Protein AF-A0A7Z0VQ39-F1 (afdb_monomer_lite)

pLDDT: mean 72.7, std 24.72, range [26.48, 98.31]

Sequence (579 aa):
MTHSPDSSPSQRPDRQRAEADLSADEIPTEVVGAWLEEEDREAGASLIFVPAHDEADSDDEPELDNSEKETERLDLDGTDESAPEVHDEEPHTTRTAVRRRTIRIALPDGWARSGLAGIEAALIGWAFMMVVTLVGYWFVSQNPWLASTSWDDARAVGGDLWAATLGAPITVGQSDILAIPTLLGALLIIILRVLLLPGRDFPAAAQWMAVPTFAVTALITAGASSAHINVWRALPGALVIPLLAATWAVVAARHTWTWPTISSERRESLTWLWSGLRLGRVAVALTVLFSLIMSAVSILVSLQRISGIHELLFASTKDTVIINIVQALFAPSIMACALAWIAGPGFYVGADALHSAANAPVAPIPAIPILAAVPQTAPGHWVAWALVGVGILLGAWAAWRHRMTHLWKQAAAIGVATVITALVIAAWLASSRMSLGSTRLSVVGPRVWWSVLFVVLEVCMVALAVSLAAHPTTIAWVRRAAAALTAWTKARIAAWKENRAQSSTRETPLPAPDLNEAGEETPEEEETALEEEATEELPAPPRAPDARMEALKASAAPTEPIAVSDNTDNSDEDLKDHS

Foldseek 3Di:
DDDDDDDDDDDDDDDDDDDDDDDDDDDDPPPPPPDPPPPPPVPDDDDDDDDDDDDDDDDDDDDDDDDDDDDDDDDDDDDDDDDDDDDDPDPPVPPPPPPPPPPPDDQFPLLVLLLVLLLVLLCVLLVVLLCLQLVVCVVCVVPPVCVVPDSLNSQQSSLQLLLLCLQWFFADDNDTWRDHLVLSLVVSLVSSLVSCVVVLLTDLSSNCSSQVSNLVNNLVSSVVGHDRTDSVSSNNSSRPSSVSSSVVSVVVSVVVDPDVPQDPVNVVVCPLLVLLVVLLVVLLVLLLVVLLVQLVVLCVVQVVQLVVLCVVVVHDPVSVVSLVVSVVSLSLLSSLQSLLQLLFQGWAPWPVQGQHLQDADPDDQPSRSSSSSGDNDNPDNCSLVVLLVLQLVSLVCCLVPPQDPDPVSSLSSLVSSLVSNLVVSLVSQVSSWIAGDDHGRGTGGHPRVSSSVSSSVRRRVSSSVNNSCSHVVNVVVVVVVVVVVVVVVVVVVVVVVVVVVVVVVPPDDDPDDDDDDDDDDDDDDDDDDDDDDDDDDDDDDDDDDDDDPVVPVPDDDDDDDDDDDDDDDDDDDDDDDDD

Secondary structure (DSSP, 8-state):
--------PPPPPP---------S-------TTSSSSSTTSSSS-------------------------------------------------------------PPPTTHHHHHHHHHHHHHHHHHHHHHHHHHHHHHHTTSGGGTT--HHHHHHHHHHHHHHHTTPPEEETTEEEB---HHHHHHHHHHHHHHTGGGTTS-HHHHTTHHHHHHHHHHHHHHTT-SSB-GGGGHHHHHHHHHHHHHHHHHHHTTS---TT--HHHHHHTHHHHHHHHHHHHHHHHHHHHHHHHHHHHHHTTHHHHHHHHHHTT--HHHHHHHHHHHHTTHHHHHHHHHHHHTSS-EEEETTEEEBTTB---PPPPS-GGGGGS--S---GGGGHHHHHHHHHHHHHHHHH---SSHHHHHHHHHHHHHHHHHHHHHHHHHT-BB-SSSTTS-BEE-HHHHHHHHIIIIIIHHHHHHHHTSHHHHHHHHHHHHHHHHHHHHHHHHHHHHHHHHHHH-PPPPPPP-----------------------PPPPPP---S-SGGGTS-S-----------------------

Radius of gyration: 46.14 Å; chains: 1; bounding box: 133×148×138 Å

Structure (mmCIF, N/CA/C/O backbone):
data_AF-A0A7Z0VQ39-F1
#
_entry.id   AF-A0A7Z0VQ39-F1
#
loop_
_atom_site.group_PDB
_atom_site.id
_atom_site.type_symbol
_atom_site.label_atom_id
_atom_site.label_alt_id
_atom_site.label_comp_id
_atom_site.label_asym_id
_atom_site.label_entity_id
_atom_site.label_seq_id
_atom_site.pdbx_PDB_ins_code
_atom_site.Cartn_x
_atom_site.Cartn_y
_atom_site.Cartn_z
_atom_site.occupancy
_atom_site.B_iso_or_equiv
_atom_site.auth_seq_id
_atom_site.auth_comp_id
_atom_site.auth_asym_id
_atom_site.auth_atom_id
_atom_site.pdbx_PDB_model_num
ATOM 1 N N . MET A 1 1 ? -37.703 -43.380 -42.387 1.00 33.47 1 MET A N 1
ATOM 2 C CA . MET A 1 1 ? -37.946 -43.314 -43.843 1.00 33.47 1 MET A CA 1
ATOM 3 C C . MET A 1 1 ? -37.651 -41.874 -44.255 1.00 33.47 1 MET A C 1
ATOM 5 O O . MET A 1 1 ? -38.295 -41.000 -43.699 1.00 33.47 1 MET A O 1
ATOM 9 N N . THR A 1 2 ? -36.488 -41.552 -4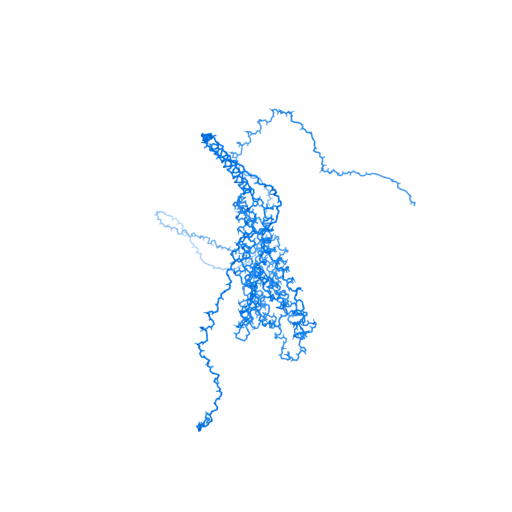4.839 1.00 36.38 2 THR A N 1
ATOM 10 C CA . THR A 1 2 ? -36.037 -41.798 -46.240 1.00 36.38 2 THR A CA 1
ATOM 11 C C . THR A 1 2 ? -36.797 -40.917 -47.248 1.00 36.38 2 THR A C 1
ATOM 13 O O . THR A 1 2 ? -38.018 -40.983 -47.247 1.00 36.38 2 THR A O 1
ATOM 16 N N . HIS A 1 3 ? -36.168 -40.123 -48.130 1.00 33.75 3 HIS A N 1
ATOM 17 C CA . HIS A 1 3 ? -34.747 -40.074 -48.542 1.00 33.75 3 HIS A CA 1
ATOM 18 C C . HIS A 1 3 ? -34.326 -38.664 -49.055 1.00 33.75 3 HIS A C 1
ATOM 20 O O . HIS A 1 3 ? -35.166 -37.941 -49.581 1.00 33.75 3 HIS A O 1
ATOM 26 N N . SER A 1 4 ? -33.031 -38.324 -48.954 1.00 41.00 4 SER A N 1
ATOM 27 C CA . SER A 1 4 ? -32.321 -37.231 -49.691 1.00 41.00 4 SER A CA 1
ATOM 28 C C . SER A 1 4 ? -31.367 -37.869 -50.749 1.00 41.00 4 SER A C 1
ATOM 30 O O . SER A 1 4 ? -31.454 -39.101 -50.853 1.00 41.00 4 SER A O 1
ATOM 32 N N . PRO A 1 5 ? -30.455 -37.201 -51.518 1.00 55.41 5 PRO A N 1
ATOM 33 C CA . PRO A 1 5 ? -29.841 -35.846 -51.467 1.00 55.41 5 PRO A CA 1
ATOM 34 C C . PRO A 1 5 ? -30.224 -34.993 -52.717 1.00 55.41 5 PRO A C 1
ATOM 36 O O . PRO A 1 5 ? -31.302 -35.245 -53.245 1.00 55.41 5 PRO A O 1
ATOM 39 N N . ASP A 1 6 ? -29.536 -33.969 -53.261 1.00 35.50 6 ASP A N 1
ATOM 40 C CA . ASP A 1 6 ? -28.259 -33.213 -53.052 1.00 35.50 6 ASP A CA 1
ATOM 41 C C . ASP A 1 6 ? -28.446 -31.804 -53.729 1.00 35.50 6 ASP A C 1
ATOM 43 O O . ASP A 1 6 ? -29.593 -31.480 -54.034 1.00 35.50 6 ASP A O 1
ATOM 47 N N . SER A 1 7 ? -27.535 -30.871 -54.078 1.00 33.69 7 SER A N 1
ATOM 48 C CA . SER A 1 7 ? -26.080 -30.546 -53.958 1.00 33.69 7 SER A CA 1
ATOM 49 C C . SER A 1 7 ? -25.897 -29.097 -54.498 1.00 33.69 7 SER A C 1
ATOM 51 O O . SER A 1 7 ? -26.735 -28.678 -55.294 1.00 33.69 7 SER A O 1
ATOM 53 N N . SER A 1 8 ? -24.843 -28.288 -54.294 1.00 32.53 8 SER A N 1
ATO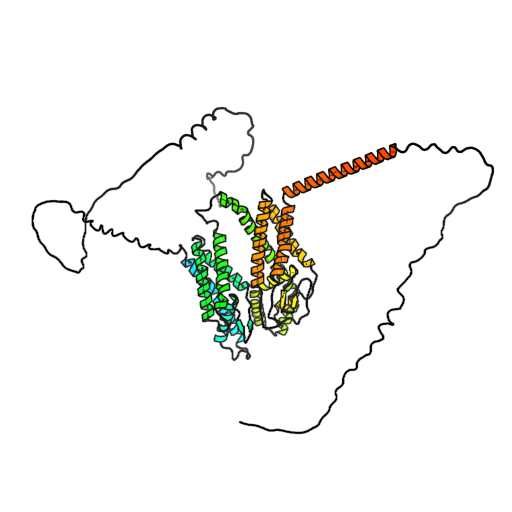M 54 C CA . SER A 1 8 ? -23.808 -28.126 -53.247 1.00 32.53 8 SER A CA 1
ATOM 55 C C . SER A 1 8 ? -23.108 -26.744 -53.449 1.00 32.53 8 SER A C 1
ATOM 57 O O . SER A 1 8 ? -23.183 -26.203 -54.553 1.00 32.53 8 SER A O 1
ATOM 59 N N . PRO A 1 9 ? -22.465 -26.122 -52.432 1.00 40.38 9 PRO A N 1
ATOM 60 C CA . PRO A 1 9 ? -22.106 -24.687 -52.446 1.00 40.38 9 PRO A CA 1
ATOM 61 C C . PRO A 1 9 ? -20.658 -24.346 -52.873 1.00 40.38 9 PRO A C 1
ATOM 63 O O . PRO A 1 9 ? -19.743 -25.152 -52.726 1.00 40.38 9 PRO A O 1
ATOM 66 N N . SER A 1 10 ? -20.428 -23.097 -53.310 1.00 31.42 10 SER A N 1
ATOM 67 C CA . SER A 1 10 ? -19.102 -22.533 -53.643 1.00 31.42 10 SER A CA 1
ATOM 68 C C . SER A 1 10 ? -18.432 -21.782 -52.474 1.00 31.42 10 SER A C 1
ATOM 70 O O . SER A 1 10 ? -19.104 -21.142 -51.667 1.00 31.42 10 SER A O 1
ATOM 72 N N . GLN A 1 11 ? -17.097 -21.838 -52.395 1.00 33.41 11 GLN A N 1
ATOM 73 C CA . GLN A 1 11 ? -16.306 -21.526 -51.190 1.00 33.41 11 GLN A CA 1
ATOM 74 C C . GLN A 1 11 ? -15.645 -20.129 -51.165 1.00 33.41 11 GLN A C 1
ATOM 76 O O . GLN A 1 11 ? -15.488 -19.469 -52.189 1.00 33.41 11 GLN A O 1
ATOM 81 N N . ARG A 1 12 ? -15.179 -19.719 -49.972 1.00 31.22 12 ARG A N 1
ATOM 82 C CA . ARG A 1 12 ? -14.133 -18.691 -49.785 1.00 31.22 12 ARG A CA 1
ATOM 83 C C . ARG A 1 12 ? -12.736 -19.320 -49.955 1.00 31.22 12 ARG A C 1
ATOM 85 O O . ARG A 1 12 ? -12.581 -20.475 -49.564 1.00 31.22 12 ARG A O 1
ATOM 92 N N . PRO A 1 13 ? -11.714 -18.577 -50.418 1.00 38.88 13 PRO A N 1
ATOM 93 C CA . PRO A 1 13 ? -10.321 -19.019 -50.364 1.00 38.88 13 PRO A CA 1
ATOM 94 C C . PRO A 1 13 ? -9.617 -18.569 -49.069 1.00 38.88 13 PRO A C 1
ATOM 96 O O . PRO A 1 13 ? -9.577 -17.377 -48.760 1.00 38.88 13 PRO A O 1
ATOM 99 N N . ASP A 1 14 ? -9.001 -19.509 -48.350 1.00 32.31 14 ASP A N 1
ATOM 100 C CA . ASP A 1 14 ? -8.042 -19.216 -47.275 1.00 32.31 14 ASP A CA 1
ATOM 101 C C . ASP A 1 14 ? -6.625 -18.988 -47.835 1.00 32.31 14 ASP A C 1
ATOM 103 O O . ASP A 1 14 ? -6.241 -19.552 -48.860 1.00 32.31 14 ASP A O 1
ATOM 107 N N . ARG A 1 15 ? -5.811 -18.174 -47.146 1.00 31.58 15 ARG A N 1
ATOM 108 C CA . ARG A 1 15 ? -4.403 -17.906 -47.499 1.00 31.58 15 ARG A CA 1
ATOM 109 C C . ARG A 1 15 ? -3.442 -18.498 -46.464 1.00 31.58 15 ARG A C 1
ATOM 111 O O . ARG A 1 15 ? -3.149 -17.842 -45.467 1.00 31.58 15 ARG A O 1
ATOM 118 N N . GLN A 1 16 ? -2.875 -19.676 -46.738 1.00 31.02 16 GLN A N 1
ATOM 119 C CA . GLN A 1 16 ? -1.572 -20.094 -46.192 1.00 31.02 16 GLN A CA 1
ATOM 120 C C . GLN A 1 16 ? -0.970 -21.289 -46.957 1.00 31.02 16 GLN A C 1
ATOM 122 O O . GLN A 1 16 ? -1.709 -22.139 -47.443 1.00 31.02 16 GLN A O 1
ATOM 127 N N . ARG A 1 17 ? 0.374 -21.364 -46.959 1.00 28.66 17 ARG A N 1
ATOM 128 C CA . ARG A 1 17 ? 1.272 -22.354 -47.609 1.00 28.66 17 ARG A CA 1
ATOM 129 C C . ARG A 1 17 ? 1.513 -22.208 -49.120 1.00 28.66 17 ARG A C 1
ATOM 131 O O . ARG A 1 17 ? 0.772 -22.753 -49.927 1.00 28.66 17 ARG A O 1
ATOM 138 N N . ALA A 1 18 ? 2.659 -21.608 -49.449 1.00 29.92 18 ALA A N 1
ATOM 139 C CA . ALA A 1 18 ? 3.549 -22.031 -50.536 1.00 29.92 18 ALA A CA 1
ATOM 140 C C . ALA A 1 18 ? 4.938 -21.388 -50.323 1.00 29.92 18 ALA A C 1
ATOM 142 O O . ALA A 1 18 ? 5.181 -20.275 -50.776 1.00 29.92 18 ALA A O 1
ATOM 143 N N . GLU A 1 19 ? 5.828 -22.068 -49.594 1.00 35.84 19 GLU A N 1
ATOM 144 C CA . GLU A 1 19 ? 7.273 -21.790 -49.603 1.00 35.84 19 GLU A CA 1
ATOM 145 C C . GLU A 1 19 ? 7.961 -22.975 -50.290 1.00 35.84 19 GLU A C 1
ATOM 147 O O . GLU A 1 19 ? 7.971 -24.069 -49.727 1.00 35.84 19 GLU A O 1
ATOM 152 N N . ALA A 1 20 ? 8.489 -22.768 -51.498 1.00 31.44 20 ALA A N 1
ATOM 153 C CA . ALA A 1 20 ? 9.490 -23.608 -52.160 1.00 31.44 20 ALA A CA 1
ATOM 154 C C . ALA A 1 20 ? 9.990 -22.904 -53.437 1.00 31.44 20 ALA A C 1
ATOM 156 O O . ALA A 1 20 ? 9.238 -22.158 -54.057 1.00 31.44 20 ALA A O 1
ATOM 157 N N . ASP A 1 21 ? 11.242 -23.181 -53.799 1.00 33.66 21 ASP A N 1
ATOM 158 C CA . ASP A 1 21 ? 11.849 -23.069 -55.131 1.00 33.66 21 ASP A CA 1
ATOM 159 C C . ASP A 1 21 ? 11.570 -21.811 -55.980 1.00 33.66 21 ASP A C 1
ATOM 161 O O . ASP A 1 21 ? 10.666 -21.770 -56.811 1.00 33.66 21 ASP A O 1
ATOM 165 N N . LEU A 1 22 ? 12.495 -20.849 -55.899 1.00 34.03 22 LEU A N 1
ATOM 166 C CA . LEU A 1 22 ? 12.942 -20.080 -57.066 1.00 34.03 22 LEU A CA 1
ATOM 167 C C . LEU A 1 22 ? 14.459 -19.857 -56.966 1.00 34.03 22 LEU A C 1
ATOM 169 O O . LEU A 1 22 ? 14.967 -19.396 -55.943 1.00 34.03 22 LEU A O 1
ATOM 173 N N . SER A 1 23 ? 15.187 -20.256 -58.008 1.00 29.88 23 SER A N 1
ATOM 174 C CA . SER A 1 23 ? 16.652 -20.243 -58.068 1.00 29.88 23 SER A CA 1
ATOM 175 C C . SER A 1 23 ? 17.214 -18.878 -58.463 1.00 29.88 23 SER A C 1
ATOM 177 O O . SER A 1 23 ? 16.608 -18.149 -59.244 1.00 29.88 23 SER A O 1
ATOM 179 N N . ALA A 1 24 ? 18.413 -18.559 -57.977 1.00 38.56 24 ALA A N 1
ATOM 180 C CA . ALA A 1 24 ? 19.145 -17.370 -58.398 1.00 38.56 24 ALA A CA 1
ATOM 181 C C . ALA A 1 24 ? 19.891 -17.622 -59.720 1.00 38.56 24 ALA A C 1
ATOM 183 O O . ALA A 1 24 ? 20.995 -18.151 -59.688 1.00 38.56 24 ALA A O 1
ATOM 184 N N . ASP A 1 25 ? 19.277 -17.245 -60.846 1.00 37.56 25 ASP A N 1
ATOM 185 C CA . ASP A 1 25 ? 19.961 -16.808 -62.077 1.00 37.56 25 ASP A CA 1
ATOM 186 C C . ASP A 1 25 ? 18.935 -16.247 -63.084 1.00 37.56 25 ASP A C 1
ATOM 188 O O . ASP A 1 25 ? 18.316 -17.004 -63.822 1.00 37.56 25 ASP A O 1
ATOM 192 N N . GLU A 1 26 ? 18.728 -14.923 -63.068 1.00 35.94 26 GLU A N 1
ATOM 193 C CA . GLU A 1 26 ? 18.411 -14.052 -64.223 1.00 35.94 26 GLU A CA 1
ATOM 194 C C . GLU A 1 26 ? 18.174 -12.609 -63.725 1.00 35.94 26 GLU A C 1
ATOM 196 O O . GLU A 1 26 ? 17.364 -12.372 -62.829 1.00 35.94 26 GLU A O 1
ATOM 201 N N . ILE A 1 27 ? 18.882 -11.624 -64.297 1.00 37.97 27 ILE A N 1
ATOM 202 C CA . ILE A 1 27 ? 18.697 -10.189 -64.001 1.00 37.97 27 ILE A CA 1
ATOM 203 C C . ILE A 1 27 ? 18.494 -9.431 -65.324 1.00 37.97 27 ILE A C 1
ATOM 205 O O . ILE A 1 27 ? 19.478 -9.104 -65.991 1.00 37.97 27 ILE A O 1
ATOM 209 N N . PRO A 1 28 ? 17.245 -9.120 -65.716 1.00 35.97 28 PRO A N 1
ATOM 210 C CA . PRO A 1 28 ? 16.962 -8.259 -66.864 1.00 35.97 28 PRO A CA 1
ATOM 211 C C . PRO A 1 28 ? 17.279 -6.789 -66.544 1.00 35.97 28 PRO A C 1
ATOM 213 O O . PRO A 1 28 ? 16.704 -6.193 -65.632 1.00 35.97 28 PRO A O 1
ATOM 216 N N . THR A 1 29 ? 18.195 -6.177 -67.293 1.00 44.97 29 THR A N 1
ATOM 217 C CA . THR A 1 29 ? 18.740 -4.836 -67.006 1.00 44.97 29 THR A CA 1
ATOM 218 C C . THR A 1 29 ? 17.909 -3.683 -67.596 1.00 44.97 29 THR A C 1
ATOM 220 O O . THR A 1 29 ? 18.463 -2.816 -68.266 1.00 44.97 29 THR A O 1
ATOM 223 N N . GLU A 1 30 ? 16.592 -3.646 -67.352 1.00 40.56 30 GLU A N 1
ATOM 224 C CA . GLU A 1 30 ? 15.667 -2.657 -67.960 1.00 40.56 30 GLU A CA 1
ATOM 225 C C . GLU A 1 30 ? 14.731 -1.913 -66.972 1.00 40.56 30 GLU A C 1
ATOM 227 O O . GLU A 1 30 ? 13.621 -1.532 -67.330 1.00 40.56 30 GLU A O 1
ATOM 232 N N . VAL A 1 31 ? 15.158 -1.637 -65.727 1.00 38.75 31 VAL A N 1
ATOM 233 C CA . VAL A 1 31 ? 14.397 -0.737 -64.809 1.00 38.75 31 VAL A CA 1
ATOM 234 C C . VAL A 1 31 ? 15.272 0.282 -64.050 1.00 38.75 31 VAL A C 1
ATOM 236 O O . VAL A 1 31 ? 14.878 0.821 -63.022 1.00 38.75 31 VAL A O 1
ATOM 239 N N . VAL A 1 32 ? 16.476 0.584 -64.549 1.00 37.19 32 VAL A N 1
ATOM 240 C CA . VAL A 1 32 ? 17.420 1.524 -63.892 1.00 37.19 32 VAL A CA 1
ATOM 241 C C . VAL A 1 32 ? 17.213 2.989 -64.338 1.00 37.19 32 VAL A C 1
ATOM 243 O O . VAL A 1 32 ? 17.819 3.900 -63.787 1.00 37.19 32 VAL A O 1
ATOM 246 N N . GLY A 1 33 ? 16.317 3.245 -65.300 1.00 39.31 33 GLY A N 1
ATOM 247 C CA . GLY A 1 33 ? 16.050 4.588 -65.839 1.00 39.31 33 GLY A CA 1
ATOM 248 C C . GLY A 1 33 ? 14.987 5.423 -65.109 1.00 39.31 33 GLY A C 1
ATOM 249 O O . GLY A 1 33 ? 14.783 6.566 -65.488 1.00 39.31 33 GLY A O 1
ATOM 250 N N . ALA A 1 34 ? 14.297 4.881 -64.098 1.00 35.81 34 ALA A N 1
ATOM 251 C CA . ALA A 1 34 ? 13.056 5.460 -63.554 1.00 35.81 34 ALA A CA 1
ATOM 252 C C . ALA A 1 34 ? 13.140 5.904 -62.075 1.00 35.81 34 ALA A C 1
ATOM 254 O O . ALA A 1 34 ? 12.139 5.882 -61.369 1.00 35.81 34 ALA A O 1
ATOM 255 N N . TRP A 1 35 ? 14.336 6.254 -61.587 1.00 34.09 35 TRP A N 1
ATOM 256 C CA . TRP A 1 35 ? 14.577 6.635 -60.179 1.00 34.09 35 TRP A CA 1
ATOM 257 C C . TRP A 1 35 ? 15.435 7.906 -60.007 1.00 34.09 35 TRP A C 1
ATOM 259 O O . TRP A 1 35 ? 15.971 8.141 -58.929 1.00 34.09 35 TRP A O 1
ATOM 269 N N . LEU A 1 36 ? 15.575 8.726 -61.058 1.00 36.22 36 LEU A N 1
ATOM 270 C CA . LEU A 1 36 ? 16.344 9.986 -61.035 1.00 36.22 36 LEU A CA 1
ATOM 271 C C . LEU A 1 36 ? 15.633 11.187 -61.705 1.00 36.22 36 LEU A C 1
ATOM 273 O O . LEU A 1 36 ? 16.258 12.223 -61.895 1.00 36.22 36 LEU A O 1
ATOM 277 N N . GLU A 1 37 ? 14.337 11.081 -62.028 1.00 36.62 37 GLU A N 1
ATOM 278 C CA . GLU A 1 37 ? 13.514 12.216 -62.512 1.00 36.62 37 GLU A CA 1
ATOM 279 C C . GLU A 1 37 ? 12.336 12.574 -61.576 1.00 36.62 37 GLU A C 1
ATOM 281 O O . GLU A 1 37 ? 11.645 13.566 -61.803 1.00 36.62 37 GLU A O 1
ATOM 286 N N . GLU A 1 38 ? 12.124 11.815 -60.494 1.00 35.94 38 GLU A N 1
ATOM 287 C CA . GLU A 1 38 ? 11.056 12.073 -59.510 1.00 35.94 38 GLU A CA 1
ATOM 288 C C . GLU A 1 38 ? 11.481 13.095 -58.428 1.00 35.94 38 GLU A C 1
ATOM 290 O O . GLU A 1 38 ? 10.647 13.798 -57.865 1.00 35.94 38 GLU A O 1
ATOM 295 N N . GLU A 1 39 ? 12.786 13.204 -58.138 1.00 35.00 39 GLU A N 1
ATOM 296 C CA . GLU A 1 39 ? 13.312 13.941 -56.971 1.00 35.00 39 GLU A CA 1
ATOM 297 C C . GLU A 1 39 ? 13.467 15.463 -57.204 1.00 35.00 39 GLU A C 1
ATOM 299 O O . GLU A 1 39 ? 13.526 16.230 -56.246 1.00 35.00 39 GLU A O 1
ATOM 304 N N . ASP A 1 40 ? 13.446 15.923 -58.462 1.00 33.25 40 ASP A N 1
ATOM 305 C CA . ASP A 1 40 ? 13.633 17.339 -58.845 1.00 33.25 40 ASP A CA 1
ATOM 306 C C . ASP A 1 40 ? 12.310 18.084 -59.155 1.00 33.25 40 ASP A C 1
ATOM 308 O O . ASP A 1 40 ? 12.320 19.253 -59.550 1.00 33.25 40 ASP A O 1
ATOM 312 N N . ARG A 1 41 ? 11.139 17.435 -58.998 1.00 31.92 41 ARG A N 1
ATOM 313 C CA . ARG A 1 41 ? 9.843 17.997 -59.444 1.00 31.92 41 ARG A CA 1
ATOM 314 C C . ARG A 1 41 ? 9.000 18.682 -58.360 1.00 31.92 41 ARG A C 1
ATOM 316 O O . ARG A 1 41 ? 8.186 19.538 -58.699 1.00 31.92 41 ARG A O 1
ATOM 323 N N . GLU A 1 42 ? 9.194 18.380 -57.074 1.00 35.59 42 GLU A N 1
ATOM 324 C CA . GLU A 1 42 ? 8.451 19.055 -55.987 1.00 35.59 42 GLU A CA 1
ATOM 325 C C . GLU A 1 42 ? 9.073 20.401 -55.554 1.00 35.59 42 GLU A C 1
ATOM 327 O O . GLU A 1 42 ? 8.438 21.195 -54.859 1.00 35.59 42 GLU A O 1
ATOM 332 N N . ALA A 1 43 ? 10.284 20.724 -56.020 1.00 33.03 43 ALA A N 1
ATOM 333 C CA . ALA A 1 43 ? 11.005 21.955 -55.684 1.00 33.03 43 ALA A CA 1
ATOM 334 C C . ALA A 1 43 ? 10.581 23.197 -56.512 1.00 33.03 43 ALA A C 1
ATOM 336 O O . ALA A 1 43 ? 11.391 24.100 -56.730 1.00 33.03 43 ALA A O 1
ATOM 337 N N . GLY A 1 44 ? 9.327 23.282 -56.984 1.00 27.94 44 GLY A N 1
ATOM 338 C CA . GLY A 1 44 ? 8.922 24.330 -57.933 1.00 27.94 44 GLY A CA 1
ATOM 339 C C . GLY A 1 44 ? 7.422 24.619 -58.073 1.00 27.94 44 GLY A C 1
ATOM 340 O O . GLY A 1 44 ? 6.780 24.111 -58.980 1.00 27.94 44 GLY A O 1
ATOM 341 N N . ALA A 1 45 ? 6.928 25.556 -57.254 1.00 29.69 45 ALA A N 1
ATOM 342 C CA . ALA A 1 45 ? 5.765 26.433 -57.481 1.00 29.69 45 ALA A CA 1
ATOM 343 C C . ALA A 1 45 ? 4.380 25.842 -57.859 1.00 29.69 45 ALA A C 1
ATOM 345 O O . ALA A 1 45 ? 4.147 25.344 -58.955 1.00 29.69 45 ALA A O 1
ATOM 346 N N . SER A 1 46 ? 3.368 26.174 -57.049 1.00 26.48 46 SER A N 1
ATOM 347 C CA . SER A 1 46 ? 2.096 26.713 -57.570 1.00 26.48 46 SER A CA 1
ATOM 348 C C . SER A 1 46 ? 1.339 27.512 -56.500 1.00 26.48 46 SER A C 1
ATOM 350 O O . SER A 1 46 ? 1.549 27.347 -55.299 1.00 26.48 46 SER A O 1
ATOM 352 N N . LEU A 1 47 ? 0.499 28.444 -56.954 1.00 26.80 47 LEU A N 1
ATOM 353 C CA . LEU A 1 47 ? -0.274 29.391 -56.149 1.00 26.80 47 LEU A CA 1
ATOM 354 C C . LEU A 1 47 ? -1.757 29.315 -56.558 1.00 26.80 47 LEU A C 1
ATOM 356 O O . LEU A 1 47 ? -2.048 29.176 -57.739 1.00 26.80 47 LEU A O 1
ATOM 360 N N . ILE A 1 48 ? -2.649 29.577 -55.593 1.00 28.66 48 ILE A N 1
ATOM 361 C CA . ILE A 1 48 ? -3.941 30.280 -55.781 1.00 28.66 48 ILE A CA 1
ATOM 362 C C . ILE A 1 48 ? -5.119 29.514 -56.473 1.00 28.66 48 ILE A C 1
ATOM 364 O O . ILE A 1 48 ? -5.228 29.459 -57.691 1.00 28.66 48 ILE A O 1
ATOM 368 N N . PHE A 1 49 ? -6.104 29.138 -55.625 1.00 26.98 49 PHE A N 1
ATOM 369 C CA . PHE A 1 49 ? -7.582 29.335 -55.754 1.00 26.98 49 PHE A CA 1
ATOM 370 C C . PHE A 1 49 ? -8.581 28.250 -56.265 1.00 26.98 49 PHE A C 1
ATOM 372 O O . PHE A 1 49 ? -8.290 27.494 -57.181 1.00 26.98 49 PHE A O 1
ATOM 379 N N . VAL A 1 50 ? -9.811 28.331 -55.689 1.00 28.11 50 VAL A N 1
ATOM 380 C CA . VAL A 1 50 ? -11.154 27.746 -56.041 1.00 28.11 50 VAL A CA 1
ATOM 381 C C . VAL A 1 50 ? -11.306 26.212 -56.203 1.00 28.11 50 VAL A C 1
ATOM 383 O O . VAL A 1 50 ? -10.290 25.522 -56.233 1.00 28.11 50 VAL A O 1
ATOM 386 N N . PRO A 1 51 ? -12.541 25.629 -56.299 1.00 54.00 51 PRO A N 1
ATOM 387 C CA . PRO A 1 51 ? -13.932 26.172 -56.235 1.00 54.00 51 PRO A CA 1
ATOM 388 C C . PRO A 1 51 ? -14.761 25.630 -55.020 1.00 54.00 51 PRO A C 1
ATOM 390 O O . PRO A 1 51 ? -14.171 25.021 -54.135 1.00 54.00 51 PRO A O 1
ATOM 393 N N . ALA A 1 52 ? -16.084 25.833 -54.832 1.00 27.59 52 ALA A N 1
ATOM 394 C CA . ALA A 1 52 ? -17.196 26.194 -55.741 1.00 27.59 52 ALA A CA 1
ATOM 395 C C . ALA A 1 52 ? -18.316 27.069 -55.097 1.00 27.59 52 ALA A C 1
ATOM 397 O O . ALA A 1 52 ? -18.234 27.424 -53.924 1.00 27.59 52 ALA A O 1
ATOM 398 N N . HIS A 1 53 ? -19.335 27.413 -55.902 1.00 31.42 53 HIS A N 1
ATOM 399 C CA . HIS A 1 53 ? -20.468 28.328 -55.639 1.00 31.42 53 HIS A CA 1
ATOM 400 C C . HIS A 1 53 ? -21.704 27.678 -54.981 1.00 31.42 53 HIS A C 1
ATOM 402 O O . HIS A 1 53 ? -21.878 26.466 -55.084 1.00 31.42 53 HIS A O 1
ATOM 408 N N . ASP A 1 54 ? -22.614 28.516 -54.455 1.00 27.08 54 ASP A N 1
ATOM 409 C CA . ASP A 1 54 ? -23.969 28.632 -55.040 1.00 27.08 54 ASP A CA 1
ATOM 410 C C . ASP A 1 54 ? -24.570 30.054 -54.859 1.00 27.08 54 ASP A C 1
ATOM 412 O O . ASP A 1 54 ? -24.052 30.856 -54.079 1.00 27.08 54 ASP A O 1
ATOM 416 N N . GLU A 1 55 ? -25.613 30.366 -55.633 1.00 31.81 55 GLU A N 1
ATOM 417 C CA . GLU A 1 55 ? -26.408 31.622 -55.703 1.00 31.81 55 GLU A CA 1
ATOM 418 C C . GLU A 1 55 ? -27.782 31.440 -54.983 1.00 31.81 55 GLU A C 1
ATOM 420 O O . GLU A 1 55 ? -28.133 30.304 -54.673 1.00 31.81 55 GLU A O 1
ATOM 425 N N . ALA A 1 56 ? -28.657 32.416 -54.662 1.00 29.20 56 ALA A N 1
ATOM 426 C CA . ALA A 1 56 ? -28.682 33.896 -54.639 1.00 29.20 56 ALA A CA 1
ATOM 427 C C . ALA A 1 56 ? -29.909 34.371 -53.775 1.00 29.20 56 ALA A C 1
ATOM 429 O O . ALA A 1 56 ? -30.376 33.615 -52.924 1.00 29.20 56 ALA A O 1
ATOM 430 N N . ASP A 1 57 ? -30.442 35.576 -54.046 1.00 27.27 57 ASP A N 1
ATOM 431 C CA . ASP A 1 57 ? -31.726 36.176 -53.602 1.00 27.27 57 ASP A CA 1
ATOM 432 C C . ASP A 1 57 ? -31.886 36.701 -52.153 1.00 27.27 57 ASP A C 1
ATOM 434 O O . ASP A 1 57 ? -30.966 36.664 -51.333 1.00 27.27 57 ASP A O 1
ATOM 438 N N . SER A 1 58 ? -33.017 37.388 -51.930 1.00 29.78 58 SER A N 1
ATOM 439 C CA . SER A 1 58 ? -33.121 38.644 -51.169 1.00 29.78 58 SER A CA 1
ATOM 440 C C . SER A 1 58 ? -34.356 38.758 -50.248 1.00 29.78 58 SER A C 1
ATOM 442 O O . SER A 1 58 ? -35.174 37.846 -50.160 1.00 29.78 58 SER A O 1
ATOM 444 N N . ASP A 1 59 ? -34.473 39.941 -49.625 1.00 29.30 59 ASP A N 1
ATOM 445 C CA . ASP A 1 59 ? -35.687 40.572 -49.071 1.00 29.30 59 ASP A CA 1
ATOM 446 C C . ASP A 1 59 ? -36.169 40.206 -47.643 1.00 29.30 59 ASP A C 1
ATOM 448 O O . ASP A 1 59 ? -35.685 39.284 -46.990 1.00 29.30 59 ASP A O 1
ATOM 452 N N . ASP A 1 60 ? -37.095 41.051 -47.167 1.00 29.08 60 ASP A N 1
ATOM 453 C CA . ASP A 1 60 ? -37.899 41.022 -45.931 1.00 29.08 60 ASP A CA 1
ATOM 454 C C . ASP A 1 60 ? -37.214 41.213 -44.547 1.00 29.08 60 ASP A C 1
ATOM 456 O O . ASP A 1 60 ? -37.095 40.315 -43.711 1.00 29.08 60 ASP A O 1
ATOM 460 N N . GLU A 1 61 ? -36.927 42.490 -44.249 1.00 36.03 61 GLU A N 1
ATOM 461 C CA . GLU A 1 61 ? -37.361 43.168 -42.997 1.00 36.03 61 GLU A CA 1
ATOM 462 C C . GLU A 1 61 ? -38.863 42.864 -42.707 1.00 36.03 61 GLU A C 1
ATOM 464 O O . GLU A 1 61 ? -39.611 42.686 -43.673 1.00 36.03 61 GLU A O 1
ATOM 469 N N . PRO A 1 62 ? -39.370 42.855 -41.443 1.00 43.66 62 PRO A N 1
ATOM 470 C CA . PRO A 1 62 ? -39.270 44.057 -40.607 1.00 43.66 62 PRO A CA 1
ATOM 471 C C . PRO A 1 62 ? -39.232 43.908 -39.067 1.00 43.66 62 PRO A C 1
ATOM 473 O O . PRO A 1 62 ? -39.545 42.870 -38.489 1.00 43.66 62 PRO A O 1
ATOM 476 N N . GLU A 1 63 ? -38.940 45.049 -38.431 1.00 30.41 63 GLU A N 1
ATOM 477 C CA . GLU A 1 63 ? -39.522 45.568 -37.175 1.00 30.41 63 GLU A CA 1
ATOM 478 C C . GLU A 1 63 ? -39.573 44.678 -35.911 1.00 30.41 63 GLU A C 1
ATOM 480 O O . GLU A 1 63 ? -40.349 43.731 -35.787 1.00 30.41 63 GLU A O 1
ATOM 485 N N . LEU A 1 64 ? -38.971 45.199 -34.833 1.00 31.39 64 LEU A N 1
ATOM 486 C CA . LEU A 1 64 ? -39.776 45.499 -33.642 1.00 31.39 64 LEU A CA 1
ATOM 487 C C . LEU A 1 64 ? -39.233 46.729 -32.895 1.00 31.39 64 LEU A C 1
ATOM 489 O O . LEU A 1 64 ? -38.062 46.787 -32.527 1.00 31.39 64 LEU A O 1
ATOM 493 N N . ASP A 1 65 ? -40.112 47.710 -32.698 1.00 27.81 65 ASP A N 1
ATOM 494 C CA . ASP A 1 65 ? -39.845 49.004 -32.060 1.00 27.81 65 ASP A CA 1
ATOM 495 C C . ASP A 1 65 ? -39.570 48.896 -30.544 1.00 27.81 65 ASP A C 1
ATOM 497 O O . ASP A 1 65 ? -40.048 47.969 -29.885 1.00 27.81 65 ASP A O 1
ATOM 501 N N . ASN A 1 66 ? -38.822 49.884 -30.032 1.00 30.55 66 ASN A N 1
ATOM 502 C CA . ASN A 1 66 ? -38.857 50.555 -28.717 1.00 30.55 66 ASN A CA 1
ATOM 503 C C . ASN A 1 66 ? -37.425 50.936 -28.274 1.00 30.55 66 ASN A C 1
ATOM 505 O O . ASN A 1 66 ? -36.511 50.118 -28.345 1.00 30.55 66 ASN A O 1
ATOM 509 N N . SER A 1 67 ? -37.145 52.102 -27.684 1.00 30.09 67 SER A N 1
ATOM 510 C CA . SER A 1 67 ? -37.880 53.376 -27.544 1.00 30.09 67 SER A CA 1
ATOM 511 C C . SER A 1 67 ? -36.982 54.336 -26.744 1.00 30.09 67 SER A C 1
ATOM 513 O O . SER A 1 67 ? -36.232 53.844 -25.903 1.00 30.09 67 SER A O 1
ATOM 515 N N . GLU A 1 68 ? -37.166 55.661 -26.866 1.00 34.81 68 GLU A N 1
ATOM 516 C CA . GLU A 1 68 ? -36.538 56.698 -26.004 1.00 34.81 68 GLU A CA 1
ATOM 517 C C . GLU A 1 68 ? -35.000 56.854 -26.161 1.00 34.81 68 GLU A C 1
ATOM 519 O O . GLU A 1 68 ? -34.284 55.881 -26.360 1.00 34.81 68 GLU A O 1
ATOM 524 N N . LYS A 1 69 ? -34.350 58.026 -26.068 1.00 34.56 69 LYS A N 1
ATOM 525 C CA . LYS A 1 69 ? -34.681 59.470 -25.911 1.00 34.56 69 LYS A CA 1
ATOM 526 C C . LYS A 1 69 ? -33.388 60.246 -26.298 1.00 34.56 69 LYS A C 1
ATOM 528 O O . LYS A 1 69 ? -32.316 59.652 -26.231 1.00 34.56 69 LYS A O 1
ATOM 533 N N . GLU A 1 70 ? -33.305 61.545 -26.604 1.00 35.97 70 GLU A N 1
ATOM 534 C CA . GLU A 1 70 ? -34.228 62.626 -27.015 1.00 35.97 70 GLU A CA 1
ATOM 535 C C . GLU A 1 70 ? -33.385 63.932 -27.055 1.00 35.97 70 GLU A C 1
ATOM 537 O O . GLU A 1 70 ? -32.738 64.231 -26.054 1.00 35.97 70 GLU A O 1
ATOM 542 N N . THR A 1 71 ? -33.426 64.734 -28.139 1.00 32.94 71 THR A N 1
ATOM 543 C CA . THR A 1 71 ? -32.812 66.102 -28.283 1.00 32.94 71 THR A CA 1
ATOM 544 C C . THR A 1 71 ? -31.272 66.217 -28.118 1.00 32.94 71 THR A C 1
ATOM 546 O O . THR A 1 71 ? -30.633 65.273 -27.673 1.00 32.94 71 THR A O 1
ATOM 549 N N . GLU A 1 72 ? -30.534 67.279 -28.498 1.00 35.44 72 GLU A N 1
ATOM 550 C CA . GLU A 1 72 ? -30.713 68.612 -29.154 1.00 35.44 72 GLU A CA 1
ATOM 551 C C . GLU A 1 72 ? -29.341 68.946 -29.849 1.00 35.44 72 GLU A C 1
ATOM 553 O O . GLU A 1 72 ? -28.349 68.327 -29.465 1.00 35.44 72 GLU A O 1
ATOM 558 N N . ARG A 1 73 ? -29.080 69.840 -30.830 1.00 30.77 73 ARG A N 1
ATOM 559 C CA . ARG A 1 73 ? -29.747 70.953 -31.569 1.00 30.77 73 ARG A CA 1
ATOM 560 C C . ARG A 1 73 ? -29.546 70.783 -33.107 1.00 30.77 73 ARG A C 1
ATOM 562 O O . ARG A 1 73 ? -28.790 69.895 -33.481 1.00 30.77 73 ARG A O 1
ATOM 569 N N . LEU A 1 74 ? -30.227 71.440 -34.066 1.00 34.62 74 LEU A N 1
ATOM 570 C CA . LEU A 1 74 ? -30.715 72.830 -34.307 1.00 34.62 74 LEU A CA 1
ATOM 571 C C . LEU A 1 74 ? -29.707 73.776 -35.035 1.00 34.62 74 LEU A C 1
ATOM 573 O O . LEU A 1 74 ? -29.052 74.596 -34.401 1.00 34.62 74 LEU A O 1
ATOM 577 N N . ASP A 1 75 ? -29.684 73.627 -36.371 1.00 30.77 75 ASP A N 1
ATOM 578 C CA . ASP A 1 75 ? -29.726 74.638 -37.462 1.00 30.77 75 ASP A CA 1
ATOM 579 C C . ASP A 1 75 ? -28.609 75.676 -37.776 1.00 30.77 75 ASP A C 1
ATOM 581 O O . ASP A 1 75 ? -27.794 76.062 -36.944 1.00 30.77 75 ASP A O 1
ATOM 585 N N . LEU A 1 76 ? -28.730 76.188 -39.023 1.00 33.47 76 LEU A N 1
ATOM 586 C CA . LEU A 1 76 ? -28.053 77.299 -39.737 1.00 33.47 76 LEU A CA 1
ATOM 587 C C . LEU A 1 76 ? -26.691 76.946 -40.388 1.00 33.47 76 LEU A C 1
ATOM 589 O O . LEU A 1 76 ? -25.810 76.432 -39.713 1.00 33.47 76 LEU A O 1
ATOM 593 N N . ASP A 1 77 ? -26.468 77.031 -41.714 1.00 31.30 77 ASP A N 1
ATOM 594 C CA . ASP A 1 77 ? -26.764 78.036 -42.781 1.00 31.30 77 ASP A CA 1
ATOM 595 C C . ASP A 1 77 ? -25.612 79.055 -42.985 1.00 31.30 77 ASP A C 1
ATOM 597 O O . ASP A 1 77 ? -24.921 79.397 -42.030 1.00 31.30 77 ASP A O 1
ATOM 601 N N . GLY A 1 78 ? -25.398 79.537 -44.222 1.00 31.30 78 GLY A N 1
ATOM 602 C CA . GLY A 1 78 ? -24.462 80.640 -44.526 1.00 31.30 78 GLY A CA 1
ATOM 603 C C . GLY A 1 78 ? -23.192 80.312 -45.338 1.00 31.30 78 GLY A C 1
ATOM 604 O O . GLY A 1 78 ? -22.103 80.169 -44.800 1.00 31.30 78 GLY A O 1
ATOM 605 N N . THR A 1 79 ? -23.358 80.278 -46.659 1.00 35.91 79 THR A N 1
ATOM 606 C CA . THR A 1 79 ? -22.443 80.716 -47.746 1.00 35.91 79 THR A CA 1
ATOM 607 C C . THR A 1 79 ? -21.056 81.363 -47.459 1.00 35.91 79 THR A C 1
ATOM 609 O O . THR A 1 79 ? -20.985 82.419 -46.835 1.00 35.91 79 THR A O 1
ATOM 612 N N . ASP A 1 80 ? -20.051 80.864 -48.202 1.00 35.62 80 ASP A N 1
ATOM 613 C CA . ASP A 1 80 ? -18.982 81.582 -48.957 1.00 35.62 80 ASP A CA 1
ATOM 614 C C . ASP A 1 80 ? -17.712 82.220 -48.322 1.00 35.62 80 ASP A C 1
ATOM 616 O O . ASP A 1 80 ? -17.613 82.518 -47.137 1.00 35.62 80 ASP A O 1
ATOM 620 N N . GLU A 1 81 ? -16.754 82.464 -49.237 1.00 34.41 81 GLU A N 1
ATOM 621 C CA . GLU A 1 81 ? -15.462 83.184 -49.144 1.00 34.41 81 GLU A CA 1
ATOM 622 C C . GLU A 1 81 ? -14.263 82.539 -48.401 1.00 34.41 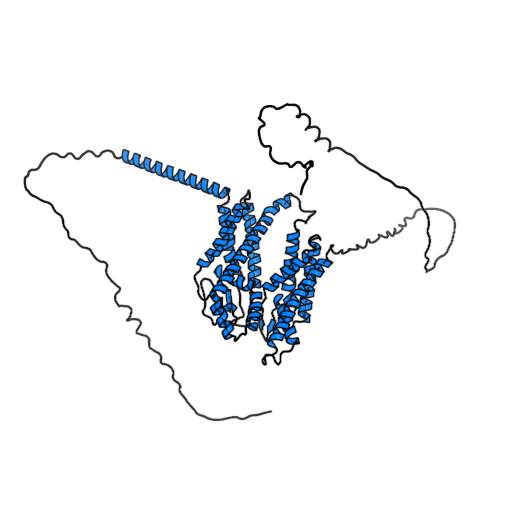81 GLU A C 1
ATOM 624 O O . GLU A 1 81 ? -14.336 81.435 -47.864 1.00 34.41 81 GLU A O 1
ATOM 629 N N . SER A 1 82 ? -13.065 83.130 -48.580 1.00 35.78 82 SER A N 1
ATOM 630 C CA . SER A 1 82 ? -11.851 82.334 -48.858 1.00 35.78 82 SER A CA 1
ATOM 631 C C . SER A 1 82 ? -10.530 82.747 -48.177 1.00 35.78 82 SER A C 1
ATOM 633 O O . SER A 1 82 ? -10.167 83.921 -48.192 1.00 35.78 82 SER A O 1
ATOM 635 N N . ALA A 1 83 ? -9.733 81.716 -47.837 1.00 33.41 83 ALA A N 1
ATOM 636 C CA . ALA A 1 83 ? -8.279 81.700 -47.565 1.00 33.41 83 ALA A CA 1
ATOM 637 C C . ALA A 1 83 ? -7.764 82.336 -46.241 1.00 33.41 83 ALA A C 1
ATOM 639 O O . ALA A 1 83 ? -8.416 83.226 -45.703 1.00 33.41 83 ALA A O 1
ATOM 640 N N . PRO A 1 84 ? -6.547 81.982 -45.751 1.00 41.62 84 PRO A N 1
ATOM 641 C CA . PRO A 1 84 ? -5.723 80.787 -46.010 1.00 41.62 84 PRO A CA 1
ATOM 642 C C . PRO A 1 84 ? -5.320 79.985 -44.739 1.00 41.62 84 PRO A C 1
ATOM 644 O O . PRO A 1 84 ? -5.280 80.513 -43.635 1.00 41.62 84 PRO A O 1
ATOM 647 N N . GLU A 1 85 ? -4.953 78.717 -44.956 1.00 43.47 85 GLU A N 1
ATOM 648 C CA . GLU A 1 85 ? -4.058 77.844 -44.159 1.00 43.47 85 GLU A CA 1
ATOM 649 C C . GLU A 1 85 ? -3.758 78.203 -42.678 1.00 43.47 85 GLU A C 1
ATOM 651 O O . GLU A 1 85 ? -2.858 78.985 -42.368 1.00 43.47 85 GLU A O 1
ATOM 656 N N . VAL A 1 86 ? -4.419 77.488 -41.757 1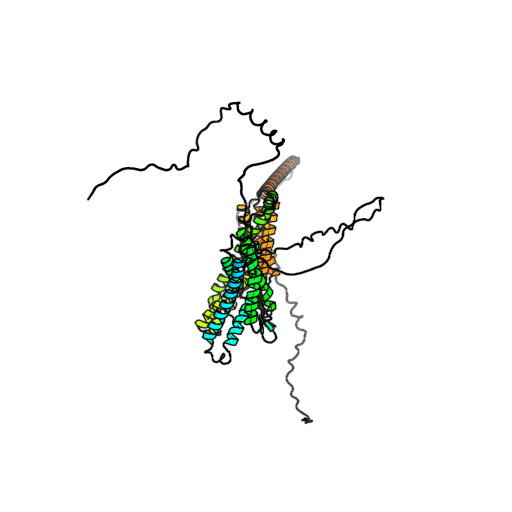.00 37.44 86 VAL A N 1
ATOM 657 C CA . VAL A 1 86 ? -3.977 77.282 -40.365 1.00 37.44 86 VAL A CA 1
ATOM 658 C C . VAL A 1 86 ? -3.956 75.775 -40.091 1.00 37.44 86 VAL A C 1
ATOM 660 O O . VAL A 1 86 ? -4.913 75.072 -40.412 1.00 37.44 86 VAL A O 1
ATOM 663 N N . HIS A 1 87 ? -2.868 75.267 -39.506 1.00 46.66 87 HIS A N 1
ATOM 664 C CA . HIS A 1 87 ? -2.790 73.885 -39.024 1.00 46.66 87 HIS A CA 1
ATOM 665 C C . HIS A 1 87 ? -3.463 73.758 -37.650 1.00 46.66 87 HIS A C 1
ATOM 667 O O . HIS A 1 87 ? -2.791 73.812 -36.621 1.00 46.66 87 HIS A O 1
ATOM 673 N N . ASP A 1 88 ? -4.775 73.540 -37.645 1.00 42.94 88 ASP A N 1
ATOM 674 C CA . ASP A 1 88 ? -5.452 72.926 -36.504 1.00 42.94 88 ASP A CA 1
ATOM 675 C C . ASP A 1 88 ? -5.418 71.399 -36.678 1.00 42.94 88 ASP A C 1
ATOM 677 O O . ASP A 1 88 ? -6.003 70.846 -37.612 1.00 42.94 88 ASP A O 1
ATOM 681 N N . GLU A 1 89 ? -4.701 70.700 -35.793 1.00 48.50 89 GLU A N 1
ATOM 682 C CA . GLU A 1 89 ? -4.759 69.238 -35.724 1.00 48.50 89 GLU A CA 1
ATOM 683 C C . GLU A 1 89 ? -6.151 68.819 -35.231 1.00 48.50 89 GLU A C 1
ATOM 685 O O . GLU A 1 89 ? -6.453 68.934 -34.040 1.00 48.50 89 GLU A O 1
ATOM 690 N N . GLU A 1 90 ? -6.998 68.287 -36.120 1.00 53.38 90 GLU A N 1
ATOM 691 C CA . GLU A 1 90 ? -8.188 67.562 -35.676 1.00 53.38 90 GLU A CA 1
ATOM 692 C C . GLU A 1 90 ? -7.758 66.461 -34.692 1.00 53.38 90 GLU A C 1
ATOM 694 O O . GLU A 1 90 ? -6.959 65.591 -35.062 1.00 53.38 90 GLU A O 1
ATOM 699 N N . PRO A 1 91 ? -8.299 66.415 -33.460 1.00 49.78 91 PRO A N 1
ATOM 700 C CA . PRO A 1 91 ? -8.010 65.332 -32.539 1.00 49.78 91 PRO A CA 1
ATOM 701 C C . PRO A 1 91 ? -8.713 64.066 -33.037 1.00 49.78 91 PRO A C 1
ATOM 703 O O . PRO A 1 91 ? -9.827 63.748 -32.607 1.00 49.78 91 PRO A O 1
ATOM 706 N N . HIS A 1 92 ? -8.049 63.341 -33.947 1.00 49.50 92 HIS A N 1
ATOM 707 C CA . HIS A 1 92 ? -8.449 62.047 -34.496 1.00 49.50 92 HIS A CA 1
ATOM 708 C C . HIS A 1 92 ? -8.682 61.055 -33.352 1.00 49.50 92 HIS A C 1
ATOM 710 O O . HIS A 1 92 ? -7.795 60.295 -32.944 1.00 49.50 92 HIS A O 1
ATOM 716 N N . THR A 1 93 ? -9.902 61.087 -32.813 1.00 54.31 93 THR A N 1
ATOM 717 C CA . THR A 1 93 ? -10.309 60.391 -31.593 1.00 54.31 93 THR A CA 1
ATOM 718 C C . THR A 1 93 ? -10.497 58.926 -31.932 1.00 54.31 93 THR A C 1
ATOM 720 O O . THR A 1 93 ? -11.602 58.409 -32.104 1.00 54.31 93 THR A O 1
ATOM 723 N N . THR A 1 94 ? -9.354 58.264 -32.076 1.00 54.50 94 THR A N 1
ATOM 724 C CA . THR A 1 94 ? -9.221 56.877 -32.477 1.00 54.50 94 THR A CA 1
ATOM 725 C C . THR A 1 94 ? -9.782 56.032 -31.345 1.00 54.50 94 THR A C 1
ATOM 727 O O . THR A 1 94 ? -9.068 55.652 -30.414 1.00 54.50 94 THR A O 1
ATOM 730 N N . ARG A 1 95 ? -11.092 55.759 -31.416 1.00 57.03 95 ARG A N 1
ATOM 731 C CA . ARG A 1 95 ? -11.813 54.816 -30.557 1.00 57.03 95 ARG A CA 1
ATOM 732 C C . ARG A 1 95 ? -11.286 53.411 -30.830 1.00 57.03 95 ARG A C 1
ATOM 734 O O . ARG A 1 95 ? -11.934 52.588 -31.469 1.00 57.03 95 ARG A O 1
ATOM 741 N N . THR A 1 96 ? -10.082 53.152 -30.331 1.00 58.66 96 THR A N 1
ATOM 742 C CA . THR A 1 96 ? -9.489 51.827 -30.239 1.00 58.66 96 THR A CA 1
ATOM 743 C C . THR A 1 96 ? -10.471 50.958 -29.470 1.00 58.66 96 THR A C 1
ATOM 745 O O . THR A 1 96 ? -10.644 51.098 -28.261 1.00 58.66 96 THR A O 1
ATOM 748 N N . ALA A 1 97 ? -11.179 50.092 -30.194 1.00 61.53 97 ALA A N 1
ATOM 749 C CA . ALA A 1 97 ? -12.127 49.172 -29.599 1.00 61.53 97 ALA A CA 1
ATOM 750 C C . ALA A 1 97 ? -11.347 48.249 -28.658 1.00 61.53 97 ALA A C 1
ATOM 752 O O . ALA A 1 97 ? -10.677 47.316 -29.106 1.00 61.53 97 ALA A O 1
ATOM 753 N N . VAL A 1 98 ? -11.384 48.550 -27.354 1.00 61.31 98 VAL A N 1
ATOM 754 C CA . VAL A 1 98 ? -10.643 47.815 -26.327 1.00 61.31 98 VAL A CA 1
ATOM 755 C C . VAL A 1 98 ? -11.172 46.390 -26.320 1.00 61.31 98 VAL A C 1
ATOM 757 O O . VAL A 1 98 ? -12.206 46.093 -25.720 1.00 61.31 98 VAL A O 1
ATOM 760 N N . ARG A 1 99 ? -10.467 45.509 -27.038 1.00 60.47 99 ARG A N 1
ATOM 761 C CA . ARG A 1 99 ? -10.845 44.116 -27.276 1.00 60.47 99 ARG A CA 1
ATOM 762 C C . ARG A 1 99 ? -10.765 43.352 -25.960 1.00 60.47 99 ARG A C 1
ATOM 764 O O . ARG A 1 99 ? -9.767 42.687 -25.681 1.00 60.47 99 ARG A O 1
ATOM 771 N N . ARG A 1 100 ? -11.815 43.475 -25.136 1.00 66.12 100 ARG A N 1
ATOM 772 C CA . ARG A 1 100 ? -11.960 42.781 -23.852 1.00 66.12 100 ARG A CA 1
ATOM 773 C C . ARG A 1 100 ? -11.632 41.313 -24.080 1.00 66.12 100 ARG A C 1
ATOM 775 O O . ARG A 1 100 ? -12.304 40.622 -24.843 1.00 66.12 100 ARG A O 1
ATOM 782 N N . ARG A 1 101 ? -10.557 40.851 -23.440 1.00 66.00 101 ARG A N 1
ATOM 783 C CA . ARG A 1 101 ? -10.075 39.477 -23.561 1.00 66.00 101 ARG A CA 1
ATOM 784 C C . ARG A 1 101 ? -11.017 38.564 -22.783 1.00 66.00 101 ARG A C 1
ATOM 786 O O . ARG A 1 101 ? -10.741 38.214 -21.642 1.00 66.00 101 ARG A O 1
ATOM 793 N N . THR A 1 102 ? -12.140 38.204 -23.396 1.00 76.38 102 THR A N 1
ATOM 794 C CA . THR A 1 102 ? -13.129 37.283 -22.829 1.00 76.38 102 THR A CA 1
ATOM 795 C C . THR A 1 102 ? -12.520 35.886 -22.727 1.00 76.38 102 THR A C 1
ATOM 797 O O . THR A 1 102 ? -12.578 35.094 -23.668 1.00 76.38 102 THR A O 1
ATOM 800 N N . ILE A 1 103 ? -11.901 35.592 -21.583 1.00 72.56 103 ILE A N 1
ATOM 801 C CA . ILE A 1 103 ? -11.363 34.269 -21.258 1.00 72.56 103 ILE A CA 1
ATOM 802 C C . ILE A 1 103 ? -12.553 33.326 -21.045 1.00 72.56 103 ILE A C 1
ATOM 804 O O . ILE A 1 103 ? -13.116 33.251 -19.956 1.00 72.56 103 ILE A O 1
ATOM 808 N N . ARG A 1 104 ? -12.959 32.615 -22.102 1.00 76.38 104 ARG A N 1
ATOM 809 C CA . ARG A 1 104 ? -13.955 31.543 -22.002 1.00 76.38 104 ARG A CA 1
ATOM 810 C C . ARG A 1 104 ? -13.301 30.326 -21.346 1.00 76.38 104 ARG A C 1
ATOM 812 O O . ARG A 1 104 ? -12.559 29.596 -21.996 1.00 76.38 104 ARG A O 1
ATOM 819 N N . ILE A 1 105 ? -13.571 30.119 -20.059 1.00 75.25 105 ILE A N 1
ATOM 820 C CA . ILE A 1 105 ? -13.174 28.903 -19.340 1.00 75.25 105 ILE A CA 1
ATOM 821 C C . ILE A 1 105 ? -14.149 27.789 -19.736 1.00 75.25 105 ILE A C 1
ATOM 823 O O . ILE A 1 105 ? -15.234 27.673 -19.172 1.00 75.25 105 ILE A O 1
ATOM 827 N N . ALA A 1 106 ? -13.776 26.993 -20.738 1.00 80.56 106 ALA A N 1
ATOM 828 C CA . ALA A 1 106 ? -14.492 25.773 -21.094 1.00 80.56 106 ALA A CA 1
ATOM 829 C C . ALA A 1 106 ? -14.000 24.603 -20.226 1.00 80.56 106 ALA A C 1
ATOM 831 O O . ALA A 1 106 ? -12.794 24.396 -20.076 1.00 80.56 106 ALA A O 1
ATOM 832 N N . LEU A 1 107 ? -14.932 23.834 -19.661 1.00 85.00 107 LEU A N 1
ATOM 833 C CA . LEU A 1 107 ? -14.625 22.581 -18.969 1.00 85.00 107 LEU A CA 1
ATOM 834 C C . LEU A 1 107 ? -14.434 21.451 -20.003 1.00 85.00 107 LEU A C 1
ATOM 836 O O . LEU A 1 107 ? -15.166 21.435 -20.990 1.00 85.00 107 LEU A O 1
ATOM 840 N N . PRO A 1 108 ? -13.492 20.505 -19.808 1.00 85.81 108 PRO A N 1
ATOM 841 C CA . PRO A 1 108 ? -13.266 19.414 -20.760 1.00 85.81 108 PRO A CA 1
ATOM 842 C C . PRO A 1 108 ? -14.476 18.483 -20.894 1.00 85.81 108 PRO A C 1
ATOM 844 O O . PRO A 1 108 ? -15.131 18.177 -19.897 1.00 85.81 108 PRO A O 1
ATOM 847 N N . ASP A 1 109 ? -14.724 17.950 -22.089 1.00 87.00 109 ASP A N 1
ATOM 848 C CA . ASP A 1 109 ? -15.809 16.987 -22.307 1.00 87.00 109 ASP A CA 1
ATOM 849 C C . ASP A 1 109 ? -15.709 15.787 -21.355 1.00 87.00 109 ASP A C 1
ATOM 851 O O . ASP A 1 109 ? -14.631 15.249 -21.102 1.00 87.00 109 ASP A O 1
ATOM 855 N N . GLY A 1 110 ? -16.847 15.391 -20.782 1.00 88.88 110 GLY A N 1
ATOM 856 C CA . GLY A 1 110 ? -16.920 14.323 -19.782 1.00 88.88 110 GLY A CA 1
ATOM 857 C C . GLY A 1 110 ? -16.588 14.727 -18.339 1.00 88.88 110 GLY A C 1
ATOM 858 O O . GLY A 1 110 ? -16.751 13.886 -17.452 1.00 88.88 110 GLY A O 1
ATOM 859 N N . TRP A 1 111 ? -16.197 15.985 -18.061 1.00 92.38 111 TRP A N 1
ATOM 860 C CA . TRP A 1 111 ? -15.863 16.465 -16.703 1.00 92.38 111 TRP A CA 1
ATOM 861 C C . TRP A 1 111 ? -16.935 16.143 -15.651 1.00 92.38 111 TRP A C 1
ATOM 863 O O . TRP A 1 111 ? -16.613 15.833 -14.505 1.00 92.38 111 TRP A O 1
ATOM 873 N N . ALA A 1 112 ? -18.213 16.193 -16.038 1.00 93.75 112 ALA A N 1
ATOM 874 C CA . ALA A 1 112 ? -19.329 15.936 -15.139 1.00 93.75 112 ALA A CA 1
ATOM 875 C C . ALA A 1 112 ? -19.406 14.456 -14.723 1.00 93.75 112 ALA A C 1
ATOM 877 O O . ALA A 1 112 ? -19.742 14.166 -13.577 1.00 93.75 112 ALA A O 1
ATOM 878 N N . ARG A 1 113 ? -19.041 13.505 -15.603 1.00 94.31 113 ARG A N 1
ATOM 879 C CA . ARG A 1 113 ? -19.076 12.069 -15.269 1.00 94.31 113 ARG A CA 1
ATOM 880 C C . ARG A 1 113 ? -17.935 11.674 -14.336 1.00 94.31 113 ARG A C 1
ATOM 882 O O . ARG A 1 113 ? -18.166 10.877 -13.429 1.00 94.31 113 ARG A O 1
ATOM 889 N N . SER A 1 114 ? -16.734 12.213 -14.538 1.00 94.06 114 SER A N 1
ATOM 890 C CA . SER A 1 114 ? -15.594 12.001 -13.635 1.00 94.06 114 SER A CA 1
ATOM 891 C C . SER A 1 114 ? -15.763 12.751 -12.312 1.00 94.06 114 SER A C 1
ATOM 893 O O . SER A 1 114 ? -15.464 12.195 -11.259 1.00 94.06 114 SER A O 1
ATOM 895 N N . GLY A 1 115 ? -16.323 13.964 -12.345 1.00 95.69 115 GLY A N 1
ATOM 896 C CA . GLY A 1 115 ? -16.758 14.687 -11.151 1.00 95.69 115 GLY A CA 1
ATOM 897 C C . GLY A 1 115 ? -17.744 13.859 -10.324 1.00 95.69 115 GLY A C 1
ATOM 898 O O . GLY A 1 115 ? -17.488 13.604 -9.147 1.00 95.69 115 GLY A O 1
ATOM 899 N N . LEU A 1 116 ? -18.807 13.348 -10.958 1.00 96.50 116 LEU A N 1
ATOM 900 C CA . LEU A 1 116 ? -19.778 12.446 -10.333 1.00 96.50 116 LEU A CA 1
ATOM 901 C C . LEU A 1 116 ? -19.121 11.168 -9.787 1.00 96.50 116 LEU A C 1
ATOM 903 O O . LEU A 1 116 ? -19.431 10.783 -8.668 1.00 96.50 116 LEU A O 1
ATOM 907 N N . ALA A 1 117 ? -18.169 10.561 -10.505 1.00 97.19 117 ALA A N 1
ATOM 908 C CA . ALA A 1 117 ? -17.435 9.382 -10.027 1.00 97.19 117 ALA A CA 1
ATOM 909 C C . ALA A 1 117 ? -16.701 9.637 -8.698 1.00 97.19 117 ALA A C 1
ATOM 911 O O . ALA A 1 117 ? -16.689 8.767 -7.827 1.00 97.19 117 ALA A O 1
ATOM 912 N N . GLY A 1 118 ? -16.128 10.834 -8.517 1.00 97.31 118 GLY A N 1
ATOM 913 C CA . GLY A 1 118 ? -15.524 11.245 -7.246 1.00 97.31 118 GLY A CA 1
ATOM 914 C C . GLY A 1 118 ? -16.541 11.348 -6.103 1.00 97.31 118 GLY A C 1
ATOM 915 O O . GLY A 1 118 ? -16.278 10.852 -5.008 1.00 97.31 118 GLY A O 1
ATOM 916 N N . ILE A 1 119 ? -17.724 11.917 -6.369 1.00 98.19 119 ILE A N 1
ATOM 917 C CA . ILE A 1 119 ? -18.828 12.020 -5.396 1.00 98.19 119 ILE A CA 1
ATOM 918 C C . ILE A 1 119 ? -19.345 10.621 -5.028 1.00 98.19 119 ILE A C 1
ATOM 920 O O . ILE A 1 119 ? -19.408 10.276 -3.850 1.00 98.19 119 ILE A O 1
ATOM 924 N N . GLU A 1 120 ? -19.660 9.798 -6.033 1.00 98.12 120 GLU A N 1
ATOM 925 C CA . GLU A 1 120 ? -20.117 8.410 -5.888 1.00 98.12 120 GLU A CA 1
ATOM 926 C C . GLU A 1 120 ? -19.147 7.598 -5.009 1.00 98.12 120 GLU A C 1
ATOM 928 O O . GLU A 1 120 ? -19.569 6.986 -4.029 1.00 98.12 120 GLU A O 1
ATOM 933 N N . ALA A 1 121 ? -17.841 7.632 -5.297 1.00 97.88 121 ALA A N 1
ATOM 934 C CA . ALA A 1 121 ? -16.843 6.875 -4.539 1.00 97.88 121 ALA A CA 1
ATOM 935 C C . ALA A 1 121 ? -16.678 7.358 -3.084 1.00 97.88 121 ALA A C 1
ATOM 937 O O . ALA A 1 121 ? -16.505 6.530 -2.186 1.00 97.88 121 ALA A O 1
ATOM 938 N N . ALA A 1 122 ? -16.755 8.670 -2.830 1.00 97.88 122 ALA A N 1
ATOM 939 C CA . ALA A 1 122 ? -16.700 9.221 -1.474 1.00 97.88 122 ALA A CA 1
ATOM 940 C C . ALA A 1 122 ? -17.947 8.845 -0.652 1.00 97.88 122 ALA A C 1
ATOM 942 O O . ALA A 1 122 ? -17.825 8.448 0.508 1.00 97.88 122 ALA A O 1
ATOM 943 N N . LEU A 1 123 ? -19.138 8.901 -1.262 1.00 97.94 123 LEU A N 1
ATOM 944 C CA . LEU A 1 123 ? -20.390 8.485 -0.622 1.00 97.94 123 LEU A CA 1
ATOM 945 C C . LEU A 1 123 ? -20.419 6.978 -0.335 1.00 97.94 123 LEU A C 1
ATOM 947 O O . LEU A 1 123 ? -20.843 6.592 0.750 1.00 97.94 123 LEU A O 1
ATOM 951 N N . ILE A 1 124 ? -19.929 6.133 -1.250 1.00 97.69 124 ILE A N 1
ATOM 952 C CA . ILE A 1 124 ? -19.819 4.678 -1.036 1.00 97.69 124 ILE A CA 1
ATOM 953 C C . ILE A 1 124 ? -18.905 4.365 0.158 1.00 97.69 124 ILE A C 1
ATOM 955 O O . ILE A 1 124 ? -19.264 3.549 1.005 1.00 97.69 124 ILE A O 1
ATOM 959 N N . GLY A 1 125 ? -17.745 5.026 0.256 1.00 96.19 125 GLY A N 1
ATOM 960 C CA . GLY A 1 125 ? -16.805 4.829 1.364 1.00 96.19 125 GLY A CA 1
ATOM 961 C C . GLY A 1 125 ? -17.373 5.231 2.725 1.00 96.19 125 GLY A C 1
ATOM 962 O O . GLY A 1 125 ? -17.301 4.460 3.684 1.00 96.19 125 GLY A O 1
ATOM 963 N N . TRP A 1 126 ? -17.993 6.409 2.789 1.00 97.06 126 TRP A N 1
ATOM 964 C CA . TRP A 1 126 ? -18.664 6.905 3.988 1.00 97.06 126 TRP A CA 1
ATOM 965 C C . TRP A 1 126 ? -19.851 6.019 4.398 1.00 97.06 126 TRP A C 1
ATOM 967 O O . TRP A 1 126 ? -19.947 5.605 5.554 1.00 97.06 126 TRP A O 1
ATOM 977 N N . ALA A 1 127 ? -20.721 5.658 3.449 1.00 96.38 127 ALA A N 1
ATOM 978 C CA . ALA A 1 127 ? -21.882 4.810 3.709 1.00 96.38 127 ALA A CA 1
ATOM 979 C C . ALA A 1 127 ? -21.474 3.406 4.184 1.00 96.38 127 ALA A C 1
ATOM 981 O O . ALA A 1 127 ? -22.124 2.852 5.066 1.00 96.38 127 ALA A O 1
ATOM 982 N N . PHE A 1 128 ? -20.375 2.848 3.664 1.00 94.25 128 PHE A N 1
ATOM 983 C CA . PHE A 1 128 ? -19.825 1.581 4.146 1.00 94.25 128 PHE A CA 1
ATOM 984 C C . PHE A 1 128 ? -19.399 1.661 5.622 1.00 94.25 128 PHE A C 1
ATOM 986 O O . PHE A 1 128 ? -19.773 0.789 6.405 1.00 94.25 128 PHE A O 1
ATOM 993 N N . MET A 1 129 ? -18.692 2.721 6.036 1.00 93.75 129 MET A N 1
ATOM 994 C CA . MET A 1 129 ? -18.307 2.914 7.445 1.00 93.75 129 MET A CA 1
ATOM 995 C C . MET A 1 129 ? -19.517 3.128 8.364 1.00 93.75 129 MET A C 1
ATOM 997 O O . MET A 1 129 ? -19.565 2.555 9.455 1.00 93.75 129 MET A O 1
ATOM 1001 N N . MET A 1 130 ? -20.527 3.872 7.902 1.00 94.31 130 MET A N 1
ATOM 1002 C CA . MET A 1 130 ? -21.795 4.036 8.620 1.00 94.31 130 MET A CA 1
ATOM 1003 C C . MET A 1 130 ? -22.527 2.706 8.798 1.00 94.31 130 MET A C 1
ATOM 1005 O O . MET A 1 130 ? -22.883 2.354 9.918 1.00 94.31 130 MET A O 1
ATOM 1009 N N . VAL A 1 131 ? -22.706 1.927 7.727 1.00 93.38 131 VAL A N 1
ATOM 1010 C CA . VAL A 1 131 ? -23.379 0.620 7.796 1.00 93.38 131 VAL A CA 1
ATOM 1011 C C . VAL A 1 131 ? -22.628 -0.337 8.721 1.00 93.38 131 VAL A C 1
ATOM 1013 O O . VAL A 1 131 ? -23.257 -0.938 9.585 1.00 93.38 131 VAL A O 1
ATOM 1016 N N . VAL A 1 132 ? -21.298 -0.445 8.608 1.00 89.56 132 VAL A N 1
ATOM 1017 C CA . VAL A 1 132 ? -20.489 -1.308 9.490 1.00 89.56 132 VAL A CA 1
ATOM 1018 C C . VAL A 1 132 ? -20.662 -0.920 10.962 1.00 89.56 132 VAL A C 1
ATOM 1020 O O . VAL A 1 132 ? -20.892 -1.794 11.797 1.00 89.56 132 VAL A O 1
ATOM 1023 N N . THR A 1 133 ? -20.609 0.374 11.285 1.00 91.38 133 THR A N 1
ATOM 1024 C CA . THR A 1 133 ? -20.666 0.839 12.680 1.00 91.38 133 THR A CA 1
ATOM 1025 C C . THR A 1 133 ? -22.075 0.734 13.266 1.00 91.38 133 THR A C 1
ATOM 1027 O O . THR A 1 133 ? -22.238 0.240 14.379 1.00 91.38 133 THR A O 1
ATOM 1030 N N . LEU A 1 134 ? -23.110 1.116 12.512 1.00 92.19 134 LEU A N 1
ATOM 1031 C CA . LEU A 1 134 ? -24.503 1.072 12.973 1.00 92.19 134 LEU A CA 1
ATOM 1032 C C . LEU A 1 134 ? -25.040 -0.368 13.071 1.00 92.19 134 LEU A C 1
ATOM 1034 O O . LEU A 1 134 ? -25.802 -0.671 13.989 1.00 92.19 134 LEU A O 1
ATOM 1038 N N . VAL A 1 135 ? -24.611 -1.279 12.187 1.00 90.19 135 VAL A N 1
ATOM 1039 C CA . VAL A 1 135 ? -24.912 -2.720 12.304 1.00 90.19 135 VAL A CA 1
ATOM 1040 C C . VAL A 1 135 ? -24.135 -3.349 13.465 1.00 90.19 135 VAL A C 1
ATOM 1042 O O . VAL A 1 135 ? -24.702 -4.149 14.208 1.00 90.19 135 VAL A O 1
ATOM 1045 N N . GLY A 1 136 ? -22.873 -2.959 13.678 1.00 86.94 136 GLY A N 1
ATOM 1046 C CA . GLY A 1 136 ? -22.104 -3.353 14.862 1.00 86.94 136 GLY A CA 1
ATOM 1047 C C . GLY A 1 136 ? -22.795 -2.929 16.161 1.00 86.94 136 GLY A C 1
ATOM 1048 O O . GLY A 1 136 ? -23.026 -3.762 17.036 1.00 86.94 136 GLY A O 1
ATOM 1049 N N . TYR A 1 137 ? -23.222 -1.666 16.248 1.00 88.50 137 TYR A N 1
ATOM 1050 C CA . TYR A 1 137 ? -24.001 -1.157 17.376 1.00 88.50 137 TYR A CA 1
ATOM 1051 C C . TYR A 1 137 ? -25.327 -1.908 17.552 1.00 88.50 137 TYR A C 1
ATOM 1053 O O . TYR A 1 137 ? -25.638 -2.286 18.674 1.00 88.50 137 TYR A O 1
ATOM 1061 N N . TRP A 1 138 ? -26.077 -2.215 16.483 1.00 89.12 138 TRP A N 1
ATOM 1062 C CA . TRP A 1 138 ? -27.293 -3.043 16.586 1.00 89.12 138 TRP A CA 1
ATOM 1063 C C . TRP A 1 138 ? -26.995 -4.377 17.286 1.00 89.12 138 TRP A C 1
ATOM 1065 O O . TRP A 1 138 ? -27.696 -4.745 18.227 1.00 89.12 138 TRP A O 1
ATOM 1075 N N . PHE A 1 139 ? -25.951 -5.099 16.869 1.00 84.38 139 PHE A N 1
ATOM 1076 C CA . PHE A 1 139 ? -25.635 -6.405 17.455 1.00 84.38 139 PHE A CA 1
ATOM 1077 C C . PHE A 1 139 ? -25.191 -6.349 18.923 1.00 84.38 139 PHE A C 1
ATOM 1079 O O . PHE A 1 139 ? -25.413 -7.328 19.636 1.00 84.38 139 PHE A O 1
ATOM 1086 N N . VAL A 1 140 ? -24.593 -5.241 19.378 1.00 83.00 140 VAL A N 1
ATOM 1087 C CA . VAL A 1 140 ? -24.020 -5.123 20.733 1.00 83.00 140 VAL A CA 1
ATOM 1088 C C . VAL A 1 140 ? -24.860 -4.233 21.667 1.00 83.00 140 VAL A C 1
ATOM 1090 O O . VAL A 1 140 ? -24.669 -4.290 22.874 1.00 83.00 140 VAL A O 1
ATOM 1093 N N . SER A 1 141 ? -25.852 -3.477 21.185 1.00 85.00 141 SER A N 1
ATOM 1094 C CA . SER A 1 141 ? -26.665 -2.550 22.005 1.00 85.00 141 SER A CA 1
ATOM 1095 C C . SER A 1 141 ? -27.520 -3.219 23.090 1.00 85.00 141 SER A C 1
ATOM 1097 O O . SER A 1 141 ? -27.960 -2.554 24.023 1.00 85.00 141 SER A O 1
ATOM 1099 N N . GLN A 1 142 ? -27.721 -4.540 23.023 1.00 82.81 142 GLN A N 1
ATOM 1100 C CA . GLN A 1 142 ? -28.334 -5.325 24.106 1.00 82.81 142 GLN A CA 1
ATOM 1101 C C . GLN A 1 142 ? -27.379 -5.593 25.287 1.00 82.81 142 GLN A C 1
ATOM 1103 O O . GLN A 1 142 ? -27.797 -6.141 26.305 1.00 82.81 142 GLN A O 1
ATOM 1108 N N . ASN A 1 143 ? -26.099 -5.234 25.164 1.00 82.06 143 ASN A N 1
ATOM 1109 C CA . ASN A 1 143 ? -25.103 -5.368 26.218 1.00 82.06 143 ASN A CA 1
ATOM 1110 C C . ASN A 1 143 ? -25.304 -4.269 27.286 1.00 82.06 143 ASN A C 1
ATOM 1112 O O . ASN A 1 143 ? -25.205 -3.089 26.943 1.00 82.06 143 ASN A O 1
ATOM 1116 N N . PRO A 1 144 ? -25.507 -4.606 28.578 1.00 83.31 144 PRO A N 1
ATOM 1117 C CA . PRO A 1 144 ? -25.674 -3.615 29.647 1.00 83.31 144 PRO A CA 1
ATOM 1118 C C . PRO A 1 144 ? -24.539 -2.585 29.749 1.00 83.31 144 PRO A C 1
ATOM 1120 O O . PRO A 1 144 ? -24.775 -1.457 30.171 1.00 83.31 144 PRO A O 1
ATOM 1123 N N . TRP A 1 145 ? -23.323 -2.938 29.318 1.00 78.62 145 TRP A N 1
ATOM 1124 C CA . TRP A 1 145 ? -22.172 -2.028 29.296 1.00 78.62 145 TRP A CA 1
ATOM 1125 C C . TRP A 1 145 ? -22.274 -0.906 28.243 1.00 78.62 145 TRP A C 1
ATOM 1127 O O . TRP A 1 145 ? -21.517 0.056 28.325 1.00 78.62 145 TRP A O 1
ATOM 1137 N N . LEU A 1 146 ? -23.209 -0.997 27.286 1.00 82.69 146 LEU A N 1
ATOM 1138 C CA . LEU A 1 146 ? -23.527 0.053 26.306 1.00 82.69 146 LEU A CA 1
ATOM 1139 C C . LEU A 1 146 ? -24.864 0.763 26.594 1.00 82.69 146 LEU A C 1
ATOM 1141 O O . LEU A 1 146 ? -25.348 1.512 25.750 1.00 82.69 146 LEU A O 1
ATOM 1145 N N . ALA A 1 147 ? -25.472 0.570 27.771 1.00 80.19 147 ALA A N 1
ATOM 1146 C CA . ALA A 1 147 ? -26.790 1.137 28.094 1.00 80.19 147 ALA A CA 1
ATOM 1147 C C . ALA A 1 147 ? -26.844 2.683 28.104 1.00 80.19 147 ALA A C 1
ATOM 1149 O O . ALA A 1 147 ? -27.931 3.256 28.053 1.00 80.19 147 ALA A O 1
ATOM 1150 N N . SER A 1 148 ? -25.692 3.358 28.167 1.00 85.19 148 SER A N 1
ATOM 1151 C CA . SER A 1 148 ? -25.553 4.816 28.029 1.00 85.19 148 SER A CA 1
ATOM 1152 C C . SER A 1 148 ? -25.168 5.278 26.617 1.00 85.19 148 SER A C 1
ATOM 1154 O O . SER A 1 148 ? -25.160 6.479 26.364 1.00 85.19 148 SER A O 1
ATOM 1156 N N . THR A 1 149 ? -24.835 4.363 25.701 1.00 89.44 149 THR A N 1
ATOM 1157 C CA . THR A 1 149 ? -24.406 4.676 24.332 1.00 89.44 149 THR A CA 1
ATOM 1158 C C . THR A 1 149 ? -25.615 4.838 23.417 1.00 89.44 149 THR A C 1
ATOM 1160 O O . THR A 1 149 ? -26.413 3.912 23.252 1.00 89.44 149 THR A O 1
ATOM 1163 N N . SER A 1 150 ? -25.739 6.000 22.783 1.00 90.56 150 SER A N 1
ATOM 1164 C CA . SER A 1 150 ? -26.827 6.322 21.861 1.00 90.56 150 SER A CA 1
ATOM 1165 C C . SER A 1 150 ? -26.536 5.894 20.416 1.00 90.56 150 SER A C 1
ATOM 1167 O O . SER A 1 150 ? -25.416 5.535 20.041 1.00 90.56 150 SER A O 1
ATOM 1169 N N . TRP A 1 151 ? -27.560 5.977 19.564 1.00 90.25 151 TRP A N 1
ATOM 1170 C CA . TRP A 1 151 ? -27.408 5.778 18.119 1.00 90.25 151 TRP A CA 1
ATOM 1171 C C . TRP A 1 151 ? -26.606 6.914 17.454 1.00 90.25 151 TRP A C 1
ATOM 1173 O O . TRP A 1 151 ? -25.931 6.682 16.452 1.00 90.25 151 TRP A O 1
ATOM 1183 N N . ASP A 1 152 ? -26.619 8.120 18.036 1.00 91.88 152 ASP A N 1
ATOM 1184 C CA . ASP A 1 152 ? -25.796 9.243 17.579 1.00 91.88 152 ASP A CA 1
ATOM 1185 C C . ASP A 1 152 ? -24.314 9.054 17.926 1.00 91.88 152 ASP A C 1
ATOM 1187 O O . ASP A 1 152 ? -23.464 9.393 17.105 1.00 91.88 152 ASP A O 1
ATOM 1191 N N . ASP A 1 153 ? -23.986 8.423 19.059 1.00 92.00 153 ASP A N 1
ATOM 1192 C CA . ASP A 1 153 ? -22.606 8.023 19.374 1.00 92.00 153 ASP A CA 1
ATOM 1193 C C . ASP A 1 153 ? -22.100 6.978 18.368 1.00 92.00 153 ASP A C 1
ATOM 1195 O O . ASP A 1 153 ? -20.988 7.079 17.849 1.00 92.00 153 ASP A O 1
ATOM 1199 N N . ALA A 1 154 ? -22.939 5.999 18.012 1.00 92.31 154 ALA A N 1
ATOM 1200 C CA . ALA A 1 154 ? -22.613 5.024 16.972 1.00 92.31 154 ALA A CA 1
ATOM 1201 C C . ALA A 1 154 ? -22.430 5.681 15.587 1.00 92.31 154 ALA A C 1
ATOM 1203 O O . ALA A 1 154 ? -21.539 5.290 14.826 1.00 92.31 154 ALA A O 1
ATOM 1204 N N . ARG A 1 155 ? -23.219 6.718 15.267 1.00 94.31 155 ARG A N 1
ATOM 1205 C CA . ARG A 1 155 ? -23.030 7.548 14.066 1.00 94.31 155 ARG A CA 1
ATOM 1206 C C . ARG A 1 155 ? -21.711 8.327 14.126 1.00 94.31 155 ARG A C 1
ATOM 1208 O O . ARG A 1 155 ? -20.989 8.347 13.131 1.00 94.31 155 ARG A O 1
ATOM 1215 N N . ALA A 1 156 ? -21.381 8.911 15.279 1.00 93.56 156 ALA A N 1
ATOM 1216 C CA . ALA A 1 156 ? -20.143 9.651 15.512 1.00 93.56 156 ALA A CA 1
ATOM 1217 C C . ALA A 1 156 ? -18.905 8.776 15.280 1.00 93.56 156 ALA A C 1
ATOM 1219 O O . ALA A 1 156 ? -18.044 9.133 14.476 1.00 93.56 156 ALA A O 1
ATOM 1220 N N . VAL A 1 157 ? -18.871 7.575 15.872 1.00 92.94 157 VAL A N 1
ATOM 1221 C CA . VAL A 1 157 ? -17.795 6.594 15.647 1.00 92.94 157 VAL A CA 1
ATOM 1222 C C . VAL A 1 157 ? -17.696 6.196 14.168 1.00 92.94 157 VAL A C 1
ATOM 1224 O O . VAL A 1 157 ? -16.590 6.093 13.637 1.00 92.94 157 VAL A O 1
ATOM 1227 N N . GLY A 1 158 ? -18.821 6.039 13.461 1.00 93.81 158 GLY A N 1
ATOM 1228 C CA . GLY A 1 158 ? -18.822 5.769 12.018 1.00 93.81 158 GLY A CA 1
ATOM 1229 C C . GLY A 1 158 ? -18.202 6.901 11.189 1.00 93.81 158 GLY A C 1
ATOM 1230 O O . GLY A 1 158 ? -17.490 6.644 10.214 1.00 93.81 158 GLY A O 1
ATOM 1231 N N . GLY A 1 159 ? -18.419 8.153 11.598 1.00 95.06 159 GLY A N 1
ATOM 1232 C CA . GLY A 1 159 ? -17.790 9.327 11.000 1.00 95.06 159 GLY A CA 1
ATOM 1233 C C . GLY A 1 159 ? -16.304 9.439 11.341 1.00 95.06 159 GLY A C 1
ATOM 1234 O O . GLY A 1 159 ? -15.490 9.747 10.468 1.00 95.06 159 GLY A O 1
ATOM 1235 N N . ASP A 1 160 ? -15.919 9.174 12.588 1.00 94.38 160 ASP A N 1
ATOM 1236 C CA . ASP A 1 160 ? -14.521 9.185 13.033 1.00 94.38 160 ASP A CA 1
ATOM 1237 C C . ASP A 1 160 ? -13.700 8.102 12.295 1.00 94.38 160 ASP A C 1
ATOM 1239 O O . ASP A 1 160 ? -12.599 8.376 11.814 1.00 94.38 160 ASP A O 1
ATOM 1243 N N . LEU A 1 161 ? -14.264 6.902 12.094 1.00 93.38 161 LEU A N 1
ATOM 1244 C CA . LEU A 1 161 ? -13.662 5.812 11.307 1.00 93.38 161 LEU A CA 1
ATOM 1245 C C . LEU A 1 161 ? -13.544 6.138 9.807 1.00 93.38 161 LEU A C 1
ATOM 1247 O O . LEU A 1 161 ? -12.532 5.814 9.172 1.00 93.38 161 LEU A O 1
ATOM 1251 N N . TRP A 1 162 ? -14.538 6.823 9.230 1.00 95.81 162 TRP A N 1
ATOM 1252 C CA . TRP A 1 162 ? -14.438 7.345 7.863 1.00 95.81 162 TRP A CA 1
ATOM 1253 C C . TRP A 1 162 ? -13.271 8.332 7.729 1.00 95.81 162 TRP A C 1
ATOM 1255 O O . TRP A 1 162 ? -12.458 8.208 6.815 1.00 95.81 162 TRP A O 1
ATOM 1265 N N . ALA A 1 163 ? -13.106 9.257 8.673 1.00 95.38 163 ALA A N 1
ATOM 1266 C CA . ALA A 1 163 ? -11.988 10.194 8.644 1.00 95.38 163 ALA A CA 1
ATOM 1267 C C . ALA A 1 163 ? -10.626 9.536 8.938 1.00 95.38 163 ALA A C 1
ATOM 1269 O O . ALA A 1 163 ? -9.626 9.914 8.323 1.00 95.38 163 ALA A O 1
ATOM 1270 N N . ALA A 1 164 ? -10.571 8.510 9.792 1.00 93.69 164 ALA A N 1
ATOM 1271 C CA . ALA A 1 164 ? -9.365 7.707 10.015 1.00 93.69 164 ALA A CA 1
ATOM 1272 C C . ALA A 1 164 ? -8.928 6.943 8.751 1.00 93.69 164 ALA A C 1
ATOM 1274 O O . ALA A 1 164 ? -7.734 6.828 8.471 1.00 93.69 164 ALA A O 1
ATOM 1275 N N . THR A 1 165 ? -9.883 6.520 7.915 1.00 94.62 165 THR A N 1
ATOM 1276 C CA . THR A 1 165 ? -9.619 5.981 6.564 1.00 94.62 165 THR A CA 1
ATOM 1277 C C . THR A 1 165 ? -8.941 7.011 5.651 1.00 94.62 165 THR A C 1
ATOM 1279 O O . THR A 1 165 ? -8.119 6.651 4.809 1.00 94.62 165 THR A O 1
ATOM 1282 N N . LEU A 1 166 ? -9.227 8.301 5.852 1.00 95.19 166 LEU A N 1
ATOM 1283 C CA . LEU A 1 166 ? -8.596 9.434 5.164 1.00 95.19 166 LEU A CA 1
ATOM 1284 C C . LEU A 1 166 ? -7.316 9.940 5.869 1.00 95.19 166 LEU A C 1
ATOM 1286 O O . LEU A 1 166 ? -6.726 10.933 5.440 1.00 95.19 166 LEU A O 1
ATOM 1290 N N . GLY A 1 167 ? -6.861 9.265 6.931 1.00 92.88 167 GLY A N 1
ATOM 1291 C CA . GLY A 1 167 ? -5.639 9.601 7.666 1.00 92.88 167 GLY A CA 1
ATOM 1292 C C . GLY A 1 167 ? -5.792 10.651 8.771 1.00 92.88 167 GLY A C 1
ATOM 1293 O O . GLY A 1 167 ? -4.776 11.092 9.309 1.00 92.88 167 GLY A O 1
ATOM 1294 N N . ALA A 1 168 ? -7.015 11.045 9.143 1.00 93.75 168 ALA A N 1
ATOM 1295 C CA . ALA A 1 168 ? -7.216 11.882 10.323 1.00 93.75 168 ALA A CA 1
ATOM 1296 C C . ALA A 1 168 ? -7.005 11.060 11.612 1.00 93.75 168 ALA A C 1
ATOM 1298 O O . ALA A 1 168 ? -7.605 9.994 11.751 1.00 93.75 168 ALA A O 1
ATOM 1299 N N . PRO A 1 169 ? -6.197 11.529 12.578 1.00 92.25 169 PRO A N 1
ATOM 1300 C CA . PRO A 1 169 ? -6.183 10.947 13.910 1.00 92.25 169 PRO A CA 1
ATOM 1301 C C . PRO A 1 169 ? -7.475 11.289 14.664 1.00 92.25 169 PRO A C 1
ATOM 1303 O O . PRO A 1 169 ? -8.007 12.396 14.537 1.00 92.25 169 PRO A O 1
ATOM 1306 N N . ILE A 1 170 ? -7.925 10.336 15.475 1.00 91.19 170 ILE A N 1
ATOM 1307 C CA . ILE A 1 170 ? -9.050 10.442 16.403 1.00 91.19 170 ILE A CA 1
ATOM 1308 C C . ILE A 1 170 ? -8.485 10.861 17.765 1.00 91.19 170 ILE A C 1
ATOM 1310 O O . ILE A 1 170 ? -7.633 10.171 18.327 1.00 91.19 170 ILE A O 1
ATOM 1314 N N . THR A 1 171 ? -8.935 11.991 18.299 1.00 88.88 171 THR A N 1
ATOM 1315 C CA . THR A 1 171 ? -8.493 12.521 19.591 1.00 88.88 171 THR A CA 1
ATOM 1316 C C . THR A 1 171 ? -9.332 11.912 20.714 1.00 88.88 171 THR A C 1
ATOM 1318 O O . THR A 1 171 ? -10.510 12.228 20.863 1.00 88.88 171 THR A O 1
ATOM 1321 N N . VAL A 1 172 ? -8.722 11.052 21.534 1.00 83.62 172 VAL A N 1
ATOM 1322 C CA . VAL A 1 172 ? -9.369 10.416 22.692 1.00 83.62 172 VAL A CA 1
ATOM 1323 C C . VAL A 1 172 ? -8.674 10.882 23.969 1.00 83.62 172 VAL A C 1
ATOM 1325 O O . VAL A 1 172 ? -7.489 10.614 24.188 1.00 83.62 172 VAL A O 1
ATOM 1328 N N . GLY A 1 173 ? -9.408 11.612 24.814 1.00 83.44 173 GLY A N 1
ATOM 1329 C CA . GLY A 1 173 ? -8.867 12.235 26.023 1.00 83.44 173 GLY A CA 1
ATOM 1330 C C . GLY A 1 173 ? -7.775 13.256 25.691 1.00 83.44 173 GLY A C 1
ATOM 1331 O O . GLY A 1 173 ? -8.053 14.296 25.103 1.00 83.44 173 GLY A O 1
ATOM 1332 N N . GLN A 1 174 ? -6.528 12.952 26.062 1.00 77.94 174 GLN A N 1
ATOM 1333 C CA . GLN A 1 174 ? -5.344 13.771 25.754 1.00 77.94 174 GLN A CA 1
ATOM 1334 C C . GLN A 1 174 ? -4.426 13.144 24.683 1.00 77.94 174 GLN A C 1
ATOM 1336 O O . GLN A 1 174 ? -3.287 13.579 24.519 1.00 77.94 174 GLN A O 1
ATOM 1341 N N . SER A 1 175 ? -4.878 12.109 23.964 1.00 82.25 175 SER A N 1
ATOM 1342 C CA . SER A 1 175 ? -4.055 11.372 22.993 1.00 82.25 175 SER A CA 1
ATOM 1343 C C . SER A 1 175 ? -4.691 11.270 21.606 1.00 82.25 175 SER A C 1
ATOM 1345 O O . SER A 1 175 ? -5.838 10.852 21.471 1.00 82.25 175 SER A O 1
ATOM 1347 N N . ASP A 1 176 ? -3.905 11.588 20.575 1.00 86.12 176 ASP A N 1
ATOM 1348 C CA . ASP A 1 176 ? -4.252 11.376 19.166 1.00 86.12 176 ASP A CA 1
ATOM 1349 C C . ASP A 1 176 ? -3.943 9.920 18.752 1.00 86.12 176 ASP A C 1
ATOM 1351 O O . ASP A 1 176 ? -2.784 9.491 18.724 1.00 86.12 176 ASP A O 1
ATOM 1355 N N . ILE A 1 177 ? -4.987 9.166 18.403 1.00 89.62 177 ILE A N 1
ATOM 1356 C CA . ILE A 1 177 ? -4.921 7.794 17.884 1.00 89.62 177 ILE A CA 1
ATOM 1357 C C . ILE A 1 177 ? -4.993 7.841 16.355 1.00 89.62 177 ILE A C 1
ATOM 1359 O O . ILE A 1 177 ? -5.936 8.380 15.784 1.00 89.62 177 ILE A O 1
ATOM 1363 N N . LEU A 1 178 ? -4.015 7.245 15.673 1.00 90.44 178 LEU A N 1
ATOM 1364 C CA . LEU A 1 178 ? -3.965 7.137 14.214 1.00 90.44 178 LEU A CA 1
ATOM 1365 C C . LEU A 1 178 ? -3.870 5.665 13.806 1.00 90.44 178 LEU A C 1
ATOM 1367 O O . LEU A 1 178 ? -2.816 5.045 13.945 1.00 90.44 178 LEU A O 1
ATOM 1371 N N . ALA A 1 179 ? -4.956 5.125 13.256 1.00 90.00 179 ALA A N 1
ATOM 1372 C CA . ALA A 1 179 ? -5.020 3.767 12.725 1.00 90.00 179 ALA A CA 1
ATOM 1373 C C . ALA A 1 179 ? -5.726 3.780 11.364 1.00 90.00 179 ALA A C 1
ATOM 1375 O O . ALA A 1 179 ? -6.949 3.844 11.296 1.00 90.00 179 ALA A O 1
ATOM 1376 N N . ILE A 1 180 ? -4.954 3.743 10.274 1.00 92.31 180 ILE A N 1
ATOM 1377 C CA . ILE A 1 180 ? -5.505 3.816 8.914 1.00 92.31 180 ILE A CA 1
ATOM 1378 C C . ILE A 1 180 ? -5.872 2.396 8.435 1.00 92.31 180 ILE A C 1
ATOM 1380 O O . ILE A 1 180 ? -4.961 1.576 8.275 1.00 92.31 180 ILE A O 1
ATOM 1384 N N . PRO A 1 181 ? -7.156 2.079 8.162 1.00 92.56 181 PRO A N 1
ATOM 1385 C CA . PRO A 1 181 ? -7.562 0.824 7.521 1.00 92.56 181 PRO A CA 1
ATOM 1386 C C . PRO A 1 181 ? -7.111 0.805 6.050 1.00 92.56 181 PRO A C 1
ATOM 1388 O O . PRO A 1 181 ? -7.852 1.143 5.124 1.00 92.56 181 PRO A O 1
ATOM 1391 N N . THR A 1 182 ? -5.850 0.431 5.827 1.00 93.00 182 THR A N 1
ATOM 1392 C CA . THR A 1 182 ? -5.166 0.523 4.525 1.00 93.00 182 THR A CA 1
ATOM 1393 C C . THR A 1 182 ? -5.845 -0.271 3.407 1.00 93.00 182 THR A C 1
ATOM 1395 O O . THR A 1 182 ? -5.761 0.142 2.247 1.00 93.00 182 THR A O 1
ATOM 1398 N N . LEU A 1 183 ? -6.569 -1.357 3.715 1.00 94.75 183 LEU A N 1
ATOM 1399 C CA . LEU A 1 183 ? -7.353 -2.084 2.710 1.00 94.75 183 LEU A CA 1
ATOM 1400 C C . LEU A 1 183 ? -8.522 -1.249 2.186 1.00 94.75 183 LEU A C 1
ATOM 1402 O O . LEU A 1 183 ? -8.810 -1.306 0.994 1.00 94.75 183 LEU A O 1
ATOM 1406 N N . LEU A 1 184 ? -9.175 -0.462 3.045 1.00 94.19 184 LEU A N 1
ATOM 1407 C CA . LEU A 1 184 ? -10.300 0.376 2.639 1.00 94.19 184 LEU A CA 1
ATOM 1408 C C . LEU A 1 184 ? -9.820 1.539 1.762 1.00 94.19 184 LEU A C 1
ATOM 1410 O O . LEU A 1 184 ? -10.413 1.795 0.720 1.00 94.19 184 LEU A O 1
ATOM 1414 N N . GLY A 1 185 ? -8.681 2.158 2.094 1.00 94.50 185 GLY A N 1
ATOM 1415 C CA . GLY A 1 185 ? -8.024 3.135 1.215 1.00 94.50 185 GLY A CA 1
ATOM 1416 C C . GLY A 1 185 ? -7.680 2.557 -0.167 1.00 94.50 185 GLY A C 1
ATOM 1417 O O . GLY A 1 185 ? -7.969 3.176 -1.192 1.00 94.50 185 GLY A O 1
ATOM 1418 N N . ALA A 1 186 ? -7.137 1.335 -0.218 1.00 94.88 186 ALA A N 1
ATOM 1419 C CA . ALA A 1 186 ? -6.869 0.632 -1.475 1.00 94.88 186 ALA A CA 1
ATOM 1420 C C . ALA A 1 186 ? -8.156 0.280 -2.249 1.00 94.88 186 ALA A C 1
ATOM 1422 O O . ALA A 1 186 ? -8.208 0.434 -3.471 1.00 94.88 186 ALA A O 1
ATOM 1423 N N . LEU A 1 187 ? -9.213 -0.139 -1.547 1.00 96.38 187 LEU A N 1
ATOM 1424 C CA . LEU A 1 187 ? -10.519 -0.434 -2.132 1.00 96.38 187 LEU A CA 1
ATOM 1425 C C . LEU A 1 187 ? -11.168 0.823 -2.728 1.00 96.38 187 LEU A C 1
ATOM 1427 O O . LEU A 1 187 ? -11.714 0.744 -3.823 1.00 96.38 187 LEU A O 1
ATOM 1431 N N . LEU A 1 188 ? -11.050 1.988 -2.085 1.00 97.00 188 LEU A N 1
ATOM 1432 C CA . LEU A 1 188 ? -11.552 3.264 -2.613 1.00 97.00 188 LEU A CA 1
ATOM 1433 C C . LEU A 1 188 ? -10.832 3.683 -3.902 1.00 97.00 188 LEU A C 1
ATOM 1435 O O . LEU A 1 188 ? -11.488 4.127 -4.845 1.00 97.00 188 LEU A O 1
ATOM 1439 N N . ILE A 1 189 ? -9.513 3.467 -3.993 1.00 97.00 189 ILE A N 1
ATOM 1440 C CA . ILE A 1 189 ? -8.750 3.670 -5.239 1.00 97.00 189 ILE A CA 1
ATOM 1441 C C . ILE A 1 189 ? -9.290 2.758 -6.355 1.00 97.00 189 ILE A C 1
ATOM 1443 O O . ILE A 1 189 ? -9.451 3.209 -7.490 1.00 97.00 189 ILE A O 1
ATOM 1447 N N . ILE A 1 190 ? -9.605 1.494 -6.045 1.00 97.25 190 ILE A N 1
ATOM 1448 C CA . ILE A 1 190 ? -10.159 0.527 -7.008 1.00 97.25 190 ILE A CA 1
ATOM 1449 C C . ILE A 1 190 ? -11.593 0.900 -7.417 1.00 97.25 190 ILE A C 1
ATOM 1451 O O . ILE A 1 190 ? -11.881 0.929 -8.612 1.00 97.25 190 ILE A O 1
ATOM 1455 N N . ILE A 1 191 ? -12.471 1.232 -6.465 1.00 97.75 191 ILE A N 1
ATOM 1456 C CA . ILE A 1 191 ? -13.857 1.661 -6.713 1.00 97.75 191 ILE A CA 1
ATOM 1457 C C . ILE A 1 191 ? -13.858 2.889 -7.620 1.00 97.75 191 ILE A C 1
ATOM 1459 O O . ILE A 1 191 ? -14.440 2.848 -8.702 1.00 97.75 191 ILE A O 1
ATOM 1463 N N . LEU A 1 192 ? -13.138 3.951 -7.250 1.00 97.56 192 LEU A N 1
ATOM 1464 C CA . LEU A 1 192 ? -13.065 5.158 -8.068 1.00 97.56 192 LEU A CA 1
ATOM 1465 C C . LEU A 1 192 ? -12.447 4.869 -9.446 1.00 97.56 192 LEU A C 1
ATOM 1467 O O . LEU A 1 192 ? -12.947 5.355 -10.460 1.00 97.56 192 LEU A O 1
ATOM 1471 N N . ARG A 1 193 ? -11.426 4.004 -9.535 1.00 95.94 193 ARG A N 1
ATOM 1472 C CA . ARG A 1 193 ? -10.872 3.575 -10.828 1.00 95.94 193 ARG A CA 1
ATOM 1473 C C . ARG A 1 193 ? -11.899 2.835 -11.694 1.00 95.94 193 ARG A C 1
ATOM 1475 O O . ARG A 1 193 ? -11.850 2.992 -12.915 1.00 95.94 193 ARG A O 1
ATOM 1482 N N . VAL A 1 194 ? -12.807 2.050 -11.114 1.00 96.50 194 VAL A N 1
ATOM 1483 C CA . VAL A 1 194 ? -13.906 1.382 -11.837 1.00 96.50 194 VAL A CA 1
ATOM 1484 C C . VAL A 1 194 ? -14.972 2.393 -12.269 1.00 96.50 194 VAL A C 1
ATOM 1486 O O . VAL A 1 194 ? -15.355 2.388 -13.435 1.00 96.50 194 VAL A O 1
ATOM 1489 N N . LEU A 1 195 ? -15.380 3.317 -11.397 1.00 96.19 195 LEU A N 1
ATOM 1490 C CA . LEU A 1 195 ? -16.347 4.379 -11.716 1.00 96.19 195 LEU A CA 1
ATOM 1491 C C . LEU A 1 195 ? -15.834 5.355 -12.796 1.00 96.19 195 LEU A C 1
ATOM 1493 O O . LEU A 1 195 ? -16.626 5.912 -13.553 1.00 96.19 195 LEU A O 1
ATOM 1497 N N . LEU A 1 196 ? -14.513 5.512 -12.928 1.00 94.38 196 LEU A N 1
ATOM 1498 C CA . LEU A 1 196 ? -13.864 6.263 -14.011 1.00 94.38 196 LEU A CA 1
ATOM 1499 C C . LEU A 1 196 ? -13.722 5.482 -15.333 1.00 94.38 196 LEU A C 1
ATOM 1501 O O . LEU A 1 196 ? -13.415 6.084 -16.364 1.00 94.38 196 LEU A O 1
ATOM 1505 N N . LEU A 1 197 ? -13.951 4.161 -15.346 1.00 92.06 197 LEU A N 1
ATOM 1506 C CA . LEU A 1 197 ? -13.789 3.318 -16.539 1.00 92.06 197 LEU A CA 1
ATOM 1507 C C . LEU A 1 197 ? -14.727 3.684 -17.712 1.00 92.06 197 LEU A C 1
ATOM 1509 O O . LEU A 1 197 ? -14.236 3.659 -18.841 1.00 92.06 197 LEU A O 1
ATOM 1513 N N . PRO A 1 198 ? -16.007 4.068 -17.511 1.00 88.56 198 PRO A N 1
ATOM 1514 C CA . PRO A 1 198 ? -16.866 4.553 -18.597 1.00 88.56 198 PRO A CA 1
ATOM 1515 C C . PRO A 1 198 ? -16.369 5.860 -19.227 1.00 88.56 198 PRO A C 1
ATOM 1517 O O . PRO A 1 198 ? -16.676 6.138 -20.378 1.00 88.56 198 PRO A O 1
ATOM 1520 N N . GLY A 1 199 ? -15.582 6.658 -18.496 1.00 82.69 199 GLY A N 1
ATOM 1521 C CA . GLY A 1 199 ? -15.026 7.920 -18.987 1.00 82.69 199 GLY A CA 1
ATOM 1522 C C . GLY A 1 199 ? -13.685 7.791 -19.716 1.00 82.69 199 GLY A C 1
ATOM 1523 O O . GLY A 1 199 ? -13.039 8.808 -19.965 1.00 82.69 199 GLY A O 1
ATOM 1524 N N . ARG A 1 200 ? -13.222 6.568 -20.011 1.00 83.19 200 ARG A N 1
ATOM 1525 C CA . ARG A 1 200 ? -11.889 6.284 -20.589 1.00 83.19 200 ARG A CA 1
ATOM 1526 C C . ARG A 1 200 ? -11.626 6.923 -21.958 1.00 83.19 200 ARG A C 1
ATOM 1528 O O . ARG A 1 200 ? -10.466 7.070 -22.330 1.00 83.19 200 ARG A O 1
ATOM 1535 N N . ASP A 1 201 ? -12.690 7.253 -22.685 1.00 83.50 201 ASP A N 1
ATOM 1536 C CA . ASP A 1 201 ? -12.638 7.798 -24.044 1.00 83.50 201 ASP A CA 1
ATOM 1537 C C . ASP A 1 201 ? -12.709 9.343 -24.057 1.00 83.50 201 ASP A C 1
ATOM 1539 O O . ASP A 1 201 ? -12.508 9.963 -25.098 1.00 83.50 201 ASP A O 1
ATOM 1543 N N . PHE A 1 202 ? -12.926 9.976 -22.895 1.00 85.00 202 PHE A N 1
ATOM 1544 C CA . PHE A 1 202 ? -12.826 11.429 -22.713 1.00 85.00 202 PHE A CA 1
ATOM 1545 C C . PHE A 1 202 ? -11.369 11.893 -22.510 1.00 85.00 202 PHE A C 1
ATOM 1547 O O . PHE A 1 202 ? -10.520 11.107 -22.074 1.00 85.00 202 PHE A O 1
ATOM 1554 N N . PRO A 1 203 ? -11.057 13.185 -22.746 1.00 85.56 203 PRO A N 1
ATOM 1555 C CA . PRO A 1 203 ? -9.724 13.735 -22.519 1.00 85.56 203 PRO A CA 1
ATOM 1556 C C . PRO A 1 203 ? -9.203 13.499 -21.095 1.00 85.56 203 PRO A C 1
ATOM 1558 O O . PRO A 1 203 ? -9.928 13.646 -20.111 1.00 85.56 203 PRO A O 1
ATOM 1561 N N . ALA A 1 204 ? -7.895 13.255 -20.962 1.00 85.12 204 ALA A N 1
ATOM 1562 C CA . ALA A 1 204 ? -7.236 13.075 -19.662 1.00 85.12 204 ALA A CA 1
ATOM 1563 C C . ALA A 1 204 ? -7.462 14.251 -18.685 1.00 85.12 204 ALA A C 1
ATOM 1565 O O . ALA A 1 204 ? -7.426 14.056 -17.474 1.00 85.12 204 ALA A O 1
ATOM 1566 N N . ALA A 1 205 ? -7.740 15.457 -19.196 1.00 86.81 205 ALA A N 1
ATOM 1567 C CA . ALA A 1 205 ? -8.115 16.623 -18.397 1.00 86.81 205 ALA A CA 1
ATOM 1568 C C . ALA A 1 205 ? -9.424 16.422 -17.604 1.00 86.81 205 ALA A C 1
ATOM 1570 O O . ALA A 1 205 ? -9.514 16.866 -16.462 1.00 86.81 205 ALA A O 1
ATOM 1571 N N . ALA A 1 206 ? -10.412 15.715 -18.164 1.00 90.19 206 ALA A N 1
ATOM 1572 C CA . ALA A 1 206 ? -11.676 15.427 -17.488 1.00 90.19 206 ALA A CA 1
ATOM 1573 C C . ALA A 1 206 ? -11.480 14.485 -16.292 1.00 90.19 206 ALA A C 1
ATOM 1575 O O . ALA A 1 206 ? -12.070 14.695 -15.234 1.00 90.19 206 ALA A O 1
ATOM 1576 N N . GLN A 1 207 ? -10.619 13.471 -16.428 1.00 90.81 207 GLN A N 1
ATOM 1577 C CA . GLN A 1 207 ? -10.364 12.449 -15.401 1.00 90.81 207 GLN A CA 1
ATOM 1578 C C . GLN A 1 207 ? -9.911 13.046 -14.054 1.00 90.81 207 GLN A C 1
ATOM 1580 O O . GLN A 1 207 ? -10.279 12.537 -12.997 1.00 90.81 207 GLN A O 1
ATOM 1585 N N . TRP A 1 208 ? -9.187 14.170 -14.074 1.00 93.50 208 TRP A N 1
ATOM 1586 C CA . TRP A 1 208 ? -8.738 14.866 -12.864 1.00 93.50 208 TRP A CA 1
ATOM 1587 C C . TRP A 1 208 ? -9.859 15.515 -12.047 1.00 93.50 208 TRP A C 1
ATOM 1589 O O . TRP A 1 208 ? -9.660 15.758 -10.859 1.00 93.50 208 TRP A O 1
ATOM 1599 N N . MET A 1 209 ? -11.042 15.754 -12.624 1.00 94.75 209 MET A N 1
ATOM 1600 C CA . MET A 1 209 ? -12.163 16.382 -11.905 1.00 94.75 209 MET A CA 1
ATOM 1601 C C . MET A 1 209 ? -12.740 15.500 -10.791 1.00 94.75 209 MET A C 1
ATOM 1603 O O . MET A 1 209 ? -13.391 16.022 -9.892 1.00 94.75 209 MET A O 1
ATOM 1607 N N . ALA A 1 210 ? -12.420 14.202 -10.779 1.00 96.25 210 ALA A N 1
ATOM 1608 C CA . ALA A 1 210 ? -12.691 13.320 -9.646 1.00 96.25 210 ALA A CA 1
ATOM 1609 C C . ALA A 1 210 ? -11.924 13.699 -8.365 1.00 96.25 210 ALA A C 1
ATOM 1611 O O . ALA A 1 210 ? -12.367 13.357 -7.274 1.00 96.25 210 ALA A O 1
ATOM 1612 N N . VAL A 1 211 ? -10.775 14.380 -8.476 1.00 97.44 211 VAL A N 1
ATOM 1613 C CA . VAL A 1 211 ? -9.935 14.756 -7.324 1.00 97.44 211 VAL A CA 1
ATOM 1614 C C . VAL A 1 211 ? -10.605 15.815 -6.441 1.00 97.44 211 VAL A C 1
ATOM 1616 O O . VAL A 1 211 ? -10.820 15.519 -5.265 1.00 97.44 211 VAL A O 1
ATOM 1619 N N . PRO A 1 212 ? -10.987 17.010 -6.942 1.00 97.06 212 PRO A N 1
ATOM 1620 C CA . PRO A 1 212 ? -11.660 18.003 -6.111 1.00 97.06 212 PRO A CA 1
ATOM 1621 C C . PRO A 1 212 ? -13.048 17.542 -5.654 1.00 97.06 212 PRO A C 1
ATOM 1623 O O . PRO A 1 212 ? -13.418 17.833 -4.520 1.00 97.06 212 PRO A O 1
ATOM 1626 N N . THR A 1 213 ? -13.812 16.806 -6.474 1.00 97.31 213 THR A N 1
ATOM 1627 C CA . THR A 1 213 ? -15.157 16.365 -6.068 1.00 97.31 213 THR A CA 1
ATOM 1628 C C . THR A 1 213 ? -15.113 15.293 -4.985 1.00 97.31 213 THR A C 1
ATOM 1630 O O . THR A 1 213 ? -15.804 15.447 -3.982 1.00 97.31 213 THR A O 1
ATOM 1633 N N . PHE A 1 214 ? -14.256 14.269 -5.111 1.00 98.31 214 PHE A N 1
ATOM 1634 C CA . PHE A 1 214 ? -14.044 13.296 -4.034 1.00 98.31 214 PHE A CA 1
ATOM 1635 C C . PHE A 1 214 ? -13.569 13.999 -2.760 1.00 98.31 214 PHE A C 1
ATOM 1637 O O . PHE A 1 214 ? -14.128 13.754 -1.696 1.00 98.31 214 PHE A O 1
ATOM 1644 N N . ALA A 1 215 ? -12.581 14.898 -2.858 1.00 97.88 215 ALA A N 1
ATOM 1645 C CA . ALA A 1 215 ? -12.022 15.574 -1.691 1.00 97.88 215 ALA A CA 1
ATOM 1646 C C . ALA A 1 215 ? -13.066 16.430 -0.953 1.00 97.88 215 ALA A C 1
ATOM 1648 O O . ALA A 1 215 ? -13.197 16.320 0.265 1.00 97.88 215 ALA A O 1
ATOM 1649 N N . VAL A 1 216 ? -13.849 17.236 -1.679 1.00 97.88 216 VAL A N 1
ATOM 1650 C CA . VAL A 1 216 ? -14.920 18.059 -1.095 1.00 97.88 216 VAL A CA 1
ATOM 1651 C C . VAL A 1 216 ? -16.016 17.182 -0.487 1.00 97.88 216 VAL A C 1
ATOM 1653 O O . VAL A 1 216 ? -16.387 17.402 0.663 1.00 97.88 216 VAL A O 1
ATOM 1656 N N . THR A 1 217 ? -16.498 16.153 -1.193 1.00 98.19 217 THR A N 1
ATOM 1657 C CA . THR A 1 217 ? -17.523 15.245 -0.651 1.00 98.19 217 THR A CA 1
ATOM 1658 C C . THR A 1 217 ? -17.021 14.494 0.583 1.00 98.19 217 THR A C 1
ATOM 1660 O O . THR A 1 217 ? -17.746 14.427 1.569 1.00 98.19 217 THR A O 1
ATOM 1663 N N . ALA A 1 218 ? -15.786 13.987 0.575 1.00 97.69 218 ALA A N 1
ATOM 1664 C CA . ALA A 1 218 ? -15.194 13.254 1.693 1.00 97.69 218 ALA A CA 1
ATOM 1665 C C . ALA A 1 218 ? -15.011 14.120 2.953 1.00 97.69 218 ALA A C 1
ATOM 1667 O O . ALA A 1 218 ? -15.252 13.644 4.063 1.00 97.69 218 ALA A O 1
ATOM 1668 N N . LEU A 1 219 ? -14.626 15.392 2.788 1.00 96.94 219 LEU A N 1
ATOM 1669 C CA . LEU A 1 219 ? -14.503 16.352 3.891 1.00 96.94 219 LEU A CA 1
ATOM 1670 C C . LEU A 1 219 ? -15.870 16.803 4.423 1.00 96.94 219 LEU A C 1
ATOM 1672 O O . LEU A 1 219 ? -16.021 16.945 5.634 1.00 96.94 219 LEU A O 1
ATOM 1676 N N . ILE A 1 220 ? -16.873 16.977 3.553 1.00 97.44 220 ILE A N 1
ATOM 1677 C CA . ILE A 1 220 ? -18.252 17.275 3.969 1.00 97.44 220 ILE A CA 1
ATOM 1678 C C . ILE A 1 220 ? -18.847 16.094 4.745 1.00 97.44 220 ILE A C 1
ATOM 1680 O O . ILE A 1 220 ? -19.410 16.304 5.816 1.00 97.44 220 ILE A O 1
ATOM 1684 N N . THR A 1 221 ? -18.707 14.854 4.261 1.00 96.88 221 THR A N 1
ATOM 1685 C CA . THR A 1 221 ? -19.259 13.685 4.966 1.00 96.88 221 THR A CA 1
ATOM 1686 C C . THR A 1 221 ? -18.549 13.417 6.290 1.00 96.88 221 THR A C 1
ATOM 1688 O O . THR A 1 221 ? -19.223 13.102 7.269 1.00 96.88 221 THR A O 1
ATOM 1691 N N . ALA A 1 222 ? -17.228 13.619 6.371 1.00 95.31 222 ALA A N 1
ATOM 1692 C CA . ALA A 1 222 ? -16.503 13.617 7.642 1.00 95.31 222 ALA A CA 1
ATOM 1693 C C . ALA A 1 222 ? -17.028 14.721 8.581 1.00 95.31 222 ALA A C 1
ATOM 1695 O O . ALA A 1 222 ? -17.572 14.419 9.637 1.00 95.31 222 ALA A O 1
ATOM 1696 N N . GLY A 1 223 ? -16.985 15.994 8.176 1.00 93.81 223 GLY A N 1
ATOM 1697 C CA . GLY A 1 223 ? -17.426 17.112 9.021 1.00 93.81 223 GLY A CA 1
ATOM 1698 C C . GLY A 1 223 ? -18.899 17.073 9.449 1.00 93.81 223 GLY A C 1
ATOM 1699 O O . GLY A 1 223 ? -19.238 17.616 10.494 1.00 93.81 223 GLY A O 1
ATOM 1700 N N . ALA A 1 224 ? -19.772 16.408 8.687 1.00 94.50 224 ALA A N 1
ATOM 1701 C CA . ALA A 1 224 ? -21.183 16.223 9.031 1.00 94.50 224 ALA A CA 1
ATOM 1702 C C . ALA A 1 224 ? -21.464 14.992 9.922 1.00 94.50 224 ALA A C 1
ATOM 1704 O O . ALA A 1 224 ? -22.617 14.773 10.317 1.00 94.50 224 ALA A O 1
ATOM 1705 N N . SER A 1 225 ? -20.468 14.143 10.210 1.00 93.50 225 SER A N 1
ATOM 1706 C CA . SER A 1 225 ? -20.700 12.894 10.952 1.00 93.50 225 SER A CA 1
ATOM 1707 C C . SER A 1 225 ? -19.651 12.468 11.974 1.00 93.50 225 SER A C 1
ATOM 1709 O O . SER A 1 225 ? -19.996 11.673 12.836 1.00 93.50 225 SER A O 1
ATOM 1711 N N . SER A 1 226 ? -18.427 12.984 11.927 1.00 91.81 226 SER A N 1
ATOM 1712 C CA . SER A 1 226 ? -17.387 12.756 12.937 1.00 91.81 226 SER A CA 1
ATOM 1713 C C . SER A 1 226 ? -17.580 13.667 14.160 1.00 91.81 226 SER A C 1
ATOM 1715 O O . SER A 1 226 ? -18.133 14.760 14.030 1.00 91.81 226 SER A O 1
ATOM 1717 N N . ALA A 1 227 ? -17.074 13.263 15.328 1.00 90.00 227 ALA A N 1
ATOM 1718 C CA . ALA A 1 227 ? -17.125 14.057 16.564 1.00 90.00 227 ALA A CA 1
ATOM 1719 C C . ALA A 1 227 ? -15.747 14.279 17.212 1.00 90.00 227 ALA A C 1
ATOM 1721 O O . ALA A 1 227 ? -15.528 15.311 17.845 1.00 90.00 227 ALA A O 1
ATOM 1722 N N . HIS A 1 228 ? -14.800 13.357 17.023 1.00 89.19 228 HIS A N 1
ATOM 1723 C CA . HIS A 1 228 ? -13.529 13.321 17.758 1.00 89.19 228 HIS A CA 1
ATOM 1724 C C . HIS A 1 228 ? -12.312 13.624 16.870 1.00 89.19 228 HIS A C 1
ATOM 1726 O O . HIS A 1 228 ? -11.205 13.154 17.133 1.00 89.19 228 HIS A O 1
ATOM 1732 N N . ILE A 1 229 ? -12.494 14.391 15.791 1.00 89.19 229 ILE A N 1
ATOM 1733 C CA . ILE A 1 229 ? -11.438 14.696 14.813 1.00 89.19 229 ILE A CA 1
ATOM 1734 C C . ILE A 1 229 ? -11.305 16.197 14.550 1.00 89.19 229 ILE A C 1
ATOM 1736 O O . ILE A 1 229 ? -12.257 16.967 14.658 1.00 89.19 229 ILE A O 1
ATOM 1740 N N . ASN A 1 230 ? -10.145 16.590 14.025 1.00 91.06 230 ASN A N 1
ATOM 1741 C CA . ASN A 1 230 ? -10.038 17.794 13.207 1.00 91.06 230 ASN A CA 1
ATOM 1742 C C . ASN A 1 230 ? -10.156 17.400 11.726 1.00 91.06 230 ASN A C 1
ATOM 1744 O O . ASN A 1 230 ? -9.238 16.791 11.175 1.00 91.06 230 ASN A O 1
ATOM 1748 N N . VAL A 1 231 ? -11.268 17.769 11.083 1.00 90.81 231 VAL A N 1
ATOM 1749 C CA . VAL A 1 231 ? -11.606 17.408 9.690 1.00 90.81 231 VAL A CA 1
ATOM 1750 C C . VAL A 1 231 ? -10.497 17.780 8.698 1.00 90.81 231 VAL A C 1
ATOM 1752 O O . VAL A 1 231 ? -10.236 17.036 7.755 1.00 90.81 231 VAL A O 1
ATOM 1755 N N . TRP A 1 232 ? -9.760 18.872 8.929 1.00 93.00 232 TRP A N 1
ATOM 1756 C CA . TRP A 1 232 ? -8.655 19.280 8.052 1.00 93.00 232 TRP A CA 1
ATOM 1757 C C . TRP A 1 232 ? -7.492 18.279 8.035 1.00 93.00 232 TRP A C 1
ATOM 1759 O O . TRP A 1 232 ? -6.754 18.220 7.053 1.00 93.00 232 TRP A O 1
ATOM 1769 N N . ARG A 1 233 ? -7.352 17.433 9.066 1.00 93.44 233 ARG A N 1
ATOM 1770 C CA . ARG A 1 233 ? -6.366 16.341 9.088 1.00 93.44 233 ARG A CA 1
ATOM 1771 C C . ARG A 1 233 ? -6.738 15.175 8.153 1.00 93.44 233 ARG A C 1
ATOM 1773 O O . ARG A 1 233 ? -5.863 14.373 7.855 1.00 93.44 233 ARG A O 1
ATOM 1780 N N . ALA A 1 234 ? -7.973 15.106 7.639 1.00 93.94 234 ALA A N 1
ATOM 1781 C CA . ALA A 1 234 ? -8.386 14.149 6.600 1.00 93.94 234 ALA A CA 1
ATOM 1782 C C . ALA A 1 234 ? -8.005 14.594 5.170 1.00 93.94 234 ALA A C 1
ATOM 1784 O O . ALA A 1 234 ? -8.021 13.784 4.241 1.00 93.94 234 ALA A O 1
ATOM 1785 N N . LEU A 1 235 ? -7.647 15.872 4.973 1.00 95.50 235 LEU A N 1
ATOM 1786 C CA . LEU A 1 235 ? -7.308 16.441 3.661 1.00 95.50 235 LEU A CA 1
ATOM 1787 C C . LEU A 1 235 ? -6.220 15.653 2.891 1.00 95.50 235 LEU A C 1
ATOM 1789 O O . LEU A 1 235 ? -6.381 15.490 1.679 1.00 95.50 235 LEU A O 1
ATOM 1793 N N . PRO A 1 236 ? -5.148 15.117 3.519 1.00 93.88 236 PRO A N 1
ATOM 1794 C CA . PRO A 1 236 ? -4.134 14.344 2.804 1.00 93.88 236 PRO A CA 1
ATOM 1795 C C . PRO A 1 236 ? -4.697 13.077 2.148 1.00 93.88 236 PRO A C 1
ATOM 1797 O O . PRO A 1 236 ? -4.476 12.876 0.956 1.00 93.88 236 PRO A O 1
ATOM 1800 N N . GLY A 1 237 ? -5.460 12.244 2.867 1.00 92.88 237 GLY A N 1
ATOM 1801 C CA . GLY A 1 237 ? -6.081 11.050 2.281 1.00 92.88 237 GLY A CA 1
ATOM 1802 C C . GLY A 1 237 ? -7.181 11.398 1.281 1.00 92.88 237 GLY A C 1
ATOM 1803 O O . GLY A 1 237 ? -7.243 10.793 0.209 1.00 92.88 237 GLY A O 1
ATOM 1804 N N . ALA A 1 238 ? -7.975 12.433 1.579 1.00 96.56 238 ALA A N 1
ATOM 1805 C CA . ALA A 1 238 ? -9.014 12.955 0.692 1.00 96.56 238 ALA A CA 1
ATOM 1806 C C . ALA A 1 238 ? -8.469 13.443 -0.667 1.00 96.56 238 ALA A C 1
ATOM 1808 O O . ALA A 1 238 ? -9.188 13.386 -1.660 1.00 96.56 238 ALA A O 1
ATOM 1809 N N . LEU A 1 239 ? -7.201 13.868 -0.740 1.00 97.19 239 LEU A N 1
ATOM 1810 C CA . LEU A 1 239 ? -6.516 14.200 -1.995 1.00 97.19 239 LEU A CA 1
ATOM 1811 C C . LEU A 1 239 ? -5.751 13.009 -2.597 1.00 97.19 239 LEU A C 1
ATOM 1813 O O . LEU A 1 239 ? -5.830 12.780 -3.803 1.00 97.19 239 LEU A O 1
ATOM 1817 N N . VAL A 1 240 ? -5.018 12.232 -1.792 1.00 96.00 240 VAL A N 1
ATOM 1818 C CA . VAL A 1 240 ? -4.141 11.150 -2.283 1.00 96.00 240 VAL A CA 1
ATOM 1819 C C . VAL A 1 240 ? -4.929 9.983 -2.884 1.00 96.00 240 VAL A C 1
ATOM 1821 O O . VAL A 1 240 ? -4.540 9.482 -3.940 1.00 96.00 240 VAL A O 1
ATOM 1824 N N . ILE A 1 241 ? -6.045 9.569 -2.274 1.00 96.31 241 ILE A N 1
ATOM 1825 C CA . ILE A 1 241 ? -6.890 8.470 -2.779 1.00 96.31 241 ILE A CA 1
ATOM 1826 C C . ILE A 1 241 ? -7.377 8.745 -4.217 1.00 96.31 241 ILE A C 1
ATOM 1828 O O . ILE A 1 241 ? -7.077 7.940 -5.109 1.00 96.31 241 ILE A O 1
ATOM 1832 N N . PRO A 1 242 ? -8.056 9.871 -4.517 1.00 97.19 242 PRO A N 1
ATOM 1833 C CA . PRO A 1 242 ? -8.501 10.140 -5.877 1.00 97.19 242 PRO A CA 1
ATOM 1834 C C . PRO A 1 242 ? -7.357 10.524 -6.820 1.00 97.19 242 PRO A C 1
ATOM 1836 O O . PRO A 1 242 ? -7.450 10.219 -8.007 1.00 97.19 242 PRO A O 1
ATOM 1839 N N . LEU A 1 243 ? -6.250 11.106 -6.336 1.00 96.81 243 LEU A N 1
ATOM 1840 C CA . LEU A 1 243 ? -5.060 11.342 -7.162 1.00 96.81 243 LEU A CA 1
ATOM 1841 C C . LEU A 1 243 ? -4.476 10.017 -7.688 1.00 96.81 243 LEU A C 1
ATOM 1843 O O . LEU A 1 243 ? -4.125 9.918 -8.866 1.00 96.81 243 LEU A O 1
ATOM 1847 N N . LEU A 1 244 ? -4.418 8.974 -6.853 1.00 95.44 244 LEU A N 1
ATOM 1848 C CA . LEU A 1 244 ? -3.967 7.633 -7.247 1.00 95.44 244 LEU A CA 1
ATOM 1849 C C . LEU A 1 244 ? -4.951 6.946 -8.212 1.00 95.44 244 LEU A C 1
ATOM 1851 O O . LEU A 1 244 ? -4.524 6.310 -9.178 1.00 95.44 244 LEU A O 1
ATOM 1855 N N . ALA A 1 245 ? -6.262 7.121 -8.020 1.00 95.62 245 ALA A N 1
ATOM 1856 C CA . ALA A 1 245 ? -7.267 6.596 -8.949 1.00 95.62 245 ALA A CA 1
ATOM 1857 C C . ALA A 1 245 ? -7.230 7.302 -10.322 1.00 95.62 245 ALA A C 1
ATOM 1859 O O . ALA A 1 245 ? -7.233 6.635 -11.361 1.00 95.62 245 ALA A O 1
ATOM 1860 N N . ALA A 1 246 ? -7.134 8.636 -10.339 1.00 94.25 246 ALA A N 1
ATOM 1861 C CA . ALA A 1 246 ? -7.082 9.449 -11.555 1.00 94.25 246 ALA A CA 1
ATOM 1862 C C . ALA A 1 246 ? -5.767 9.253 -12.329 1.00 94.25 246 ALA A C 1
ATOM 1864 O O . ALA A 1 246 ? -5.795 9.044 -13.543 1.00 94.25 246 ALA A O 1
ATOM 1865 N N . THR A 1 247 ? -4.613 9.214 -11.647 1.00 92.69 247 THR A N 1
ATOM 1866 C CA . THR A 1 247 ? -3.329 8.863 -12.290 1.00 92.69 247 THR A CA 1
ATOM 1867 C C . THR A 1 247 ? -3.372 7.467 -12.907 1.00 92.69 247 THR A C 1
ATOM 1869 O O . THR A 1 247 ? -2.920 7.294 -14.039 1.00 92.69 247 THR A O 1
ATOM 1872 N N . TRP A 1 248 ? -3.962 6.472 -12.235 1.00 91.81 248 TRP A N 1
ATOM 1873 C CA . TRP A 1 248 ? -4.153 5.137 -12.811 1.00 91.81 248 TRP A CA 1
ATOM 1874 C C . TRP A 1 248 ? -5.102 5.160 -14.020 1.00 91.81 248 TRP A C 1
ATOM 1876 O O . TRP A 1 248 ? -4.812 4.508 -15.027 1.00 91.81 248 TRP A O 1
ATOM 1886 N N . ALA A 1 249 ? -6.197 5.924 -13.982 1.00 90.50 249 ALA A N 1
ATOM 1887 C CA . ALA A 1 249 ? -7.089 6.090 -15.130 1.00 90.50 249 ALA A CA 1
ATOM 1888 C C . ALA A 1 249 ? -6.348 6.684 -16.345 1.00 90.50 249 ALA A C 1
ATOM 1890 O O . ALA A 1 249 ? -6.327 6.061 -17.408 1.00 90.50 249 ALA A O 1
ATOM 1891 N N . VAL A 1 250 ? -5.641 7.806 -16.167 1.00 88.56 250 VAL A N 1
ATOM 1892 C CA . VAL A 1 250 ? -4.864 8.481 -17.225 1.00 88.56 250 VAL A CA 1
ATOM 1893 C C . VAL A 1 250 ? -3.724 7.599 -17.759 1.00 88.56 250 VAL A C 1
ATOM 1895 O O . VAL A 1 250 ? -3.568 7.448 -18.970 1.00 88.56 250 VAL A O 1
ATOM 1898 N N . VAL A 1 251 ? -2.952 6.938 -16.888 1.00 86.06 251 VAL A N 1
ATOM 1899 C CA . VAL A 1 251 ? -1.848 6.047 -17.304 1.00 86.06 251 VAL A CA 1
ATOM 1900 C C . VAL A 1 251 ? -2.356 4.768 -17.986 1.00 86.06 251 VAL A C 1
ATOM 1902 O O . VAL A 1 251 ? -1.638 4.191 -18.807 1.00 86.06 251 VAL A O 1
ATOM 1905 N N . ALA A 1 252 ? -3.585 4.324 -17.703 1.00 83.06 252 ALA A N 1
ATOM 1906 C CA . ALA A 1 252 ? -4.235 3.251 -18.456 1.00 83.06 252 ALA A CA 1
ATOM 1907 C C . ALA A 1 252 ? -4.722 3.734 -19.837 1.00 83.06 252 ALA A C 1
ATOM 1909 O O . ALA A 1 252 ? -4.499 3.042 -20.829 1.00 83.06 252 ALA A O 1
ATOM 1910 N N . ALA A 1 253 ? -5.303 4.936 -19.910 1.00 76.44 253 ALA A N 1
ATOM 1911 C CA . ALA A 1 253 ? -5.783 5.567 -21.143 1.00 76.44 253 ALA A CA 1
ATOM 1912 C C . ALA A 1 253 ? -4.662 6.044 -22.093 1.00 76.44 253 ALA A C 1
ATOM 1914 O O . ALA A 1 253 ? -4.935 6.441 -23.218 1.00 76.44 253 ALA A O 1
ATOM 1915 N N . ARG A 1 254 ? -3.379 5.937 -21.711 1.00 70.38 254 ARG A N 1
ATOM 1916 C CA . ARG A 1 254 ? -2.205 6.354 -22.516 1.00 70.38 254 ARG A CA 1
ATOM 1917 C C . ARG A 1 254 ? -2.182 5.893 -23.988 1.00 70.38 254 ARG A C 1
ATOM 1919 O O . ARG A 1 254 ? -1.392 6.417 -24.766 1.00 70.38 254 ARG A O 1
ATOM 1926 N N . HIS A 1 255 ? -2.942 4.856 -24.349 1.00 62.12 255 HIS A N 1
ATOM 1927 C CA . HIS A 1 255 ? -2.988 4.295 -25.702 1.00 62.12 255 HIS A CA 1
ATOM 1928 C C . HIS A 1 255 ? -3.902 5.088 -26.652 1.00 62.12 255 HIS A C 1
ATOM 1930 O O . HIS A 1 255 ? -3.625 5.107 -27.845 1.00 62.12 255 HIS A O 1
ATOM 1936 N N . THR A 1 256 ? -4.911 5.799 -26.136 1.00 59.72 256 THR A N 1
ATOM 1937 C CA . THR A 1 256 ? -5.716 6.783 -26.888 1.00 59.72 256 THR A CA 1
ATOM 1938 C C . THR A 1 256 ? -5.111 8.194 -26.831 1.00 59.72 256 THR A C 1
ATOM 1940 O O . THR A 1 256 ? -5.712 9.156 -27.297 1.00 59.72 256 THR A O 1
ATOM 1943 N N . TRP A 1 257 ? -3.905 8.348 -26.267 1.00 63.03 257 TRP A N 1
ATOM 1944 C CA . TRP A 1 257 ? -3.305 9.652 -25.979 1.00 63.03 257 TRP A CA 1
ATOM 1945 C C . TRP A 1 257 ? -2.536 10.234 -27.175 1.00 63.03 257 TRP A C 1
ATOM 1947 O O . TRP A 1 257 ? -1.309 10.129 -27.282 1.00 63.03 257 TRP A O 1
ATOM 1957 N N . THR A 1 258 ? -3.273 10.889 -28.070 1.00 52.28 258 THR A N 1
ATOM 1958 C CA . THR A 1 258 ? -2.748 11.767 -29.124 1.00 52.28 258 THR A CA 1
ATOM 1959 C C . THR A 1 258 ? -2.202 13.072 -28.532 1.00 52.28 258 THR A C 1
ATOM 1961 O O . THR A 1 258 ? -2.866 14.103 -28.513 1.00 52.28 258 THR A O 1
ATOM 1964 N N . TRP A 1 259 ? -0.957 13.041 -28.045 1.00 50.59 259 TRP A N 1
ATOM 1965 C CA . TRP A 1 259 ? -0.170 14.257 -27.796 1.00 50.59 259 TRP A CA 1
ATOM 1966 C C . TRP A 1 259 ? 0.159 14.953 -29.132 1.00 50.59 259 TRP A C 1
ATOM 1968 O O . TRP A 1 259 ? 0.887 14.352 -29.923 1.00 50.59 259 TRP A O 1
ATOM 1978 N N . PRO A 1 260 ? -0.257 16.212 -29.379 1.00 51.59 260 PRO A N 1
ATOM 1979 C CA . PRO A 1 260 ? 0.068 16.915 -30.628 1.00 51.59 260 PRO A CA 1
ATOM 1980 C C . PRO A 1 260 ? 1.517 17.432 -30.712 1.00 51.59 260 PRO A C 1
ATOM 1982 O O . PRO A 1 260 ? 1.895 18.031 -31.711 1.00 51.59 260 PRO A O 1
ATOM 1985 N N . THR A 1 261 ? 2.315 17.277 -29.648 1.00 54.03 261 THR A N 1
ATOM 1986 C CA . THR A 1 261 ? 3.549 18.059 -29.419 1.00 54.03 261 THR A CA 1
ATOM 1987 C C . THR A 1 261 ? 4.784 17.235 -29.032 1.00 54.03 261 THR A C 1
ATOM 1989 O O . THR A 1 261 ? 5.824 17.804 -28.701 1.00 54.03 261 THR A O 1
ATOM 1992 N N . ILE A 1 262 ? 4.712 15.900 -29.058 1.00 59.22 262 ILE A N 1
ATOM 1993 C CA . ILE A 1 262 ? 5.865 15.025 -28.783 1.00 59.22 262 ILE A CA 1
ATOM 1994 C C . ILE A 1 262 ? 6.334 14.403 -30.100 1.00 59.22 262 ILE A C 1
ATOM 1996 O O . ILE A 1 262 ? 5.676 13.505 -30.622 1.00 59.22 262 ILE A O 1
ATOM 2000 N N . SER A 1 263 ? 7.483 14.862 -30.609 1.00 62.53 263 SER A N 1
ATOM 2001 C CA . SER A 1 263 ? 8.119 14.292 -31.804 1.00 62.53 263 SER A CA 1
ATOM 2002 C C . SER A 1 263 ? 8.426 12.798 -31.636 1.00 62.53 263 SER A C 1
ATOM 2004 O O . SER A 1 263 ? 8.641 12.305 -30.521 1.00 62.53 263 SER A O 1
ATOM 2006 N N . SER A 1 264 ? 8.476 12.074 -32.757 1.00 63.97 264 SER A N 1
ATOM 2007 C CA . SER A 1 264 ? 8.857 10.654 -32.830 1.00 63.97 264 SER A CA 1
ATOM 2008 C C . SER A 1 264 ? 10.158 10.371 -32.071 1.00 63.97 264 SER A C 1
ATOM 2010 O O . SER A 1 264 ? 10.187 9.504 -31.198 1.00 63.97 264 SER A O 1
ATOM 2012 N N . GLU A 1 265 ? 11.186 11.186 -32.301 1.00 64.12 265 GLU A N 1
ATOM 2013 C CA . GLU A 1 265 ? 12.494 11.132 -31.633 1.00 64.12 265 GLU A CA 1
ATOM 2014 C C . GLU A 1 265 ? 12.391 11.211 -30.100 1.00 64.12 265 GLU A C 1
ATOM 2016 O O . GLU A 1 265 ? 13.014 10.432 -29.374 1.00 64.12 265 GLU A O 1
ATOM 2021 N N . ARG A 1 266 ? 11.560 12.127 -29.574 1.00 63.75 266 ARG A N 1
ATOM 2022 C CA . ARG A 1 266 ? 11.315 12.247 -28.127 1.00 63.75 266 ARG A CA 1
ATOM 2023 C C . ARG A 1 266 ? 10.522 11.053 -27.588 1.00 63.75 266 ARG A C 1
ATOM 2025 O O . ARG A 1 266 ? 10.669 10.693 -26.421 1.00 63.75 266 ARG A O 1
ATOM 2032 N N . ARG A 1 267 ? 9.705 10.403 -28.420 1.00 64.69 267 ARG A N 1
ATOM 2033 C CA . ARG A 1 267 ? 8.998 9.163 -28.069 1.00 64.69 267 ARG A CA 1
ATOM 2034 C C . ARG A 1 267 ? 9.974 7.990 -27.932 1.00 64.69 267 ARG A C 1
ATOM 2036 O O . ARG A 1 267 ? 9.883 7.239 -26.960 1.00 64.69 267 ARG A O 1
ATOM 2043 N N . GLU A 1 268 ? 10.944 7.878 -28.838 1.00 66.38 268 GLU A N 1
ATOM 2044 C CA . GLU A 1 268 ? 12.011 6.872 -28.775 1.00 66.38 268 GLU A CA 1
ATOM 2045 C C . GLU A 1 268 ? 12.980 7.107 -27.612 1.00 66.38 268 GLU A C 1
ATOM 2047 O O . GLU A 1 268 ? 13.329 6.166 -26.890 1.00 66.38 268 GLU A O 1
ATOM 2052 N N . SER A 1 269 ? 13.366 8.360 -27.355 1.00 65.31 269 SER A N 1
ATOM 2053 C CA . SER A 1 269 ? 14.266 8.696 -26.246 1.00 65.31 269 SER A CA 1
ATOM 2054 C C . SER A 1 269 ? 13.643 8.492 -24.859 1.00 65.31 269 SER A C 1
ATOM 2056 O O . SER A 1 269 ? 14.380 8.434 -23.879 1.00 65.31 269 SER A O 1
ATOM 2058 N N . LEU A 1 270 ? 12.323 8.276 -24.757 1.00 77.56 270 LEU A N 1
ATOM 2059 C CA . LEU A 1 270 ? 11.612 7.903 -23.522 1.00 77.56 270 LEU A CA 1
ATOM 2060 C C . LEU A 1 270 ? 11.426 6.380 -23.330 1.00 77.56 270 LEU A C 1
ATOM 2062 O O . LEU A 1 270 ? 10.888 5.947 -22.309 1.00 77.56 270 LEU A O 1
ATOM 2066 N N . THR A 1 271 ? 11.869 5.534 -24.266 1.00 79.50 271 THR A N 1
ATOM 2067 C CA . THR A 1 271 ? 11.649 4.067 -24.218 1.00 79.50 271 THR A CA 1
ATOM 2068 C C . THR A 1 271 ? 12.224 3.377 -22.974 1.00 79.50 271 THR A C 1
ATOM 2070 O O . THR A 1 271 ? 11.614 2.437 -22.453 1.00 79.50 271 THR A O 1
ATOM 2073 N N . TRP A 1 272 ? 13.362 3.848 -22.453 1.00 80.19 272 TRP A N 1
ATOM 2074 C CA . TRP A 1 272 ? 13.968 3.344 -21.212 1.00 80.19 272 TRP A CA 1
ATOM 2075 C C . TRP A 1 272 ? 13.126 3.692 -19.978 1.00 80.19 272 TRP A C 1
ATOM 2077 O O . TRP A 1 272 ? 12.930 2.827 -19.127 1.00 80.19 272 TRP A O 1
ATOM 2087 N N . LEU A 1 273 ? 12.544 4.896 -19.915 1.00 85.31 273 LEU A N 1
ATOM 2088 C CA . LEU A 1 273 ? 11.666 5.330 -18.823 1.00 85.31 273 LEU A CA 1
ATOM 2089 C C . LEU A 1 273 ? 10.396 4.465 -18.762 1.00 85.31 273 LEU A C 1
ATOM 2091 O O . LEU A 1 273 ? 10.039 3.949 -17.704 1.00 85.31 273 LEU A O 1
ATOM 2095 N N . TRP A 1 274 ? 9.750 4.223 -19.909 1.00 82.88 274 TRP A N 1
ATOM 2096 C CA . TRP A 1 274 ? 8.574 3.346 -19.992 1.00 82.88 274 TRP A CA 1
ATOM 2097 C C . TRP A 1 274 ? 8.894 1.874 -19.700 1.00 82.88 274 TRP A C 1
ATOM 2099 O O . TRP A 1 274 ? 8.071 1.168 -19.109 1.00 82.88 274 TRP A O 1
ATOM 2109 N N . SER A 1 275 ? 10.090 1.410 -20.075 1.00 84.81 275 SER A N 1
ATOM 2110 C CA . SER A 1 275 ? 10.578 0.072 -19.724 1.00 84.81 275 SER A CA 1
ATOM 2111 C C . SER A 1 275 ? 10.836 -0.044 -18.219 1.00 84.81 275 SER A C 1
ATOM 2113 O O . SER A 1 275 ? 10.403 -1.014 -17.604 1.00 84.81 275 SER A O 1
ATOM 2115 N N . GLY A 1 276 ? 11.443 0.976 -17.607 1.00 88.62 276 GLY A N 1
ATOM 2116 C CA . GLY A 1 276 ? 11.669 1.057 -16.166 1.00 88.62 276 GLY A CA 1
ATOM 2117 C C . GLY A 1 276 ? 10.381 1.120 -15.351 1.00 88.62 276 GLY A C 1
ATOM 2118 O O . GLY A 1 276 ? 10.242 0.392 -14.375 1.00 88.62 276 GLY A O 1
ATOM 2119 N N . LEU A 1 277 ? 9.381 1.886 -15.795 1.00 89.81 277 LEU A N 1
ATOM 2120 C CA . LEU A 1 277 ? 8.048 1.893 -15.179 1.00 89.81 277 LEU A CA 1
ATOM 2121 C C . LEU A 1 277 ? 7.351 0.524 -15.288 1.00 89.81 277 LEU A C 1
ATOM 2123 O O . LEU A 1 277 ? 6.631 0.125 -14.371 1.00 89.81 277 LEU A O 1
ATOM 2127 N N . ARG A 1 278 ? 7.566 -0.231 -16.376 1.00 88.88 278 ARG A N 1
ATOM 2128 C CA . ARG A 1 278 ? 7.061 -1.610 -16.496 1.00 88.88 278 ARG A CA 1
ATOM 2129 C C . ARG A 1 278 ? 7.790 -2.561 -15.540 1.00 88.88 278 ARG A C 1
ATOM 2131 O O . ARG A 1 278 ? 7.125 -3.324 -14.847 1.00 88.88 278 ARG A O 1
ATOM 2138 N N . LEU A 1 279 ? 9.120 -2.485 -15.482 1.00 89.88 279 LEU A N 1
ATOM 2139 C CA . LEU A 1 279 ? 9.964 -3.277 -14.582 1.00 89.88 279 LEU A CA 1
ATOM 2140 C C . LEU A 1 279 ? 9.629 -3.003 -13.108 1.00 89.88 279 LEU A C 1
ATOM 2142 O O . LEU A 1 279 ? 9.364 -3.943 -12.369 1.00 89.88 279 LEU A O 1
ATOM 2146 N N . GLY A 1 280 ? 9.537 -1.733 -12.702 1.00 92.25 280 GLY A N 1
ATOM 2147 C CA . GLY A 1 280 ? 9.187 -1.327 -11.337 1.00 92.25 280 GLY A CA 1
ATOM 2148 C C . GLY A 1 280 ? 7.783 -1.775 -10.927 1.00 92.25 280 GLY A C 1
ATOM 2149 O O . GLY A 1 280 ? 7.586 -2.250 -9.814 1.00 92.25 280 GLY A O 1
ATOM 2150 N N . ARG A 1 281 ? 6.805 -1.740 -11.844 1.00 92.00 281 ARG A N 1
ATOM 2151 C CA . ARG A 1 281 ? 5.472 -2.314 -11.590 1.00 92.00 281 ARG A CA 1
ATOM 2152 C C . ARG A 1 281 ? 5.507 -3.823 -11.332 1.00 92.00 281 ARG A C 1
ATOM 2154 O O . ARG A 1 281 ? 4.738 -4.293 -10.501 1.00 92.00 281 ARG A O 1
ATOM 2161 N N . VAL A 1 282 ? 6.365 -4.572 -12.028 1.00 92.81 282 VAL A N 1
ATOM 2162 C CA . VAL A 1 282 ? 6.538 -6.017 -11.793 1.00 92.81 282 VAL A CA 1
ATOM 2163 C C . VAL A 1 282 ? 7.304 -6.270 -10.493 1.00 92.81 282 VAL A C 1
ATOM 2165 O O . VAL A 1 282 ? 6.894 -7.130 -9.723 1.00 92.81 282 VAL A O 1
ATOM 2168 N N . ALA A 1 283 ? 8.342 -5.483 -10.200 1.00 93.88 283 ALA A N 1
ATOM 2169 C CA . ALA A 1 283 ? 9.091 -5.549 -8.946 1.00 93.88 283 ALA A CA 1
ATOM 2170 C C . ALA A 1 283 ? 8.183 -5.324 -7.725 1.00 93.88 283 ALA A C 1
ATOM 2172 O O . ALA A 1 283 ? 8.130 -6.167 -6.835 1.00 93.88 283 ALA A O 1
ATOM 2173 N N . VAL A 1 284 ? 7.392 -4.244 -7.727 1.00 96.06 284 VAL A N 1
ATOM 2174 C CA . VAL A 1 284 ? 6.383 -3.971 -6.691 1.00 96.06 284 VAL A CA 1
ATOM 2175 C C . VAL A 1 284 ? 5.380 -5.120 -6.586 1.00 96.06 284 VAL A C 1
ATOM 2177 O O . VAL A 1 284 ? 5.142 -5.606 -5.486 1.00 96.06 284 VAL A O 1
ATOM 2180 N N . ALA A 1 285 ? 4.812 -5.589 -7.704 1.00 94.94 285 ALA A N 1
ATOM 2181 C CA . ALA A 1 285 ? 3.810 -6.655 -7.681 1.00 94.94 285 ALA A CA 1
ATOM 2182 C C . ALA A 1 285 ? 4.355 -7.975 -7.104 1.00 94.94 285 ALA A C 1
ATOM 2184 O O . ALA A 1 285 ? 3.669 -8.610 -6.307 1.00 94.94 285 ALA A O 1
ATOM 2185 N N . LEU A 1 286 ? 5.587 -8.363 -7.453 1.00 94.62 286 LEU A N 1
ATOM 2186 C CA . LEU A 1 286 ? 6.245 -9.549 -6.899 1.00 94.62 286 LEU A CA 1
ATOM 2187 C C . LEU A 1 286 ? 6.534 -9.391 -5.401 1.00 94.62 286 LEU A C 1
ATOM 2189 O O . LEU A 1 286 ? 6.237 -10.304 -4.635 1.00 94.62 286 LEU A O 1
ATOM 2193 N N . THR A 1 287 ? 7.044 -8.238 -4.961 1.00 95.81 287 THR A N 1
ATOM 2194 C CA . THR A 1 287 ? 7.342 -7.988 -3.540 1.00 95.81 287 THR A CA 1
ATOM 2195 C C . THR A 1 287 ? 6.072 -7.933 -2.681 1.00 95.81 287 THR A C 1
ATOM 2197 O O . THR A 1 287 ? 6.044 -8.495 -1.586 1.00 95.81 287 THR A O 1
ATOM 2200 N N . VAL A 1 288 ? 4.991 -7.323 -3.185 1.00 95.94 288 VAL A N 1
ATOM 2201 C CA . VAL A 1 288 ? 3.669 -7.303 -2.528 1.00 95.94 288 VAL A CA 1
ATOM 2202 C C . VAL A 1 288 ? 3.068 -8.713 -2.459 1.00 95.94 288 VAL A C 1
ATOM 2204 O O . VAL A 1 288 ? 2.575 -9.111 -1.406 1.00 95.94 288 VAL A O 1
ATOM 2207 N N . LEU A 1 289 ? 3.148 -9.499 -3.539 1.00 95.88 289 LEU A N 1
ATOM 2208 C CA . LEU A 1 289 ? 2.680 -10.891 -3.559 1.00 95.88 289 LEU A CA 1
ATOM 2209 C C . LEU A 1 289 ? 3.477 -11.779 -2.591 1.00 95.88 289 LEU A C 1
ATOM 2211 O O . LEU A 1 289 ? 2.895 -12.590 -1.875 1.00 95.88 289 LEU A O 1
ATOM 2215 N N . PHE A 1 290 ? 4.797 -11.607 -2.529 1.00 95.00 290 PHE A N 1
ATOM 2216 C CA . PHE A 1 290 ? 5.658 -12.349 -1.610 1.00 95.00 290 PHE A CA 1
ATOM 2217 C C . PHE A 1 290 ? 5.332 -12.033 -0.140 1.00 95.00 290 PHE A C 1
ATOM 2219 O O . PHE A 1 290 ? 5.189 -12.932 0.688 1.00 95.00 290 PHE A O 1
ATOM 2226 N N . SER A 1 291 ? 5.122 -10.750 0.161 1.00 96.19 291 SER A N 1
ATOM 2227 C CA . SER A 1 291 ? 4.645 -10.260 1.457 1.00 96.19 291 SER A CA 1
ATOM 2228 C C . SER A 1 291 ? 3.260 -10.820 1.833 1.00 96.19 291 SER A C 1
ATOM 2230 O O . SER A 1 291 ? 3.069 -11.252 2.973 1.00 96.19 291 SER A O 1
ATOM 2232 N N . LEU A 1 292 ? 2.316 -10.895 0.884 1.00 96.19 292 LEU A N 1
ATOM 2233 C CA . LEU A 1 292 ? 1.001 -11.522 1.080 1.00 96.19 292 LEU A CA 1
ATOM 2234 C C . LEU A 1 292 ? 1.131 -13.004 1.456 1.00 96.19 292 LEU A C 1
ATOM 2236 O O . LEU A 1 292 ? 0.538 -13.437 2.443 1.00 96.19 292 LEU A O 1
ATOM 2240 N N . ILE A 1 293 ? 1.935 -13.765 0.706 1.00 95.75 293 ILE A N 1
ATOM 2241 C CA . ILE A 1 293 ? 2.171 -15.196 0.957 1.00 95.75 293 ILE A CA 1
ATOM 2242 C C . ILE A 1 293 ? 2.745 -15.406 2.362 1.00 95.75 293 ILE A C 1
ATOM 2244 O O . ILE A 1 293 ? 2.222 -16.216 3.124 1.00 95.75 293 ILE A O 1
ATOM 2248 N N . MET A 1 294 ? 3.773 -14.644 2.741 1.00 93.06 294 MET A N 1
ATOM 2249 C CA . MET A 1 294 ? 4.397 -14.788 4.060 1.00 93.06 294 MET A CA 1
ATOM 2250 C C . MET A 1 294 ? 3.487 -14.333 5.207 1.00 93.06 294 MET A C 1
ATOM 2252 O O . MET A 1 294 ? 3.504 -14.946 6.271 1.00 93.06 294 MET A O 1
ATOM 2256 N N . SER A 1 295 ? 2.626 -13.336 4.985 1.00 94.12 295 SER A N 1
ATOM 2257 C CA . SER A 1 295 ? 1.589 -12.952 5.955 1.00 94.12 295 SER A CA 1
ATOM 2258 C C . SER A 1 295 ? 0.581 -14.081 6.167 1.00 94.12 295 SER A C 1
ATOM 2260 O O . SER A 1 295 ? 0.269 -14.422 7.306 1.00 94.12 295 SER A O 1
ATOM 2262 N N . ALA A 1 296 ? 0.119 -14.712 5.082 1.00 94.31 296 ALA A N 1
ATOM 2263 C CA . ALA A 1 296 ? -0.785 -15.856 5.151 1.00 94.31 296 ALA A CA 1
ATOM 2264 C C . ALA A 1 296 ? -0.141 -17.047 5.882 1.00 94.31 296 ALA A C 1
ATOM 2266 O O . ALA A 1 296 ? -0.766 -17.618 6.771 1.00 94.31 296 ALA A O 1
ATOM 2267 N N . VAL A 1 297 ? 1.126 -17.373 5.591 1.00 93.44 297 VAL A N 1
ATOM 2268 C CA . VAL A 1 297 ? 1.887 -18.406 6.321 1.00 93.44 297 VAL A CA 1
ATOM 2269 C C . VAL A 1 297 ? 1.992 -18.068 7.814 1.00 93.44 297 VAL A C 1
ATOM 2271 O O . VAL A 1 297 ? 1.718 -18.929 8.648 1.00 93.44 297 VAL A O 1
ATOM 2274 N N . SER A 1 298 ? 2.312 -16.816 8.165 1.00 91.88 298 SER A N 1
ATOM 2275 C CA . SER A 1 298 ? 2.413 -16.363 9.562 1.00 91.88 298 SER A CA 1
ATOM 2276 C C . SER A 1 298 ? 1.093 -16.529 10.322 1.00 91.88 298 SER A C 1
ATOM 2278 O O . SER A 1 298 ? 1.094 -16.960 11.474 1.00 91.88 298 SER A O 1
ATOM 2280 N N . ILE A 1 299 ? -0.043 -16.247 9.676 1.00 92.38 299 ILE A N 1
ATOM 2281 C CA . ILE A 1 299 ? -1.386 -16.438 10.245 1.00 92.38 299 ILE A CA 1
ATOM 2282 C C . ILE A 1 299 ? -1.707 -17.933 10.398 1.00 92.38 299 ILE A C 1
ATOM 2284 O O . ILE A 1 299 ? -2.096 -18.360 11.484 1.00 92.38 299 ILE A O 1
ATOM 2288 N N . LEU A 1 300 ? -1.490 -18.738 9.351 1.00 92.75 300 LEU A N 1
ATOM 2289 C CA . LEU A 1 300 ? -1.786 -20.179 9.331 1.00 92.75 300 LEU A CA 1
ATOM 2290 C C . LEU A 1 300 ? -0.999 -20.963 10.395 1.00 92.75 300 LEU A C 1
ATOM 2292 O O . LEU A 1 300 ? -1.565 -21.816 11.074 1.00 92.75 300 LEU A O 1
ATOM 2296 N N . VAL A 1 301 ? 0.280 -20.634 10.599 1.00 92.81 301 VAL A N 1
ATOM 2297 C CA . VAL A 1 301 ? 1.133 -21.225 11.653 1.00 92.81 301 VAL A CA 1
ATOM 2298 C C . VAL A 1 301 ? 0.701 -20.794 13.067 1.00 92.81 301 VAL A C 1
ATOM 2300 O O . VAL A 1 301 ? 1.085 -21.411 14.059 1.00 92.81 301 VAL A O 1
ATOM 2303 N N . SER A 1 302 ? -0.122 -19.750 13.185 1.00 90.81 302 SER A N 1
ATOM 2304 C CA . SER A 1 302 ? -0.458 -19.108 14.462 1.00 90.81 302 SER A CA 1
ATOM 2305 C C . SER A 1 302 ? -1.912 -19.292 14.901 1.00 90.81 302 SER A C 1
ATOM 2307 O O . SER A 1 302 ? -2.276 -18.794 15.966 1.00 90.81 302 SER A O 1
ATOM 2309 N N . LEU A 1 303 ? -2.733 -20.023 14.136 1.00 89.88 303 LEU A N 1
ATOM 2310 C CA . LEU A 1 303 ? -4.179 -20.161 14.362 1.00 89.88 303 LEU A CA 1
ATOM 2311 C C . LEU A 1 303 ? -4.551 -20.562 15.800 1.00 89.88 303 LEU A C 1
ATOM 2313 O O . LEU A 1 303 ? -5.462 -19.967 16.362 1.00 89.88 303 LEU A O 1
ATOM 2317 N N . GLN A 1 304 ? -3.813 -21.485 16.428 1.00 89.25 304 GLN A N 1
ATOM 2318 C CA . GLN A 1 304 ? -4.055 -21.902 17.822 1.00 89.25 304 GLN A CA 1
ATOM 2319 C C . GLN A 1 304 ? -3.826 -20.779 18.850 1.00 89.25 304 GLN A C 1
ATOM 2321 O O . GLN A 1 304 ? -4.504 -20.721 19.872 1.00 89.25 304 GLN A O 1
ATOM 2326 N N . ARG A 1 305 ? -2.886 -19.859 18.593 1.00 87.50 305 ARG A N 1
ATOM 2327 C CA . ARG A 1 305 ? -2.692 -18.679 19.452 1.00 87.50 305 ARG A CA 1
ATOM 2328 C C . ARG A 1 305 ? -3.745 -17.605 19.158 1.00 87.50 305 ARG A C 1
ATOM 2330 O O . ARG A 1 305 ? -4.183 -16.918 20.073 1.00 87.50 305 ARG A O 1
ATOM 2337 N N . ILE A 1 306 ? -4.183 -17.488 17.901 1.00 87.50 306 ILE A N 1
ATOM 2338 C CA . ILE A 1 306 ? -5.261 -16.574 17.490 1.00 87.50 306 ILE A CA 1
ATOM 2339 C C . ILE A 1 306 ? -6.602 -16.999 18.118 1.00 87.50 306 ILE A C 1
ATOM 2341 O O . ILE A 1 306 ? -7.332 -16.132 18.596 1.00 87.50 306 ILE A O 1
ATOM 2345 N N . SER A 1 307 ? -6.924 -18.300 18.175 1.00 85.75 307 SER A N 1
ATOM 2346 C CA . SER A 1 307 ? -8.127 -18.794 18.868 1.00 85.75 307 SER A CA 1
ATOM 2347 C C . SER A 1 307 ? -8.043 -18.568 20.378 1.00 85.75 307 SER A C 1
ATOM 2349 O O . SER A 1 307 ? -8.974 -18.005 20.945 1.00 85.75 307 SER A O 1
ATOM 2351 N N . GLY A 1 308 ? -6.892 -18.848 21.002 1.00 85.38 308 GLY A N 1
ATOM 2352 C CA . GLY A 1 308 ? -6.676 -18.586 22.429 1.00 85.38 308 GLY A CA 1
ATOM 2353 C C . GLY A 1 308 ? -6.907 -17.123 22.844 1.00 85.38 308 GLY A C 1
ATOM 2354 O O . GLY A 1 308 ? -7.443 -16.875 23.919 1.00 85.38 308 GLY A O 1
ATOM 2355 N N . ILE A 1 309 ? -6.589 -16.134 21.994 1.00 86.31 309 ILE A N 1
ATOM 2356 C CA . ILE A 1 309 ? -6.933 -14.726 22.287 1.00 86.31 309 ILE A CA 1
ATOM 2357 C C . ILE A 1 309 ? -8.442 -14.453 22.128 1.00 86.31 309 ILE A C 1
ATOM 2359 O O . ILE A 1 309 ? -8.985 -13.672 22.904 1.00 86.31 309 ILE A O 1
ATOM 2363 N N . HIS A 1 310 ? -9.146 -15.092 21.185 1.00 84.94 310 HIS A N 1
ATOM 2364 C CA . HIS A 1 310 ? -10.614 -14.971 21.099 1.00 84.94 310 HIS A CA 1
ATOM 2365 C C . HIS A 1 310 ? -11.313 -15.587 22.326 1.00 84.94 310 HIS A C 1
ATOM 2367 O O . HIS A 1 310 ? -12.276 -15.009 22.831 1.00 84.94 310 HIS A O 1
ATOM 2373 N N . GLU A 1 311 ? -10.796 -16.708 22.838 1.00 86.12 311 GLU A N 1
ATOM 2374 C CA . GLU A 1 311 ? -11.256 -17.350 24.076 1.00 86.12 311 GLU A CA 1
ATOM 2375 C C . GLU A 1 311 ? -11.035 -16.440 25.299 1.00 86.12 311 GLU A C 1
ATOM 2377 O O . GLU A 1 311 ? -11.967 -16.218 26.070 1.00 86.12 311 GLU A O 1
ATOM 2382 N N . LEU A 1 312 ? -9.848 -15.828 25.432 1.00 86.38 312 LEU A N 1
ATOM 2383 C CA . LEU A 1 312 ? -9.543 -14.845 26.489 1.00 86.38 312 LEU A CA 1
ATOM 2384 C C . LEU A 1 31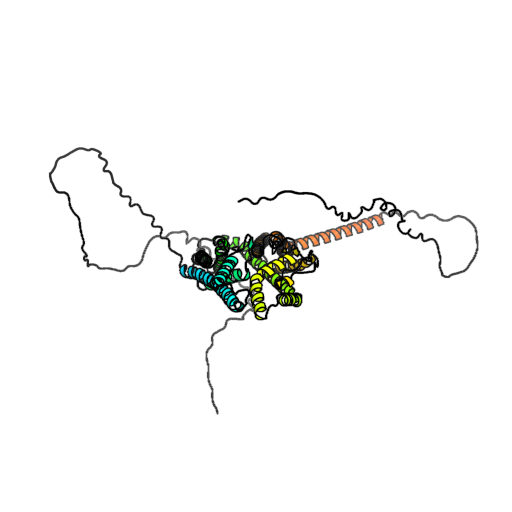2 ? -10.405 -13.573 26.423 1.00 86.38 312 LEU A C 1
ATOM 2386 O O . LEU A 1 312 ? -10.602 -12.914 27.443 1.00 86.38 312 LEU A O 1
ATOM 2390 N N . LEU A 1 313 ? -10.909 -13.216 25.240 1.00 79.12 313 LEU A N 1
ATOM 2391 C CA . LEU A 1 313 ? -11.815 -12.082 25.042 1.00 79.12 313 LEU A CA 1
ATOM 2392 C C . LEU A 1 313 ? -13.290 -12.448 25.315 1.00 79.12 313 LEU A C 1
ATOM 2394 O O . LEU A 1 313 ? -14.157 -11.586 25.199 1.00 79.12 313 LEU A O 1
ATOM 2398 N N . PHE A 1 314 ? -13.584 -13.716 25.639 1.00 78.25 314 PHE A N 1
ATOM 2399 C CA . PHE A 1 314 ? -14.937 -14.280 25.756 1.00 78.25 314 PHE A CA 1
ATOM 2400 C C . PHE A 1 314 ? -15.822 -14.010 24.521 1.00 78.25 314 PHE A C 1
ATOM 2402 O O . PHE A 1 314 ? -17.046 -13.912 24.622 1.00 78.25 314 PHE A O 1
ATOM 2409 N N . ALA A 1 315 ? -15.202 -13.875 23.344 1.00 75.00 315 ALA A N 1
ATOM 2410 C CA . ALA A 1 315 ? -15.877 -13.455 22.123 1.00 75.00 315 ALA A CA 1
ATOM 2411 C C . ALA A 1 315 ? -16.862 -14.528 21.636 1.00 75.00 315 ALA A C 1
ATOM 2413 O O . ALA A 1 315 ? -16.482 -15.678 21.405 1.00 75.00 315 ALA A O 1
ATOM 2414 N N . SER A 1 316 ? -18.123 -14.156 21.394 1.00 82.81 316 SER A N 1
ATOM 2415 C CA . SER A 1 316 ? -19.057 -15.059 20.720 1.00 82.81 316 SER A CA 1
ATOM 2416 C C . SER A 1 316 ? -18.649 -15.267 19.257 1.00 82.81 316 SER A C 1
ATOM 2418 O O . SER A 1 316 ? -17.811 -14.551 18.697 1.00 82.81 316 SER A O 1
ATOM 2420 N N . THR A 1 317 ? -19.287 -16.223 18.580 1.00 83.94 317 THR A N 1
ATOM 2421 C CA . THR A 1 317 ? -19.083 -16.446 17.140 1.00 83.94 317 THR A CA 1
ATOM 2422 C C . THR A 1 317 ? -19.371 -15.186 16.310 1.00 83.94 317 THR A C 1
ATOM 2424 O O . THR A 1 317 ? -18.719 -14.969 15.292 1.00 83.94 317 THR A O 1
ATOM 2427 N N . LYS A 1 318 ? -20.308 -14.329 16.747 1.00 80.94 318 LYS A N 1
ATOM 2428 C CA . LYS A 1 318 ? -20.636 -13.064 16.066 1.00 80.94 318 LYS A CA 1
ATOM 2429 C C . LYS A 1 318 ? -19.513 -12.043 16.233 1.00 80.94 318 LYS A C 1
ATOM 2431 O O . LYS A 1 318 ? -19.049 -11.475 15.248 1.00 80.94 318 LYS A O 1
ATOM 2436 N N . ASP A 1 319 ? -19.041 -11.875 17.465 1.00 81.06 319 ASP A N 1
ATOM 2437 C CA . ASP A 1 319 ? -17.986 -10.916 17.807 1.00 81.06 319 ASP A CA 1
ATOM 2438 C C . ASP A 1 319 ? -16.678 -11.313 17.122 1.00 81.06 319 ASP A C 1
ATOM 2440 O O . ASP A 1 319 ? -16.019 -10.483 16.508 1.00 81.06 319 ASP A O 1
ATOM 2444 N N . THR A 1 320 ? -16.370 -12.613 17.110 1.00 84.75 320 THR A N 1
ATOM 2445 C CA . THR A 1 320 ? -15.257 -13.207 16.357 1.00 84.75 320 THR A CA 1
ATOM 2446 C C . THR A 1 320 ? -15.321 -12.844 14.869 1.00 84.75 320 THR A C 1
ATOM 2448 O O . THR A 1 320 ? -14.313 -12.433 14.297 1.00 84.75 320 THR A O 1
ATOM 2451 N N . VAL A 1 321 ? -16.487 -12.934 14.219 1.00 86.00 321 VAL A N 1
ATOM 2452 C CA . VAL A 1 321 ? -16.636 -12.534 12.805 1.00 86.00 321 VAL A CA 1
ATOM 2453 C C . VAL A 1 321 ? -16.404 -11.030 12.620 1.00 86.00 321 VAL A C 1
ATOM 2455 O O . VAL A 1 321 ? -15.653 -10.644 11.725 1.00 86.00 321 VAL A O 1
ATOM 2458 N N . ILE A 1 322 ? -16.975 -10.182 13.480 1.00 83.62 322 ILE A N 1
ATOM 2459 C CA . ILE A 1 322 ? -16.801 -8.719 13.421 1.00 83.62 322 ILE A CA 1
ATOM 2460 C C . ILE A 1 322 ? -15.324 -8.333 13.621 1.00 83.62 322 ILE A C 1
ATOM 2462 O O . ILE A 1 322 ? -14.771 -7.573 12.826 1.00 83.62 322 ILE A O 1
ATOM 2466 N N . ILE A 1 323 ? -14.656 -8.910 14.624 1.00 86.12 323 ILE A N 1
ATOM 2467 C CA . ILE A 1 323 ? -13.235 -8.691 14.929 1.00 86.12 323 ILE A CA 1
ATOM 2468 C C . ILE A 1 323 ? -12.351 -9.084 13.739 1.00 86.12 323 ILE A C 1
ATOM 2470 O O . ILE A 1 323 ? -11.468 -8.316 13.357 1.00 86.12 323 ILE A O 1
ATOM 2474 N N . ASN A 1 324 ? -12.605 -10.237 13.111 1.00 89.12 324 ASN A N 1
ATOM 2475 C CA . ASN A 1 324 ? -11.847 -10.673 11.936 1.00 89.12 324 ASN A CA 1
ATOM 2476 C C . ASN A 1 324 ? -12.088 -9.771 10.710 1.00 89.12 324 ASN A C 1
ATOM 2478 O O . ASN A 1 324 ? -11.140 -9.488 9.981 1.00 89.12 324 ASN A O 1
ATOM 2482 N N . ILE A 1 325 ? -13.308 -9.255 10.503 1.00 88.44 325 ILE A N 1
ATOM 2483 C CA . ILE A 1 325 ? -13.597 -8.270 9.442 1.00 88.44 325 ILE A CA 1
ATOM 2484 C C . ILE A 1 325 ? -12.820 -6.969 9.683 1.00 88.44 325 ILE A C 1
ATOM 2486 O O . ILE A 1 325 ? -12.165 -6.472 8.766 1.00 88.44 325 ILE A O 1
ATOM 2490 N N . VAL A 1 326 ? -12.829 -6.441 10.912 1.00 88.12 326 VAL A N 1
ATOM 2491 C CA . VAL A 1 326 ? -12.070 -5.228 11.266 1.00 88.12 326 VAL A CA 1
ATOM 2492 C C . VAL A 1 326 ? -10.567 -5.452 11.084 1.00 88.12 326 VAL A C 1
ATOM 2494 O O . VAL A 1 326 ? -9.901 -4.623 10.470 1.00 88.12 326 VAL A O 1
ATOM 2497 N N . GLN A 1 327 ? -10.022 -6.588 11.530 1.00 91.44 327 GLN A N 1
ATOM 2498 C CA . GLN A 1 327 ? -8.601 -6.920 11.353 1.00 91.44 327 GLN A CA 1
ATOM 2499 C C . GLN A 1 327 ? -8.220 -7.104 9.873 1.00 91.44 327 GLN A C 1
ATOM 2501 O O . GLN A 1 327 ? -7.138 -6.678 9.465 1.00 91.44 327 GLN A O 1
ATOM 2506 N N . ALA A 1 328 ? -9.116 -7.645 9.041 1.00 92.44 328 ALA A N 1
ATOM 2507 C CA . ALA A 1 328 ? -8.900 -7.763 7.600 1.00 92.44 328 ALA A CA 1
ATOM 2508 C C . ALA A 1 328 ? -8.767 -6.396 6.899 1.00 92.44 328 ALA A C 1
ATOM 2510 O O . ALA A 1 328 ? -8.007 -6.286 5.936 1.00 92.44 328 ALA A O 1
ATOM 2511 N N . LEU A 1 329 ? -9.400 -5.326 7.406 1.00 92.88 329 LEU A N 1
ATOM 2512 C CA . LEU A 1 329 ? -9.211 -3.967 6.868 1.00 92.88 329 LEU A CA 1
ATOM 2513 C C . LEU A 1 329 ? -7.770 -3.434 7.033 1.00 92.88 329 LEU A C 1
ATOM 2515 O O . LEU A 1 329 ? -7.370 -2.509 6.322 1.00 92.88 329 LEU A O 1
ATOM 2519 N N . PHE A 1 330 ? -6.970 -4.051 7.907 1.00 93.75 330 PHE A N 1
ATOM 2520 C CA . PHE A 1 330 ? -5.545 -3.767 8.099 1.00 93.75 330 PHE A CA 1
ATOM 2521 C C . PHE A 1 330 ? -4.621 -4.790 7.408 1.00 93.75 330 PHE A C 1
ATOM 2523 O O . PHE A 1 330 ? -3.410 -4.760 7.628 1.00 93.75 330 PHE A O 1
ATOM 2530 N N . ALA A 1 331 ? -5.140 -5.673 6.542 1.00 94.81 331 ALA A N 1
ATOM 2531 C CA . ALA A 1 331 ? -4.334 -6.688 5.851 1.00 94.81 331 ALA A CA 1
ATOM 2532 C C . ALA A 1 331 ? -3.107 -6.121 5.094 1.00 94.81 331 ALA A C 1
ATOM 2534 O O . ALA A 1 331 ? -2.020 -6.678 5.265 1.00 94.81 331 ALA A O 1
ATOM 2535 N N . PRO A 1 332 ? -3.182 -4.991 4.355 1.00 96.06 332 PRO A N 1
ATOM 2536 C CA . PRO A 1 332 ? -1.995 -4.393 3.742 1.00 96.06 332 PRO A CA 1
ATOM 2537 C C . PRO A 1 332 ? -0.990 -3.846 4.766 1.00 96.06 332 PRO A C 1
ATOM 2539 O O . PRO A 1 332 ? 0.203 -3.819 4.470 1.00 96.06 332 PRO A O 1
ATOM 2542 N N . SER A 1 333 ? -1.429 -3.452 5.967 1.00 95.25 333 SER A N 1
ATOM 2543 C CA . SER A 1 333 ? -0.535 -3.040 7.060 1.00 95.25 333 SER A CA 1
ATOM 2544 C C . SER A 1 333 ? 0.175 -4.240 7.695 1.00 95.25 333 SER A C 1
ATOM 2546 O O . SER A 1 333 ? 1.377 -4.184 7.946 1.00 95.25 333 SER A O 1
ATOM 2548 N N . ILE A 1 334 ? -0.536 -5.358 7.881 1.00 95.00 334 ILE A N 1
ATOM 2549 C CA . ILE A 1 334 ? 0.036 -6.642 8.326 1.00 95.00 334 ILE A CA 1
ATOM 2550 C C . ILE A 1 334 ? 1.089 -7.125 7.315 1.00 95.00 334 ILE A C 1
ATOM 2552 O O . ILE A 1 334 ? 2.205 -7.477 7.695 1.00 95.00 334 ILE A O 1
ATOM 2556 N N . MET A 1 335 ? 0.776 -7.037 6.020 1.00 96.56 335 MET A N 1
ATOM 2557 C CA . MET A 1 335 ? 1.702 -7.319 4.922 1.00 96.56 335 MET A CA 1
ATOM 2558 C C . MET A 1 335 ? 2.945 -6.415 4.931 1.00 96.56 335 MET A C 1
ATOM 2560 O O . MET A 1 335 ? 4.065 -6.908 4.767 1.00 96.56 335 MET A O 1
ATOM 2564 N N . ALA A 1 336 ? 2.791 -5.112 5.176 1.00 97.00 336 ALA A N 1
ATOM 2565 C CA . ALA A 1 336 ? 3.922 -4.193 5.302 1.00 97.00 336 ALA A CA 1
ATOM 2566 C C . ALA A 1 336 ? 4.832 -4.537 6.499 1.00 97.00 336 ALA A C 1
ATOM 2568 O O . ALA A 1 336 ? 6.057 -4.482 6.373 1.00 97.00 336 ALA A O 1
ATOM 2569 N N . CYS A 1 337 ? 4.257 -4.951 7.635 1.00 95.44 337 CYS A N 1
ATOM 2570 C CA . CYS A 1 337 ? 5.008 -5.470 8.783 1.00 95.44 337 CYS A CA 1
ATOM 2571 C C . CYS A 1 337 ? 5.748 -6.776 8.448 1.00 95.44 337 CYS A C 1
ATOM 2573 O O . CYS A 1 337 ? 6.937 -6.892 8.746 1.00 95.44 337 CYS A O 1
ATOM 2575 N N . ALA A 1 338 ? 5.093 -7.724 7.769 1.00 95.12 338 ALA A N 1
ATOM 2576 C CA . ALA A 1 338 ? 5.729 -8.961 7.316 1.00 95.12 338 ALA A CA 1
ATOM 2577 C C . ALA A 1 338 ? 6.903 -8.676 6.362 1.00 95.12 338 ALA A C 1
ATOM 2579 O O . ALA A 1 338 ? 7.992 -9.210 6.558 1.00 95.12 338 ALA A O 1
ATOM 2580 N N . LEU A 1 339 ? 6.731 -7.775 5.386 1.00 96.56 339 LEU A N 1
ATOM 2581 C CA . LEU A 1 339 ? 7.803 -7.369 4.468 1.00 96.56 339 LEU A CA 1
ATOM 2582 C C . LEU A 1 339 ? 8.999 -6.761 5.217 1.00 96.56 339 LEU A C 1
ATOM 2584 O O . LEU A 1 339 ? 10.141 -7.120 4.942 1.00 96.56 339 LEU A O 1
ATOM 2588 N N . ALA A 1 340 ? 8.736 -5.882 6.187 1.00 95.94 340 ALA A N 1
ATOM 2589 C CA . ALA A 1 340 ? 9.768 -5.271 7.020 1.00 95.94 340 ALA A CA 1
ATOM 2590 C C . ALA A 1 340 ? 10.524 -6.292 7.892 1.00 95.94 340 ALA A C 1
ATOM 2592 O O . ALA A 1 340 ? 11.723 -6.130 8.119 1.00 95.94 340 ALA A O 1
ATOM 2593 N N . TRP A 1 341 ? 9.847 -7.344 8.366 1.00 95.06 341 TRP A N 1
ATOM 2594 C CA . TRP A 1 341 ? 10.464 -8.440 9.120 1.00 95.06 341 TRP A CA 1
ATOM 2595 C C . TRP A 1 341 ? 11.342 -9.334 8.237 1.00 95.06 341 TRP A C 1
ATOM 2597 O O . TRP A 1 341 ? 12.492 -9.585 8.591 1.00 95.06 341 TRP A O 1
ATOM 2607 N N . ILE A 1 342 ? 10.837 -9.747 7.069 1.00 94.38 342 ILE A N 1
ATOM 2608 C CA . ILE A 1 342 ? 11.556 -10.592 6.097 1.00 94.38 342 ILE A CA 1
ATOM 2609 C C . ILE A 1 342 ? 12.845 -9.912 5.625 1.00 94.38 342 ILE A C 1
ATOM 2611 O O . ILE A 1 342 ? 13.893 -10.552 5.590 1.00 94.38 342 ILE A O 1
ATOM 2615 N N . ALA A 1 343 ? 12.767 -8.616 5.306 1.00 94.19 343 ALA A N 1
ATOM 2616 C CA . ALA A 1 343 ? 13.903 -7.811 4.861 1.00 94.19 343 ALA A CA 1
ATOM 2617 C C . ALA A 1 343 ? 14.949 -7.550 5.961 1.00 94.19 343 ALA A C 1
ATOM 2619 O O . ALA A 1 343 ? 15.950 -6.895 5.705 1.00 94.19 343 ALA A O 1
ATOM 2620 N N . GLY A 1 344 ? 14.717 -7.986 7.206 1.00 92.19 344 GLY A N 1
ATOM 2621 C CA . GLY A 1 344 ? 15.651 -7.823 8.323 1.00 92.19 344 GLY A CA 1
ATOM 2622 C C . GLY A 1 344 ? 15.243 -6.770 9.364 1.00 92.19 344 GLY A C 1
ATOM 2623 O O . GLY A 1 344 ? 15.075 -7.158 10.519 1.00 92.19 344 GLY A O 1
ATOM 2624 N N . PRO A 1 345 ? 15.084 -5.466 9.033 1.00 92.75 345 PRO A N 1
ATOM 2625 C CA . PRO A 1 345 ? 14.898 -4.382 10.007 1.00 92.75 345 PRO A CA 1
ATOM 2626 C C . PRO A 1 345 ? 13.748 -4.524 11.006 1.00 92.75 345 PRO A C 1
ATOM 2628 O O . PRO A 1 345 ? 13.872 -4.031 12.129 1.00 92.75 345 PRO A O 1
ATOM 2631 N N . GLY A 1 346 ? 12.649 -5.171 10.622 1.00 93.25 346 GLY A N 1
ATOM 2632 C CA . GLY A 1 346 ? 11.510 -5.426 11.498 1.00 93.25 346 GLY A CA 1
ATOM 2633 C C . GLY A 1 346 ? 10.494 -4.290 11.638 1.00 93.25 346 GLY A C 1
ATOM 2634 O O . GLY A 1 346 ? 10.549 -3.244 10.981 1.00 93.25 346 GLY A O 1
ATOM 2635 N N . PHE A 1 347 ? 9.536 -4.523 12.531 1.00 93.94 347 PHE A N 1
ATOM 2636 C CA . PHE A 1 347 ? 8.418 -3.637 12.841 1.00 93.94 347 PHE A CA 1
ATOM 2637 C C . PHE A 1 347 ? 8.198 -3.537 14.354 1.00 93.94 347 PHE A C 1
ATOM 2639 O O . PHE A 1 347 ? 8.585 -4.423 15.117 1.00 93.94 347 PHE A O 1
ATOM 2646 N N . TYR A 1 348 ? 7.572 -2.448 14.786 1.00 92.00 348 TYR A N 1
ATOM 2647 C CA . TYR A 1 348 ? 7.194 -2.235 16.178 1.00 92.00 348 TYR A CA 1
ATOM 2648 C C . TYR A 1 348 ? 5.765 -2.732 16.426 1.00 92.00 348 TYR A C 1
ATOM 2650 O O . TYR A 1 348 ? 4.849 -2.391 15.676 1.00 92.00 348 TYR A O 1
ATOM 2658 N N . VAL A 1 349 ? 5.572 -3.511 17.491 1.00 88.75 349 VAL A N 1
ATOM 2659 C CA . VAL A 1 349 ? 4.248 -3.796 18.093 1.00 88.75 349 VAL A CA 1
ATOM 2660 C C . VAL A 1 349 ? 3.926 -2.763 19.188 1.00 88.75 349 VAL A C 1
ATOM 2662 O O . VAL A 1 349 ? 2.768 -2.511 19.502 1.00 88.75 349 VAL A O 1
ATOM 2665 N N . GLY A 1 350 ? 4.967 -2.119 19.711 1.00 87.50 350 GLY A N 1
ATOM 2666 C CA . GLY A 1 350 ? 4.949 -0.950 20.583 1.00 87.50 350 GLY A CA 1
ATOM 2667 C C . GLY A 1 350 ? 6.357 -0.347 20.637 1.00 87.50 350 GLY A C 1
ATOM 2668 O O . GLY A 1 350 ? 7.294 -0.949 20.109 1.00 87.50 350 GLY A O 1
ATOM 2669 N N . ALA A 1 351 ? 6.527 0.804 21.288 1.00 85.06 351 ALA A N 1
ATOM 2670 C CA . ALA A 1 351 ? 7.787 1.559 21.327 1.00 85.06 351 ALA A CA 1
ATOM 2671 C C . ALA A 1 351 ? 9.005 0.702 21.739 1.00 85.06 351 ALA A C 1
ATOM 2673 O O . ALA A 1 351 ? 10.040 0.734 21.073 1.00 85.06 351 ALA A O 1
ATOM 2674 N N . ASP A 1 352 ? 8.840 -0.129 22.773 1.00 84.62 352 ASP A N 1
ATOM 2675 C CA . ASP A 1 352 ? 9.884 -1.011 23.317 1.00 84.62 352 ASP A CA 1
ATOM 2676 C C . ASP A 1 352 ? 9.906 -2.415 22.665 1.00 84.62 352 ASP A C 1
ATOM 2678 O O . ASP A 1 352 ? 10.759 -3.244 22.977 1.00 84.62 352 ASP A O 1
ATOM 2682 N N . ALA A 1 353 ? 8.958 -2.712 21.766 1.00 87.44 353 ALA A N 1
ATOM 2683 C CA . ALA A 1 353 ? 8.699 -4.047 21.218 1.00 87.44 353 ALA A CA 1
ATOM 2684 C C . ALA A 1 353 ? 8.989 -4.110 19.707 1.00 87.44 353 ALA A C 1
ATOM 2686 O O . ALA A 1 353 ? 8.080 -4.153 18.872 1.00 87.44 353 ALA A O 1
ATOM 2687 N N . LEU A 1 354 ? 10.280 -4.105 19.362 1.00 90.25 354 LEU A N 1
ATOM 2688 C CA . LEU A 1 354 ? 10.781 -4.295 17.997 1.00 90.25 354 LEU A CA 1
ATOM 2689 C C . LEU A 1 354 ? 10.912 -5.788 17.657 1.00 90.25 354 LEU A C 1
ATOM 2691 O O . LEU A 1 354 ? 11.831 -6.445 18.144 1.00 90.25 354 LEU A O 1
ATOM 2695 N N . HIS A 1 355 ? 10.066 -6.289 16.754 1.00 91.12 355 HIS A N 1
ATOM 2696 C CA . HIS A 1 355 ? 10.165 -7.641 16.199 1.00 91.12 355 HIS A CA 1
ATOM 2697 C C . HIS A 1 355 ? 10.864 -7.602 14.836 1.00 91.12 355 HIS A C 1
ATOM 2699 O O . HIS A 1 355 ? 10.408 -6.935 13.907 1.00 91.12 355 HIS A O 1
ATOM 2705 N N . SER A 1 356 ? 11.970 -8.329 14.702 1.00 92.12 356 SER A N 1
ATOM 2706 C CA . SER A 1 356 ? 12.822 -8.399 13.510 1.00 92.12 356 SER A CA 1
ATOM 2707 C C . SER A 1 356 ? 13.298 -9.839 13.274 1.00 92.12 356 SER A C 1
ATOM 2709 O O . SER A 1 356 ? 13.125 -10.697 14.141 1.00 92.12 356 SER A O 1
ATOM 2711 N N . ALA A 1 357 ? 13.922 -10.136 12.129 1.00 87.69 357 ALA A N 1
ATOM 2712 C CA . ALA A 1 357 ? 14.445 -11.486 11.869 1.00 87.69 357 ALA A CA 1
ATOM 2713 C C . ALA A 1 357 ? 15.520 -11.929 12.891 1.00 87.69 357 ALA A C 1
ATOM 2715 O O . ALA A 1 357 ? 15.761 -13.125 13.054 1.00 87.69 357 ALA A O 1
ATOM 2716 N N . ALA A 1 358 ? 16.150 -10.976 13.590 1.00 87.12 358 ALA A N 1
ATOM 2717 C CA . ALA A 1 358 ? 17.214 -11.199 14.571 1.00 87.12 358 ALA A CA 1
ATOM 2718 C C . ALA A 1 358 ? 16.844 -10.816 16.021 1.00 87.12 358 ALA A C 1
ATOM 2720 O O . ALA A 1 358 ? 17.671 -10.986 16.912 1.00 87.12 358 ALA A O 1
ATOM 2721 N N . ASN A 1 359 ? 15.629 -10.318 16.279 1.00 86.12 359 ASN A N 1
ATOM 2722 C CA . ASN A 1 359 ? 15.149 -10.001 17.625 1.00 86.12 359 ASN A CA 1
ATOM 2723 C C . ASN A 1 359 ? 13.643 -10.276 17.759 1.00 86.12 359 ASN A C 1
ATOM 2725 O O . ASN A 1 359 ? 12.845 -9.751 16.986 1.00 86.12 359 ASN A O 1
ATOM 2729 N N . ALA A 1 360 ? 13.256 -11.051 18.769 1.00 86.56 360 ALA A N 1
ATOM 2730 C CA . ALA A 1 360 ? 11.865 -11.358 19.088 1.00 86.56 360 ALA A CA 1
ATOM 2731 C C . ALA A 1 360 ? 11.638 -11.145 20.598 1.00 86.56 360 ALA A C 1
ATOM 2733 O O . ALA A 1 360 ? 11.783 -12.087 21.379 1.00 86.56 360 ALA A O 1
ATOM 2734 N N . PRO A 1 361 ? 11.354 -9.906 21.043 1.00 82.88 361 PRO A N 1
ATOM 2735 C CA . PRO A 1 361 ? 11.182 -9.605 22.459 1.00 82.88 361 PRO A CA 1
ATOM 2736 C C . PRO A 1 361 ? 9.913 -10.263 23.015 1.00 82.88 361 PRO A C 1
ATOM 2738 O O . PRO A 1 361 ? 8.832 -10.166 22.430 1.00 82.88 361 PRO A O 1
ATOM 2741 N N . VAL A 1 362 ? 10.032 -10.897 24.184 1.00 70.50 362 VAL A N 1
ATOM 2742 C CA . VAL A 1 362 ? 8.897 -11.496 24.903 1.00 70.50 362 VAL A CA 1
ATOM 2743 C C . VAL A 1 362 ? 8.179 -10.405 25.703 1.00 70.50 362 VAL A C 1
ATOM 2745 O O . VAL A 1 362 ? 8.407 -10.222 26.896 1.00 70.50 362 VAL A O 1
ATOM 2748 N N . ALA A 1 363 ? 7.327 -9.645 25.018 1.00 67.44 363 ALA A N 1
ATOM 2749 C CA . ALA A 1 363 ? 6.416 -8.680 25.629 1.00 67.44 363 ALA A CA 1
ATOM 2750 C C . ALA A 1 363 ? 5.009 -9.291 25.811 1.00 67.44 363 ALA A C 1
ATOM 2752 O O . ALA A 1 363 ? 4.606 -10.128 24.997 1.00 67.44 363 ALA A O 1
ATOM 2753 N N . PRO A 1 364 ? 4.222 -8.860 26.819 1.00 68.62 364 PRO A N 1
ATOM 2754 C CA . PRO A 1 364 ? 2.799 -9.183 26.890 1.00 68.62 364 PRO A CA 1
ATOM 2755 C C . PRO A 1 364 ? 2.089 -8.708 25.616 1.00 68.62 364 PRO A C 1
ATOM 2757 O O . PRO A 1 364 ? 2.067 -7.512 25.320 1.00 68.62 364 PRO A O 1
ATOM 2760 N N . ILE A 1 365 ? 1.544 -9.649 24.844 1.00 66.06 365 ILE A N 1
ATOM 2761 C CA . ILE A 1 365 ? 0.868 -9.349 23.578 1.00 66.06 365 ILE A CA 1
ATOM 2762 C C . ILE A 1 365 ? -0.465 -8.649 23.903 1.00 66.06 365 ILE A C 1
ATOM 2764 O O . ILE A 1 365 ? -1.236 -9.191 24.699 1.00 66.06 365 ILE A O 1
ATOM 2768 N N . PRO A 1 366 ? -0.772 -7.473 23.317 1.00 68.81 366 PRO A N 1
ATOM 2769 C CA . PRO A 1 366 ? -2.084 -6.845 23.473 1.00 68.81 366 PRO A CA 1
ATOM 2770 C C . PRO A 1 366 ? -3.210 -7.786 23.022 1.00 68.81 366 PRO A C 1
ATOM 2772 O O . PRO A 1 366 ? -3.014 -8.576 22.098 1.00 68.81 366 PRO A O 1
ATOM 2775 N N . ALA A 1 367 ? -4.398 -7.674 23.625 1.00 75.38 367 ALA A N 1
ATOM 2776 C CA . ALA A 1 367 ? -5.556 -8.546 23.377 1.00 75.38 367 ALA A CA 1
ATOM 2777 C C . ALA A 1 367 ? -6.249 -8.296 22.013 1.00 75.38 367 ALA A C 1
ATOM 2779 O O . ALA A 1 367 ? -7.450 -8.065 21.923 1.00 75.38 367 ALA A O 1
ATOM 2780 N N . ILE A 1 368 ? -5.467 -8.324 20.933 1.00 82.19 368 ILE A N 1
ATOM 2781 C CA . ILE A 1 368 ? -5.883 -8.144 19.544 1.00 82.19 368 ILE A CA 1
ATOM 2782 C C . ILE A 1 368 ? -5.489 -9.435 18.809 1.00 82.19 368 ILE A C 1
ATOM 2784 O O . ILE A 1 368 ? -4.303 -9.609 18.521 1.00 82.19 368 ILE A O 1
ATOM 2788 N N . PRO A 1 369 ? -6.431 -10.353 18.508 1.00 83.50 369 PRO A N 1
ATOM 2789 C CA . PRO A 1 369 ? -6.118 -11.705 18.038 1.00 83.50 369 PRO A CA 1
ATOM 2790 C C . PRO A 1 369 ? -5.056 -11.839 16.938 1.00 83.50 369 PRO A C 1
ATOM 2792 O O . PRO A 1 369 ? -4.186 -12.699 17.056 1.00 83.50 369 PRO A O 1
ATOM 2795 N N . ILE A 1 370 ? -5.044 -10.977 15.913 1.00 86.81 370 ILE A N 1
ATOM 2796 C CA . ILE A 1 370 ? -4.032 -11.046 14.843 1.00 86.81 370 ILE A CA 1
ATOM 2797 C C . ILE A 1 370 ? -2.584 -10.835 15.329 1.00 86.81 370 ILE A C 1
ATOM 2799 O O . ILE A 1 370 ? -1.653 -11.324 14.693 1.00 86.81 370 ILE A O 1
ATOM 2803 N N . LEU A 1 371 ? -2.359 -10.182 16.477 1.00 85.44 371 LEU A N 1
ATOM 2804 C CA . LEU A 1 371 ? -1.017 -10.026 17.051 1.00 85.44 371 LEU A CA 1
ATOM 2805 C C . LEU A 1 371 ? -0.435 -11.345 17.584 1.00 85.44 371 LEU A C 1
ATOM 2807 O O . LEU A 1 371 ? 0.782 -11.459 17.713 1.00 85.44 371 LEU A O 1
ATOM 2811 N N . ALA A 1 372 ? -1.249 -12.387 17.784 1.00 84.38 372 ALA A N 1
ATOM 2812 C CA . ALA A 1 372 ? -0.741 -13.738 18.022 1.00 84.38 372 ALA A CA 1
ATOM 2813 C C . ALA A 1 372 ? 0.050 -14.314 16.827 1.00 84.38 372 ALA A C 1
ATOM 2815 O O . ALA A 1 372 ? 0.817 -15.266 17.009 1.00 84.38 372 ALA A O 1
ATOM 2816 N N . ALA A 1 373 ? -0.110 -13.743 15.624 1.00 88.00 373 ALA A N 1
ATOM 2817 C CA . ALA A 1 373 ? 0.656 -14.092 14.427 1.00 88.00 373 ALA A CA 1
ATOM 2818 C C . ALA A 1 373 ? 2.041 -13.424 14.341 1.00 88.00 373 ALA A C 1
ATOM 2820 O O . ALA A 1 373 ? 2.786 -13.715 13.404 1.00 88.00 373 ALA A O 1
ATOM 2821 N N . VAL A 1 374 ? 2.401 -12.549 15.289 1.00 87.62 374 VAL A N 1
ATOM 2822 C CA . VAL A 1 374 ? 3.740 -11.944 15.367 1.00 87.62 374 VAL A CA 1
ATOM 2823 C C . VAL A 1 374 ? 4.790 -13.027 15.681 1.00 87.62 374 VAL A C 1
ATOM 2825 O O . VAL A 1 374 ? 4.572 -13.833 16.592 1.00 87.62 374 VAL A O 1
ATOM 2828 N N . PRO A 1 375 ? 5.943 -13.059 14.981 1.00 85.94 375 PRO A N 1
ATOM 2829 C CA . PRO A 1 375 ? 7.021 -14.002 15.273 1.00 85.94 375 PRO A CA 1
ATOM 2830 C C . PRO A 1 375 ? 7.556 -13.881 16.708 1.00 85.94 375 PRO A C 1
ATOM 2832 O O . PRO A 1 375 ? 8.047 -12.829 17.127 1.00 85.94 375 PRO A O 1
ATOM 2835 N N . GLN A 1 376 ? 7.484 -14.996 17.443 1.00 84.06 376 GLN A N 1
ATOM 2836 C CA . GLN A 1 376 ? 8.022 -15.159 18.802 1.00 84.06 376 GLN A CA 1
ATOM 2837 C C . GLN A 1 376 ? 9.460 -15.708 18.821 1.00 84.06 376 GLN A C 1
ATOM 2839 O O . GLN A 1 376 ? 10.081 -15.775 19.876 1.00 84.06 376 GLN A O 1
ATOM 2844 N N . THR A 1 377 ? 10.001 -16.099 17.665 1.00 83.81 377 THR A N 1
ATOM 2845 C CA . THR A 1 377 ? 11.379 -16.574 17.504 1.00 83.81 377 THR A CA 1
ATOM 2846 C C . THR A 1 377 ? 12.126 -15.707 16.495 1.00 83.81 377 THR A C 1
ATOM 2848 O O . THR A 1 377 ? 11.549 -15.212 15.525 1.00 83.81 377 THR A O 1
ATOM 2851 N N . ALA A 1 378 ? 13.426 -15.527 16.725 1.00 87.12 378 ALA A N 1
ATOM 2852 C CA . ALA A 1 378 ? 14.338 -14.840 15.818 1.00 87.12 378 ALA A CA 1
ATOM 2853 C C . ALA A 1 378 ? 15.188 -15.888 15.071 1.00 87.12 378 ALA A C 1
ATOM 2855 O O . ALA A 1 378 ? 16.194 -16.343 15.616 1.00 87.12 378 ALA A O 1
ATOM 2856 N N . PRO A 1 379 ? 14.800 -16.325 13.857 1.00 84.12 379 PRO A N 1
ATOM 2857 C CA . PRO A 1 379 ? 15.539 -17.354 13.121 1.00 84.12 379 PRO A CA 1
ATOM 2858 C C . PRO A 1 379 ? 16.909 -16.874 12.614 1.00 84.12 379 PRO A C 1
ATOM 2860 O O . PRO A 1 379 ? 17.750 -17.702 12.269 1.00 84.12 379 PRO A O 1
ATOM 2863 N N . GLY A 1 380 ? 17.141 -15.560 12.561 1.00 86.38 380 GLY A N 1
ATOM 2864 C CA . GLY A 1 380 ? 18.354 -14.925 12.055 1.00 86.38 380 GLY A CA 1
ATOM 2865 C C . GLY A 1 380 ? 18.181 -14.306 10.664 1.00 86.38 380 GLY A C 1
ATOM 2866 O O . GLY A 1 380 ? 17.212 -14.553 9.948 1.00 86.38 380 GLY A O 1
ATOM 2867 N N . HIS A 1 381 ? 19.167 -13.504 10.255 1.00 87.69 381 HIS A N 1
ATOM 2868 C CA . HIS A 1 381 ? 19.138 -12.711 9.016 1.00 87.69 381 HIS A CA 1
ATOM 2869 C C . HIS A 1 381 ? 19.056 -13.524 7.707 1.00 87.69 381 HIS A C 1
ATOM 2871 O O . HIS A 1 381 ? 18.888 -12.934 6.644 1.00 87.69 381 HIS A O 1
ATOM 2877 N N . TRP A 1 382 ? 19.146 -14.859 7.741 1.00 87.62 382 TRP A N 1
ATOM 2878 C CA . TRP A 1 382 ? 19.053 -15.692 6.535 1.00 87.62 382 TRP A CA 1
ATOM 2879 C C . TRP A 1 382 ? 17.681 -15.617 5.845 1.00 87.62 382 TRP A C 1
ATOM 2881 O O . TRP A 1 382 ? 17.590 -15.925 4.660 1.00 87.62 382 TRP A O 1
ATOM 2891 N N . VAL A 1 383 ? 16.633 -15.156 6.538 1.00 88.06 383 VAL A N 1
ATOM 2892 C CA . VAL A 1 383 ? 15.300 -14.920 5.950 1.00 88.06 383 VAL A CA 1
ATOM 2893 C C . VAL A 1 383 ? 15.360 -13.941 4.760 1.00 88.06 383 VAL A C 1
ATOM 2895 O O . VAL A 1 383 ? 14.632 -14.125 3.782 1.00 88.06 383 VAL A O 1
ATOM 2898 N N . ALA A 1 384 ? 16.297 -12.984 4.774 1.00 89.38 384 ALA A N 1
ATOM 2899 C CA . ALA A 1 384 ? 16.535 -12.036 3.681 1.00 89.38 384 ALA A CA 1
ATOM 2900 C C . ALA A 1 384 ? 16.883 -12.716 2.339 1.00 89.38 384 ALA A C 1
ATOM 2902 O O . ALA A 1 384 ? 16.559 -12.192 1.269 1.00 89.38 384 ALA A O 1
ATOM 2903 N N . TRP A 1 385 ? 17.463 -13.928 2.355 1.00 90.44 385 TRP A N 1
ATOM 2904 C CA . TRP A 1 385 ? 17.744 -14.688 1.127 1.00 90.44 385 TRP A CA 1
ATOM 2905 C C . TRP A 1 385 ? 16.485 -14.975 0.299 1.00 90.44 385 TRP A C 1
ATOM 2907 O O . TRP A 1 385 ? 16.579 -15.159 -0.915 1.00 90.44 385 TRP A O 1
ATOM 2917 N N . ALA A 1 386 ? 15.301 -14.971 0.914 1.00 91.31 386 ALA A N 1
ATOM 2918 C CA . ALA A 1 386 ? 14.055 -15.166 0.191 1.00 91.31 386 ALA A CA 1
ATOM 2919 C C . ALA A 1 386 ? 13.687 -13.948 -0.685 1.00 91.31 386 ALA A C 1
ATOM 2921 O O . ALA A 1 386 ? 13.247 -14.127 -1.822 1.00 91.31 386 ALA A O 1
ATOM 2922 N N . LEU A 1 387 ? 13.957 -12.717 -0.224 1.00 92.38 387 LEU A N 1
ATOM 2923 C CA . LEU A 1 387 ? 13.822 -11.500 -1.041 1.00 92.38 387 LEU A CA 1
ATOM 2924 C C . LEU A 1 387 ? 14.941 -11.382 -2.085 1.00 92.38 387 LEU A C 1
ATOM 2926 O O . LEU A 1 387 ? 14.664 -10.992 -3.219 1.00 92.38 387 LEU A O 1
ATOM 2930 N N . VAL A 1 388 ? 16.161 -11.830 -1.767 1.00 93.06 388 VAL A N 1
ATOM 2931 C CA . VAL A 1 388 ? 17.232 -12.010 -2.768 1.00 93.06 388 VAL A CA 1
ATOM 2932 C C . VAL A 1 388 ? 16.778 -12.956 -3.889 1.00 93.06 388 VAL A C 1
ATOM 2934 O O . VAL A 1 388 ? 17.011 -12.671 -5.062 1.00 93.06 388 VAL A O 1
ATOM 2937 N N . GLY A 1 389 ? 16.050 -14.031 -3.567 1.00 93.12 389 GLY A N 1
ATOM 2938 C CA . GLY A 1 389 ? 15.421 -14.917 -4.553 1.00 93.12 389 GLY A CA 1
ATOM 2939 C C . GLY A 1 389 ? 14.428 -14.200 -5.480 1.00 93.12 389 GLY A C 1
ATOM 2940 O O . GLY A 1 389 ? 14.462 -14.408 -6.696 1.00 93.12 389 GLY A O 1
ATOM 2941 N N . VAL A 1 390 ? 13.601 -13.295 -4.941 1.00 91.94 390 VAL A N 1
ATOM 2942 C CA . VAL A 1 390 ? 12.710 -12.427 -5.740 1.00 91.94 390 VAL A CA 1
ATOM 2943 C C . VAL A 1 390 ? 13.523 -11.489 -6.644 1.00 91.94 390 VAL A C 1
ATOM 2945 O O . VAL A 1 390 ? 13.188 -11.334 -7.820 1.00 91.94 390 VAL A O 1
ATOM 2948 N N . GLY A 1 391 ? 14.625 -10.922 -6.141 1.00 92.12 391 GLY A N 1
ATOM 2949 C CA . GLY A 1 391 ? 15.567 -10.115 -6.922 1.00 92.12 391 GLY A CA 1
ATOM 2950 C C . GLY A 1 391 ? 16.215 -10.884 -8.079 1.00 92.12 391 GLY A C 1
ATOM 2951 O O . GLY A 1 391 ? 16.260 -10.385 -9.205 1.00 92.12 391 GLY A O 1
ATOM 2952 N N . ILE A 1 392 ? 16.651 -12.128 -7.847 1.00 92.56 392 ILE A N 1
ATOM 2953 C CA . ILE A 1 392 ? 17.212 -13.005 -8.889 1.00 92.56 392 ILE A CA 1
ATOM 2954 C C . ILE A 1 392 ? 16.165 -13.294 -9.972 1.00 92.56 392 ILE A C 1
ATOM 2956 O O . ILE A 1 392 ? 16.456 -13.133 -11.160 1.00 92.56 392 ILE A O 1
ATOM 2960 N N . LEU A 1 393 ? 14.941 -13.667 -9.581 1.00 90.12 393 LEU A N 1
ATOM 2961 C CA . LEU A 1 393 ? 13.850 -13.956 -10.516 1.00 90.12 393 LEU A CA 1
ATOM 2962 C C . LEU A 1 393 ? 13.493 -12.728 -11.371 1.00 90.12 393 LEU A C 1
ATOM 2964 O O . LEU A 1 393 ? 13.365 -12.839 -12.592 1.00 90.12 393 LEU A O 1
ATOM 2968 N N . LEU A 1 394 ? 13.394 -11.550 -10.748 1.00 89.62 394 LEU A N 1
ATOM 2969 C CA . LEU A 1 394 ? 13.146 -10.277 -11.426 1.00 89.62 394 LEU A CA 1
ATOM 2970 C C . LEU A 1 394 ? 14.279 -9.916 -12.403 1.00 89.62 394 LEU A C 1
ATOM 2972 O O . LEU A 1 394 ? 14.004 -9.525 -13.539 1.00 89.62 394 LEU A O 1
ATOM 2976 N N . GLY A 1 395 ? 15.541 -10.074 -11.994 1.00 86.62 395 GLY A N 1
ATOM 2977 C CA . GLY A 1 395 ? 16.716 -9.800 -12.829 1.00 86.62 395 GLY A CA 1
ATOM 2978 C C . GLY A 1 395 ? 16.832 -10.737 -14.033 1.00 86.62 395 GLY A C 1
ATOM 2979 O O . GLY A 1 395 ? 17.103 -10.284 -15.147 1.00 86.62 395 GLY A O 1
ATOM 2980 N N . ALA A 1 396 ? 16.558 -12.029 -13.837 1.00 87.19 396 ALA A N 1
ATOM 2981 C CA . ALA A 1 396 ? 16.517 -13.021 -14.909 1.00 87.19 396 ALA A CA 1
ATOM 2982 C C . ALA A 1 396 ? 15.364 -12.749 -15.893 1.00 87.19 396 ALA A C 1
ATOM 2984 O O . ALA A 1 396 ? 15.569 -12.755 -17.109 1.00 87.19 396 ALA A O 1
ATOM 2985 N N . TRP A 1 397 ? 14.168 -12.427 -15.383 1.00 86.50 397 TRP A N 1
ATOM 2986 C CA . TRP A 1 397 ? 13.020 -12.040 -16.206 1.00 86.50 397 TRP A CA 1
ATOM 2987 C C . TRP A 1 397 ? 13.302 -10.773 -17.027 1.00 86.50 397 TRP A C 1
ATOM 2989 O O . TRP A 1 397 ? 13.021 -10.739 -18.228 1.00 86.50 397 TRP A O 1
ATOM 2999 N N . ALA A 1 398 ? 13.930 -9.761 -16.420 1.00 84.31 398 ALA A N 1
ATOM 3000 C CA . ALA A 1 398 ? 14.361 -8.547 -17.107 1.00 84.31 398 ALA A CA 1
ATOM 3001 C C . ALA A 1 398 ? 15.373 -8.851 -18.228 1.00 84.31 398 ALA A C 1
ATOM 3003 O O . ALA A 1 398 ? 15.181 -8.414 -19.363 1.00 84.31 398 ALA A O 1
ATOM 3004 N N . ALA A 1 399 ? 16.403 -9.659 -17.955 1.00 80.88 399 ALA A N 1
ATOM 3005 C CA . ALA A 1 399 ? 17.421 -10.043 -18.939 1.00 80.88 399 ALA A CA 1
ATOM 3006 C C . ALA A 1 399 ? 16.901 -10.939 -20.080 1.00 80.88 399 ALA A C 1
ATOM 3008 O O . ALA A 1 399 ? 17.511 -11.009 -21.153 1.00 80.88 399 ALA A O 1
ATOM 3009 N N . TRP A 1 400 ? 15.782 -11.635 -19.869 1.00 81.12 400 TRP A N 1
ATOM 3010 C CA . TRP A 1 400 ? 15.108 -12.399 -20.917 1.00 81.12 400 TRP A CA 1
ATOM 3011 C C . TRP A 1 400 ? 14.159 -11.526 -21.747 1.00 81.12 400 TRP A C 1
ATOM 3013 O O . TRP A 1 400 ? 14.199 -11.576 -22.975 1.00 81.12 400 TRP A O 1
ATOM 3023 N N . ARG A 1 401 ? 13.328 -10.698 -21.097 1.00 75.94 401 ARG A N 1
ATOM 3024 C CA . ARG A 1 401 ? 12.222 -9.972 -21.748 1.00 75.94 401 ARG A CA 1
ATOM 3025 C C . ARG A 1 401 ? 12.572 -8.561 -22.233 1.00 75.94 401 ARG A C 1
ATOM 3027 O O . ARG A 1 401 ? 11.875 -8.040 -23.098 1.00 75.94 401 ARG A O 1
ATOM 3034 N N . HIS A 1 402 ? 13.630 -7.950 -21.700 1.00 66.31 402 HIS A N 1
ATOM 3035 C CA . HIS A 1 402 ? 14.021 -6.557 -21.951 1.00 66.31 402 HIS A CA 1
ATOM 3036 C C . HIS A 1 402 ? 15.492 -6.424 -22.392 1.00 66.31 402 HIS A C 1
ATOM 3038 O O . HIS A 1 402 ? 16.217 -5.541 -21.934 1.00 66.31 402 HIS A O 1
ATOM 3044 N N . ARG A 1 403 ? 15.933 -7.282 -23.324 1.00 64.44 403 ARG A N 1
ATOM 3045 C CA . ARG A 1 403 ? 17.254 -7.180 -23.968 1.00 64.44 403 ARG A CA 1
ATOM 3046 C C . ARG A 1 403 ? 17.358 -5.906 -24.810 1.00 64.44 403 ARG A C 1
ATOM 3048 O O . ARG A 1 403 ? 16.900 -5.871 -25.948 1.00 64.44 403 ARG A O 1
ATOM 3055 N N . MET A 1 404 ? 17.958 -4.864 -24.244 1.00 62.44 404 MET A N 1
ATOM 3056 C CA . MET A 1 404 ? 18.305 -3.641 -24.970 1.00 62.44 404 MET A CA 1
ATOM 3057 C C . MET A 1 404 ? 19.674 -3.780 -25.643 1.00 62.44 404 MET A C 1
ATOM 3059 O O . MET A 1 404 ? 20.532 -4.518 -25.175 1.00 62.44 404 MET A O 1
ATOM 3063 N N . THR A 1 405 ? 19.901 -3.041 -26.730 1.00 62.22 405 THR A N 1
ATOM 3064 C CA . THR A 1 405 ? 21.173 -3.055 -27.478 1.00 62.22 405 THR A CA 1
ATOM 3065 C C . THR A 1 405 ? 22.324 -2.340 -26.762 1.00 62.22 405 THR A C 1
ATOM 3067 O O . THR A 1 405 ? 23.486 -2.578 -27.084 1.00 62.22 405 THR A O 1
ATOM 3070 N N . HIS A 1 406 ? 22.027 -1.477 -25.783 1.00 71.25 406 HIS A N 1
ATOM 3071 C CA . HIS A 1 406 ? 23.025 -0.701 -25.043 1.00 71.25 406 HIS A CA 1
ATOM 3072 C C . HIS A 1 406 ? 22.864 -0.879 -23.531 1.00 71.25 406 HIS A C 1
ATOM 3074 O O . HIS A 1 406 ? 21.810 -0.566 -22.970 1.00 71.25 406 HIS A O 1
ATOM 3080 N N . LEU A 1 407 ? 23.962 -1.263 -22.872 1.00 77.06 407 LEU A N 1
ATOM 3081 C CA . LEU A 1 407 ? 24.050 -1.485 -21.425 1.00 77.06 407 LEU A CA 1
ATOM 3082 C C . LEU A 1 407 ? 23.531 -0.287 -20.605 1.00 77.06 407 LEU A C 1
ATOM 3084 O O . LEU A 1 407 ? 22.798 -0.475 -19.638 1.00 77.06 407 LEU A O 1
ATOM 3088 N N . TRP A 1 408 ? 23.839 0.947 -21.028 1.00 78.19 408 TRP A N 1
ATOM 3089 C CA . TRP A 1 408 ? 23.362 2.170 -20.367 1.00 78.19 408 TRP A CA 1
ATOM 3090 C C . TRP A 1 408 ? 21.832 2.307 -20.378 1.00 78.19 408 TRP A C 1
ATOM 3092 O O . TRP A 1 408 ? 21.248 2.649 -19.355 1.00 78.19 408 TRP A O 1
ATOM 3102 N N . LYS A 1 409 ? 21.159 1.989 -21.496 1.00 79.69 409 LYS A N 1
ATOM 3103 C CA . LYS A 1 409 ? 19.689 2.080 -21.585 1.00 79.69 409 LYS A CA 1
ATOM 3104 C C . LYS A 1 409 ? 19.015 1.058 -20.656 1.00 79.69 409 LYS A C 1
ATOM 3106 O O . LYS A 1 409 ? 18.020 1.393 -20.016 1.00 79.69 409 LYS A O 1
ATOM 3111 N N . GLN A 1 410 ? 19.593 -0.141 -20.514 1.00 79.94 410 GLN A N 1
ATOM 3112 C CA . GLN A 1 410 ? 19.140 -1.141 -19.538 1.00 79.94 410 GLN A CA 1
ATOM 3113 C C . GLN A 1 410 ? 19.392 -0.681 -18.092 1.00 79.94 410 GLN A C 1
ATOM 3115 O O . GLN A 1 410 ? 18.474 -0.730 -17.276 1.00 79.94 410 GLN A O 1
ATOM 3120 N N . ALA A 1 411 ? 20.594 -0.191 -17.774 1.00 84.25 411 ALA A N 1
ATOM 3121 C CA . ALA A 1 411 ? 20.927 0.303 -16.437 1.00 84.25 411 ALA A CA 1
ATOM 3122 C C . ALA A 1 411 ? 20.030 1.483 -16.015 1.00 84.25 411 ALA A C 1
ATOM 3124 O O . ALA A 1 411 ? 19.510 1.486 -14.902 1.00 84.25 411 ALA A O 1
ATOM 3125 N N . ALA A 1 412 ? 19.765 2.432 -16.918 1.00 86.50 412 ALA A N 1
ATOM 3126 C CA . ALA A 1 412 ? 18.856 3.552 -16.680 1.00 86.50 412 ALA A CA 1
ATOM 3127 C C . ALA A 1 412 ? 17.398 3.093 -16.486 1.00 86.50 412 ALA A C 1
ATOM 3129 O O . ALA A 1 412 ? 16.718 3.571 -15.577 1.00 86.50 412 ALA A O 1
ATOM 3130 N N . ALA A 1 413 ? 16.918 2.128 -17.282 1.00 87.06 413 ALA A N 1
ATOM 3131 C CA . ALA A 1 413 ? 15.591 1.538 -17.093 1.00 87.06 413 ALA A CA 1
ATOM 3132 C C . ALA A 1 413 ? 15.462 0.836 -15.728 1.00 87.06 413 ALA A C 1
ATOM 3134 O O . ALA A 1 413 ? 14.438 0.973 -15.060 1.00 87.06 413 ALA A O 1
ATOM 3135 N N . ILE A 1 414 ? 16.499 0.131 -15.271 1.00 87.06 414 ILE A N 1
ATOM 3136 C CA . ILE A 1 414 ? 16.486 -0.514 -13.951 1.00 87.06 414 ILE A CA 1
ATOM 3137 C C . ILE A 1 414 ? 16.613 0.524 -12.832 1.00 87.06 414 ILE A C 1
ATOM 3139 O O . ILE A 1 414 ? 15.899 0.413 -11.847 1.00 87.06 414 ILE A O 1
ATOM 3143 N N . GLY A 1 415 ? 17.408 1.585 -12.995 1.00 90.50 415 GLY A N 1
ATOM 3144 C CA . GLY A 1 415 ? 17.446 2.708 -12.050 1.00 90.50 415 GLY A CA 1
ATOM 3145 C C . GLY A 1 415 ? 16.066 3.346 -11.842 1.00 90.50 415 GLY A C 1
ATOM 3146 O O . GLY A 1 415 ? 15.639 3.548 -10.707 1.00 90.50 415 GLY A O 1
ATOM 3147 N N . VAL A 1 416 ? 15.314 3.561 -12.928 1.00 91.94 416 VAL A N 1
ATOM 3148 C CA . VAL A 1 416 ? 13.906 3.998 -12.879 1.00 91.94 416 VAL A CA 1
ATOM 3149 C C . VAL A 1 416 ? 13.025 2.979 -12.149 1.00 91.94 416 VAL A C 1
ATOM 3151 O O . VAL A 1 416 ? 12.225 3.367 -11.298 1.00 91.94 416 VAL A O 1
ATOM 3154 N N . ALA A 1 417 ? 13.180 1.684 -12.438 1.00 92.62 417 ALA A N 1
ATOM 3155 C CA . ALA A 1 417 ? 12.445 0.622 -11.751 1.00 92.62 417 ALA A CA 1
ATOM 3156 C C . ALA A 1 417 ? 12.717 0.619 -10.237 1.00 92.62 417 ALA A C 1
ATOM 3158 O O . ALA A 1 417 ? 11.772 0.535 -9.452 1.00 92.62 417 ALA A O 1
ATOM 3159 N N . THR A 1 418 ? 13.980 0.774 -9.830 1.00 94.69 418 THR A N 1
ATOM 3160 C CA . THR A 1 418 ? 14.416 0.875 -8.433 1.00 94.69 418 THR A CA 1
ATOM 3161 C C . THR A 1 418 ? 13.789 2.079 -7.740 1.00 94.69 418 THR A C 1
ATOM 3163 O O . THR A 1 418 ? 13.186 1.912 -6.685 1.00 94.69 418 THR A O 1
ATOM 3166 N N . VAL A 1 419 ? 13.863 3.277 -8.335 1.00 96.00 419 VAL A N 1
ATOM 3167 C CA . VAL A 1 419 ? 13.285 4.504 -7.753 1.00 96.00 419 VAL A CA 1
ATOM 3168 C C . VAL A 1 419 ? 11.771 4.372 -7.570 1.00 96.00 419 VAL A C 1
ATOM 3170 O O . VAL A 1 419 ? 11.255 4.676 -6.498 1.00 96.00 419 VAL A O 1
ATOM 3173 N N . ILE A 1 420 ? 11.055 3.859 -8.573 1.00 94.50 420 ILE A N 1
ATOM 3174 C CA . ILE A 1 420 ? 9.601 3.643 -8.487 1.00 94.50 420 ILE A CA 1
ATOM 3175 C C . ILE A 1 420 ? 9.265 2.605 -7.408 1.00 94.50 420 ILE A C 1
ATOM 3177 O O . ILE A 1 420 ? 8.332 2.807 -6.633 1.00 94.50 420 ILE A O 1
ATOM 3181 N N . THR A 1 421 ? 10.038 1.520 -7.322 1.00 95.50 421 THR A N 1
ATOM 3182 C CA . THR A 1 421 ? 9.839 0.469 -6.314 1.00 95.50 421 THR A CA 1
ATOM 3183 C C . THR A 1 421 ? 10.086 1.006 -4.904 1.00 95.50 421 THR A C 1
ATOM 3185 O O . THR A 1 421 ? 9.252 0.803 -4.024 1.00 95.50 421 THR A O 1
ATOM 3188 N N . ALA A 1 422 ? 11.165 1.768 -4.703 1.00 96.94 422 ALA A N 1
ATOM 3189 C CA . ALA A 1 422 ? 11.473 2.427 -3.439 1.00 96.94 422 ALA A CA 1
ATOM 3190 C C . ALA A 1 422 ? 10.361 3.398 -3.012 1.00 96.94 422 ALA A C 1
ATOM 3192 O O . ALA A 1 422 ? 9.914 3.335 -1.872 1.00 96.94 422 ALA A O 1
ATOM 3193 N N . LEU A 1 423 ? 9.871 4.249 -3.922 1.00 96.44 423 LEU A N 1
ATOM 3194 C CA . LEU A 1 423 ? 8.811 5.222 -3.632 1.00 96.44 423 LEU A CA 1
ATOM 3195 C C . LEU A 1 423 ? 7.477 4.553 -3.271 1.00 96.44 423 LEU A C 1
ATOM 3197 O O . LEU A 1 423 ? 6.846 4.949 -2.292 1.00 96.44 423 LEU A O 1
ATOM 3201 N N . VAL A 1 424 ? 7.053 3.528 -4.018 1.00 95.56 424 VAL A N 1
ATOM 3202 C CA . VAL A 1 424 ? 5.781 2.834 -3.750 1.00 95.56 424 VAL A CA 1
ATOM 3203 C C . VAL A 1 424 ? 5.847 2.031 -2.449 1.00 95.56 424 VAL A C 1
ATOM 3205 O O . VAL A 1 424 ? 4.911 2.084 -1.654 1.00 95.56 424 VAL A O 1
ATOM 3208 N N . ILE A 1 425 ? 6.960 1.338 -2.185 1.00 97.19 425 ILE A N 1
ATOM 3209 C CA . ILE A 1 425 ? 7.143 0.584 -0.936 1.00 97.19 425 ILE A CA 1
ATOM 3210 C C . ILE A 1 425 ? 7.301 1.540 0.257 1.00 97.19 425 ILE A C 1
ATOM 3212 O O . ILE A 1 425 ? 6.726 1.279 1.310 1.00 97.19 425 ILE A O 1
ATOM 3216 N N . ALA A 1 426 ? 7.975 2.685 0.101 1.00 97.06 426 ALA A N 1
ATOM 3217 C CA . ALA A 1 426 ? 8.047 3.710 1.143 1.00 97.06 426 ALA A CA 1
ATOM 3218 C C . ALA A 1 426 ? 6.668 4.291 1.480 1.00 97.06 426 ALA A C 1
ATOM 3220 O O . ALA A 1 426 ? 6.326 4.378 2.657 1.00 97.06 426 ALA A O 1
ATOM 3221 N N . ALA A 1 427 ? 5.858 4.630 0.471 1.00 94.25 427 ALA A N 1
ATOM 3222 C CA . ALA A 1 427 ? 4.500 5.134 0.674 1.00 94.25 427 ALA A CA 1
ATOM 3223 C C . ALA A 1 427 ? 3.605 4.103 1.384 1.00 94.25 427 ALA A C 1
ATOM 3225 O O . ALA A 1 427 ? 2.917 4.448 2.343 1.00 94.25 427 ALA A O 1
ATOM 3226 N N . TRP A 1 428 ? 3.667 2.834 0.970 1.00 96.06 428 TRP A N 1
ATOM 3227 C CA . TRP A 1 428 ? 2.896 1.743 1.571 1.00 96.06 428 TRP A CA 1
ATOM 3228 C C . TRP A 1 428 ? 3.319 1.436 3.017 1.00 96.06 428 TRP A C 1
ATOM 3230 O O . TRP A 1 428 ? 2.468 1.311 3.900 1.00 96.06 428 TRP A O 1
ATOM 3240 N N . LEU A 1 429 ? 4.622 1.360 3.306 1.00 96.44 429 LEU A N 1
ATOM 3241 C CA . LEU A 1 429 ? 5.100 1.152 4.676 1.00 96.44 429 LEU A CA 1
ATOM 3242 C C . LEU A 1 429 ? 4.820 2.377 5.562 1.00 96.44 429 LEU A C 1
ATOM 3244 O O . LEU A 1 429 ? 4.523 2.205 6.742 1.00 96.44 429 LEU A O 1
ATOM 3248 N N . ALA A 1 430 ? 4.848 3.596 5.012 1.00 93.94 430 ALA A N 1
ATOM 3249 C CA . ALA A 1 430 ? 4.464 4.807 5.735 1.00 93.94 430 ALA A CA 1
ATOM 3250 C C . ALA A 1 430 ? 2.966 4.833 6.081 1.00 93.94 430 ALA A C 1
ATOM 3252 O O . ALA A 1 430 ? 2.632 5.078 7.238 1.00 93.94 430 ALA A O 1
ATOM 3253 N N . SER A 1 431 ? 2.069 4.506 5.139 1.00 91.75 431 SER A N 1
ATOM 3254 C CA . SER A 1 431 ? 0.622 4.411 5.410 1.00 91.75 431 SER A CA 1
ATOM 3255 C C . SER A 1 431 ? 0.250 3.258 6.349 1.00 91.75 431 SER A C 1
ATOM 3257 O O . SER A 1 431 ? -0.855 3.228 6.877 1.00 91.75 431 SER A O 1
ATOM 3259 N N . SER A 1 432 ? 1.163 2.303 6.546 1.00 94.38 432 SER A N 1
ATOM 3260 C CA . SER A 1 432 ? 1.005 1.160 7.454 1.00 94.38 432 SER A CA 1
ATOM 3261 C C . SER A 1 432 ? 1.497 1.433 8.882 1.00 94.38 432 SER A C 1
ATOM 3263 O O . SER A 1 432 ? 1.449 0.535 9.724 1.00 94.38 432 SER A O 1
ATOM 3265 N N . ARG A 1 433 ? 1.996 2.644 9.175 1.00 92.25 433 ARG A N 1
ATOM 3266 C CA . ARG A 1 433 ? 2.324 3.067 10.543 1.00 92.25 433 ARG A CA 1
ATOM 3267 C C . ARG A 1 433 ? 1.073 3.509 11.294 1.00 92.25 433 ARG A C 1
ATOM 3269 O O . ARG A 1 433 ? 0.184 4.131 10.722 1.00 92.25 433 ARG A O 1
ATOM 3276 N N . MET A 1 434 ? 1.046 3.217 12.590 1.00 90.81 434 MET A N 1
ATOM 3277 C CA . MET A 1 434 ? -0.070 3.518 13.482 1.00 90.81 434 MET A CA 1
ATOM 3278 C C . MET A 1 434 ? 0.437 4.054 14.832 1.00 90.81 434 MET A C 1
ATOM 3280 O O . MET A 1 434 ? 1.572 3.788 15.235 1.00 90.81 434 MET A O 1
ATOM 3284 N N . SER A 1 435 ? -0.425 4.798 15.521 1.00 88.69 435 SER A N 1
ATOM 3285 C CA . SER A 1 435 ? -0.281 5.235 16.915 1.00 88.69 435 SER A CA 1
ATOM 3286 C C . SER A 1 435 ? -1.580 4.888 17.633 1.00 88.69 435 SER A C 1
ATOM 3288 O O . SER A 1 435 ? -2.643 5.325 17.201 1.00 88.69 435 SER A O 1
ATOM 3290 N N . LEU A 1 436 ? -1.511 4.088 18.696 1.00 83.25 436 LEU A N 1
ATOM 3291 C CA . LEU A 1 436 ? -2.679 3.611 19.451 1.00 83.25 436 LEU A CA 1
ATOM 3292 C C . LEU A 1 436 ? -2.650 4.070 20.923 1.00 83.25 436 LEU A C 1
ATOM 3294 O O . LEU A 1 436 ? -3.351 3.512 21.761 1.00 83.25 436 LEU A O 1
ATOM 3298 N N . GLY A 1 437 ? -1.821 5.064 21.261 1.00 81.31 437 GLY A N 1
ATOM 3299 C CA . GLY A 1 437 ? -1.737 5.644 22.604 1.00 81.31 437 GLY A CA 1
ATOM 3300 C C . GLY A 1 437 ? -0.499 6.522 22.802 1.00 81.31 437 GLY A C 1
ATOM 3301 O O . GLY A 1 437 ? 0.346 6.627 21.920 1.00 81.31 437 GLY A O 1
ATOM 3302 N N . SER A 1 438 ? -0.366 7.148 23.973 1.00 73.06 438 SER A N 1
ATOM 3303 C CA . SER A 1 438 ? 0.695 8.132 24.255 1.00 73.06 438 SER A CA 1
ATOM 3304 C C . SER A 1 438 ? 2.062 7.541 24.628 1.00 73.06 438 SER A C 1
ATOM 3306 O O . SER A 1 438 ? 3.080 8.183 24.389 1.00 73.06 438 SER A O 1
ATOM 3308 N N . THR A 1 439 ? 2.111 6.337 25.211 1.00 80.50 439 THR A N 1
ATOM 3309 C CA . THR A 1 439 ? 3.353 5.727 25.730 1.00 80.50 439 THR A CA 1
ATOM 3310 C C . THR A 1 439 ? 3.766 4.492 24.923 1.00 80.50 439 THR A C 1
ATOM 3312 O O . THR A 1 439 ? 4.249 4.630 23.799 1.00 80.50 439 THR A O 1
ATOM 3315 N N . ARG A 1 440 ? 3.551 3.273 25.439 1.00 80.62 440 ARG A N 1
ATOM 3316 C CA . ARG A 1 440 ? 3.994 2.011 24.812 1.00 80.62 440 ARG A CA 1
ATOM 3317 C C . ARG A 1 440 ? 3.413 1.780 23.416 1.00 80.62 440 ARG A C 1
ATOM 3319 O O . ARG A 1 440 ? 4.053 1.119 22.609 1.00 80.62 440 ARG A O 1
ATOM 3326 N N . LEU A 1 441 ? 2.238 2.334 23.118 1.00 81.56 441 LEU A N 1
ATOM 3327 C CA . LEU A 1 441 ? 1.546 2.180 21.832 1.00 81.56 441 LEU A CA 1
ATOM 3328 C C . LEU A 1 441 ? 1.676 3.396 20.889 1.00 81.56 441 LEU A C 1
ATOM 3330 O O . LEU A 1 441 ? 1.008 3.442 19.860 1.00 81.56 441 LEU A O 1
ATOM 3334 N N . SER A 1 442 ? 2.558 4.352 21.198 1.00 84.75 442 SER A N 1
ATOM 3335 C CA . SER A 1 442 ? 2.821 5.542 20.360 1.00 84.75 442 SER A CA 1
ATOM 3336 C C . SER A 1 442 ? 3.475 5.233 19.008 1.00 84.75 442 SER A C 1
ATOM 3338 O O . SER A 1 442 ? 3.406 6.035 18.076 1.00 84.75 442 SER A O 1
ATOM 3340 N N . VAL A 1 443 ? 4.110 4.063 18.876 1.00 86.81 443 VAL A N 1
ATOM 3341 C CA . VAL A 1 443 ? 4.741 3.604 17.636 1.00 86.81 443 VAL A CA 1
ATOM 3342 C C . VAL A 1 443 ? 4.377 2.148 17.378 1.00 86.81 443 VAL A C 1
ATOM 3344 O O . VAL A 1 443 ? 4.868 1.246 18.052 1.00 86.81 443 VAL A O 1
ATOM 3347 N N . VAL A 1 444 ? 3.560 1.931 16.349 1.00 90.88 444 VAL A N 1
ATOM 3348 C CA . VAL A 1 444 ? 3.219 0.612 15.807 1.00 90.88 444 VAL A CA 1
ATOM 3349 C C . VAL A 1 444 ? 3.459 0.620 14.291 1.00 90.88 444 VAL A C 1
ATOM 3351 O O . VAL A 1 444 ? 3.232 1.627 13.613 1.00 90.88 444 VAL A O 1
ATOM 3354 N N . GLY A 1 445 ? 3.940 -0.495 13.741 1.00 92.69 445 GLY A N 1
ATOM 3355 C CA . GLY A 1 445 ? 4.162 -0.677 12.302 1.00 92.69 445 GLY A CA 1
ATOM 3356 C C . GLY A 1 445 ? 5.637 -0.704 11.859 1.00 92.69 445 GLY A C 1
ATOM 3357 O O . GLY A 1 445 ? 6.555 -0.749 12.686 1.00 92.69 445 GLY A O 1
ATOM 3358 N N . PRO A 1 446 ? 5.891 -0.737 10.537 1.00 95.50 446 PRO A N 1
ATOM 3359 C CA . PRO A 1 446 ? 7.191 -1.089 9.960 1.00 95.50 446 PRO A CA 1
ATOM 3360 C C . PRO A 1 446 ? 8.247 0.021 10.073 1.00 95.50 446 PRO A C 1
ATOM 3362 O O . PRO A 1 446 ? 7.944 1.217 10.016 1.00 95.50 446 PRO A O 1
ATOM 3365 N N . ARG A 1 447 ? 9.531 -0.365 10.141 1.00 94.69 447 ARG A N 1
ATOM 3366 C CA . ARG A 1 447 ? 10.680 0.562 10.111 1.00 94.69 447 ARG A CA 1
ATOM 3367 C C . ARG A 1 447 ? 10.945 1.100 8.700 1.00 94.69 447 ARG A C 1
ATOM 3369 O O . ARG A 1 447 ? 11.978 0.783 8.112 1.00 94.69 447 ARG A O 1
ATOM 3376 N N . VAL A 1 448 ? 10.015 1.906 8.177 1.00 95.62 448 VAL A N 1
ATOM 3377 C CA . VAL A 1 448 ? 9.931 2.430 6.792 1.00 95.62 448 VAL A CA 1
ATOM 3378 C C . VAL A 1 448 ? 11.289 2.587 6.099 1.00 95.62 448 VAL A C 1
ATOM 3380 O O . VAL A 1 448 ? 11.607 1.784 5.231 1.00 95.62 448 VAL A O 1
ATOM 3383 N N . TRP A 1 449 ? 12.118 3.560 6.496 1.00 95.19 449 TRP A N 1
ATOM 3384 C CA . TRP A 1 449 ? 13.367 3.878 5.786 1.00 95.19 449 TRP A CA 1
ATOM 3385 C C . TRP A 1 449 ? 14.383 2.732 5.760 1.00 95.19 449 TRP A C 1
ATOM 3387 O O . TRP A 1 449 ? 14.998 2.483 4.726 1.00 95.19 449 TRP A O 1
ATOM 3397 N N . TRP A 1 450 ? 14.519 1.995 6.865 1.00 95.94 450 TRP A N 1
ATOM 3398 C CA . TRP A 1 450 ? 15.393 0.823 6.927 1.00 95.94 450 TRP A CA 1
ATOM 3399 C C . TRP A 1 450 ? 14.854 -0.319 6.064 1.00 95.94 450 TRP A C 1
ATOM 3401 O O . TRP A 1 450 ? 15.601 -0.924 5.305 1.00 95.94 450 TRP A O 1
ATOM 3411 N N . SER A 1 451 ? 13.551 -0.582 6.133 1.00 96.38 451 SER A N 1
ATOM 3412 C CA . SER A 1 451 ? 12.906 -1.665 5.380 1.00 96.38 451 SER A CA 1
ATOM 3413 C C . SER A 1 451 ? 12.947 -1.398 3.872 1.00 96.38 451 SER A C 1
ATOM 3415 O O . SER A 1 451 ? 13.240 -2.297 3.094 1.00 96.38 451 SER A O 1
ATOM 3417 N N . VAL A 1 452 ? 12.730 -0.145 3.455 1.00 97.25 452 VAL A N 1
ATOM 3418 C CA . VAL A 1 452 ? 12.870 0.293 2.058 1.00 97.25 452 VAL A CA 1
ATOM 3419 C C . VAL A 1 452 ? 14.312 0.134 1.579 1.00 97.25 452 VAL A C 1
ATOM 3421 O O . VAL A 1 452 ? 14.518 -0.382 0.484 1.00 97.25 452 VAL A O 1
ATOM 3424 N N . LEU A 1 453 ? 15.307 0.521 2.389 1.00 96.50 453 LEU A N 1
ATOM 3425 C CA . LEU A 1 453 ? 16.722 0.339 2.052 1.00 96.50 453 LEU A CA 1
ATOM 3426 C C . LEU A 1 453 ? 17.060 -1.142 1.823 1.00 96.50 453 LEU A C 1
ATOM 3428 O O . LEU A 1 453 ? 17.616 -1.477 0.780 1.00 96.50 453 LEU A O 1
ATOM 3432 N N . PHE A 1 454 ? 16.689 -2.026 2.752 1.00 95.75 454 PHE A N 1
ATOM 3433 C CA . PHE A 1 454 ? 16.976 -3.459 2.635 1.00 95.75 454 PHE A CA 1
ATOM 3434 C C . PHE A 1 454 ? 16.241 -4.098 1.447 1.00 95.75 454 PHE A C 1
ATOM 3436 O O . PHE A 1 454 ? 16.886 -4.737 0.623 1.00 95.75 454 PHE A O 1
ATOM 3443 N N . VAL A 1 455 ? 14.949 -3.816 1.236 1.00 96.19 455 VAL A N 1
ATOM 3444 C CA . VAL A 1 455 ? 14.206 -4.310 0.056 1.00 96.19 455 VAL A CA 1
ATOM 3445 C C . VAL A 1 455 ? 14.797 -3.790 -1.268 1.00 96.19 455 VAL A C 1
ATOM 3447 O O . VAL A 1 455 ? 14.820 -4.513 -2.265 1.00 96.19 455 VAL A O 1
ATOM 3450 N N . VAL A 1 456 ? 15.317 -2.558 -1.310 1.00 96.19 456 VAL A N 1
ATOM 3451 C CA . VAL A 1 456 ? 16.030 -2.030 -2.489 1.00 96.19 456 VAL A CA 1
ATOM 3452 C C . VAL A 1 456 ? 17.351 -2.769 -2.725 1.00 96.19 456 VAL A C 1
ATOM 3454 O O . VAL A 1 456 ? 17.662 -3.089 -3.873 1.00 96.19 456 VAL A O 1
ATOM 3457 N N . LEU A 1 457 ? 18.111 -3.086 -1.677 1.00 95.38 457 LEU A N 1
ATOM 3458 C CA . LEU A 1 457 ? 19.347 -3.865 -1.792 1.00 95.38 457 LEU A CA 1
ATOM 3459 C C . LEU A 1 457 ? 19.060 -5.315 -2.229 1.00 95.38 457 LEU A C 1
ATOM 3461 O O . LEU A 1 457 ? 19.644 -5.793 -3.198 1.00 95.38 457 LEU A O 1
ATOM 3465 N N . GLU A 1 458 ? 18.122 -5.991 -1.570 1.00 95.81 458 GLU A N 1
ATOM 3466 C CA . GLU A 1 458 ? 17.813 -7.413 -1.767 1.00 95.81 458 GLU A CA 1
ATOM 3467 C C . GLU A 1 458 ? 17.068 -7.697 -3.073 1.00 95.81 458 GLU A C 1
ATOM 3469 O O . GLU A 1 458 ? 17.372 -8.676 -3.749 1.00 95.81 458 GLU A O 1
ATOM 3474 N N . VAL A 1 459 ? 16.116 -6.845 -3.467 1.00 93.56 459 VAL A N 1
ATOM 3475 C CA . VAL A 1 459 ? 15.332 -7.056 -4.693 1.00 93.56 459 VAL A CA 1
ATOM 3476 C C . VAL A 1 459 ? 15.932 -6.284 -5.865 1.00 93.56 459 VAL A C 1
ATOM 3478 O O . VAL A 1 459 ? 16.203 -6.862 -6.917 1.00 93.56 459 VAL A O 1
ATOM 3481 N N . CYS A 1 460 ? 16.153 -4.975 -5.716 1.00 91.62 460 CYS A N 1
ATOM 3482 C CA . CYS A 1 460 ? 16.456 -4.111 -6.861 1.00 91.62 460 CYS A CA 1
ATOM 3483 C C . CYS A 1 460 ? 17.937 -4.153 -7.270 1.00 91.62 460 CYS A C 1
ATOM 3485 O O . CYS A 1 460 ? 18.231 -4.262 -8.461 1.00 91.62 460 CYS A O 1
ATOM 3487 N N . MET A 1 461 ? 18.877 -4.124 -6.316 1.00 91.62 461 MET A N 1
ATOM 3488 C CA . MET A 1 461 ? 20.311 -4.219 -6.632 1.00 91.62 461 MET A CA 1
ATOM 3489 C C . MET A 1 461 ? 20.713 -5.631 -7.074 1.00 91.62 461 MET A C 1
ATOM 3491 O O . MET A 1 461 ? 21.548 -5.771 -7.968 1.00 91.62 461 MET A O 1
ATOM 3495 N N . VAL A 1 462 ? 20.072 -6.677 -6.542 1.00 93.69 462 VAL A N 1
ATOM 3496 C CA . VAL A 1 462 ? 20.243 -8.055 -7.037 1.00 93.69 462 VAL A CA 1
ATOM 3497 C C . VAL A 1 462 ? 19.675 -8.206 -8.452 1.00 93.69 462 VAL A C 1
ATOM 3499 O O . VAL A 1 462 ? 20.365 -8.736 -9.323 1.00 93.69 462 VAL A O 1
ATOM 3502 N N . ALA A 1 463 ? 18.477 -7.679 -8.734 1.00 90.19 463 ALA A N 1
ATOM 3503 C CA . ALA A 1 463 ? 17.918 -7.694 -10.088 1.00 90.19 463 ALA A CA 1
ATOM 3504 C C . ALA A 1 463 ? 18.800 -6.931 -11.093 1.00 90.19 463 ALA A C 1
ATOM 3506 O O . ALA A 1 463 ? 19.023 -7.406 -12.212 1.00 90.19 463 ALA A O 1
ATOM 3507 N N . LEU A 1 464 ? 19.359 -5.785 -10.683 1.00 88.94 464 LEU A N 1
ATOM 3508 C CA . LEU A 1 464 ? 20.361 -5.045 -11.450 1.00 88.94 464 LEU A CA 1
ATOM 3509 C C . LEU A 1 464 ? 21.581 -5.934 -11.737 1.00 88.94 464 LEU A C 1
ATOM 3511 O O . LEU A 1 464 ? 21.878 -6.175 -12.906 1.00 88.94 464 LEU A O 1
ATOM 3515 N N . ALA A 1 465 ? 22.232 -6.477 -10.705 1.00 89.69 465 ALA A N 1
ATOM 3516 C CA . ALA A 1 465 ? 23.437 -7.299 -10.834 1.00 89.69 465 ALA A CA 1
ATOM 3517 C C . ALA A 1 465 ? 23.230 -8.529 -11.737 1.00 89.69 465 ALA A C 1
ATOM 3519 O O . ALA A 1 465 ? 24.004 -8.741 -12.672 1.00 89.69 465 ALA A O 1
ATOM 3520 N N . VAL A 1 466 ? 22.153 -9.294 -11.523 1.00 88.69 466 VAL A N 1
ATOM 3521 C CA . VAL A 1 466 ? 21.803 -10.468 -12.343 1.00 88.69 466 VAL A CA 1
ATOM 3522 C C . VAL A 1 466 ? 21.558 -10.068 -13.798 1.00 88.69 466 VAL A C 1
ATOM 3524 O O . VAL A 1 466 ? 22.062 -10.722 -14.712 1.00 88.69 466 VAL A O 1
ATOM 3527 N N . SER A 1 467 ? 20.837 -8.970 -14.041 1.00 84.81 467 SER A N 1
ATOM 3528 C CA . SER A 1 467 ? 20.532 -8.546 -15.411 1.00 84.81 467 SER A CA 1
ATOM 3529 C C . SER A 1 467 ? 21.739 -7.967 -16.166 1.00 84.81 467 SER A C 1
ATOM 3531 O O . SER A 1 467 ? 21.819 -8.119 -17.387 1.00 84.81 467 SER A O 1
ATOM 3533 N N . LEU A 1 468 ? 22.692 -7.344 -15.460 1.00 84.19 468 LEU A N 1
ATOM 3534 C CA . LEU A 1 468 ? 23.962 -6.877 -16.024 1.00 84.19 468 LEU A CA 1
ATOM 3535 C C . LEU A 1 468 ? 24.907 -8.051 -16.306 1.00 84.19 468 LEU A C 1
ATOM 3537 O O . LEU A 1 468 ? 25.537 -8.074 -17.363 1.00 84.19 468 LEU A O 1
ATOM 3541 N N . ALA A 1 469 ? 24.974 -9.047 -15.416 1.00 84.38 469 ALA A N 1
ATOM 3542 C CA . ALA A 1 469 ? 25.742 -10.274 -15.632 1.00 84.38 469 ALA A CA 1
ATOM 3543 C C . ALA A 1 469 ? 25.221 -11.074 -16.841 1.00 84.38 469 ALA A C 1
ATOM 3545 O O . ALA A 1 469 ? 26.009 -11.594 -17.630 1.00 84.38 469 ALA A O 1
ATOM 3546 N N . ALA A 1 470 ? 23.899 -11.108 -17.033 1.00 82.44 470 ALA A N 1
ATOM 3547 C CA . ALA A 1 470 ? 23.241 -11.760 -18.163 1.00 82.44 470 ALA A CA 1
ATOM 3548 C C . ALA A 1 470 ? 23.287 -10.961 -19.489 1.00 82.44 470 ALA A C 1
ATOM 3550 O O . ALA A 1 470 ? 22.834 -11.465 -20.521 1.00 82.44 470 ALA A O 1
ATOM 3551 N N . HIS A 1 471 ? 23.817 -9.731 -19.501 1.00 77.75 471 HIS A N 1
ATOM 3552 C CA . HIS A 1 471 ? 23.883 -8.907 -20.711 1.00 77.75 471 HIS A CA 1
ATOM 3553 C C . HIS A 1 471 ? 24.975 -9.416 -21.682 1.00 77.75 471 HIS A C 1
ATOM 3555 O O . HIS A 1 471 ? 26.102 -9.689 -21.253 1.00 77.75 471 HIS A O 1
ATOM 3561 N N . PRO A 1 472 ? 24.711 -9.517 -23.004 1.00 73.12 472 PRO A N 1
ATOM 3562 C CA . PRO A 1 472 ? 25.642 -10.123 -23.960 1.00 73.12 472 PRO A CA 1
ATOM 3563 C C . PRO A 1 472 ? 27.020 -9.450 -24.025 1.00 73.12 472 PRO A C 1
ATOM 3565 O O . PRO A 1 472 ? 28.009 -10.148 -24.238 1.00 73.12 472 PRO A O 1
ATOM 3568 N N . THR A 1 473 ? 27.135 -8.134 -23.797 1.00 74.38 473 THR A N 1
ATOM 3569 C CA . THR A 1 473 ? 28.456 -7.470 -23.754 1.00 74.38 473 THR A CA 1
ATOM 3570 C C . THR A 1 473 ? 29.273 -7.889 -22.534 1.00 74.38 473 THR A C 1
ATOM 3572 O O . THR A 1 473 ? 30.482 -8.063 -22.651 1.00 74.38 473 THR A O 1
ATOM 3575 N N . THR A 1 474 ? 28.623 -8.096 -21.385 1.00 76.69 474 THR A N 1
ATOM 3576 C CA . THR A 1 474 ? 29.256 -8.577 -20.150 1.00 76.69 474 THR A CA 1
ATOM 3577 C C . THR A 1 474 ? 29.734 -10.010 -20.341 1.00 76.69 474 THR A C 1
ATOM 3579 O O . THR A 1 474 ? 30.899 -10.305 -20.097 1.00 76.69 474 THR A O 1
ATOM 3582 N N . ILE A 1 475 ? 28.882 -10.879 -20.893 1.00 78.31 475 ILE A N 1
ATOM 3583 C CA . ILE A 1 475 ? 29.232 -12.269 -21.219 1.00 78.31 475 ILE A CA 1
ATOM 3584 C C . ILE A 1 475 ? 30.384 -12.320 -22.237 1.00 78.31 475 ILE A C 1
ATOM 3586 O O . ILE A 1 475 ? 31.314 -13.110 -22.075 1.00 78.31 475 ILE A O 1
ATOM 3590 N N . ALA A 1 476 ? 30.375 -11.464 -23.264 1.00 77.38 476 ALA A N 1
ATOM 3591 C CA . ALA A 1 476 ? 31.462 -11.373 -24.239 1.00 77.38 476 ALA A CA 1
ATOM 3592 C C . ALA A 1 476 ? 32.775 -10.865 -23.615 1.00 77.38 476 ALA A C 1
ATOM 3594 O O . ALA A 1 476 ? 33.842 -11.386 -23.940 1.00 77.38 476 ALA A O 1
ATOM 3595 N N . TRP A 1 477 ? 32.717 -9.891 -22.702 1.00 81.38 477 TRP A N 1
ATOM 3596 C CA . TRP A 1 477 ? 33.888 -9.403 -21.969 1.00 81.38 477 TRP A CA 1
ATOM 3597 C C . TRP A 1 477 ? 34.454 -10.471 -21.024 1.00 81.38 477 TRP A C 1
ATOM 3599 O O . TRP A 1 477 ? 35.645 -10.759 -21.096 1.00 81.38 477 TRP A O 1
ATOM 3609 N N . VAL A 1 478 ? 33.609 -11.146 -20.235 1.00 82.50 478 VAL A N 1
ATOM 3610 C CA . VAL A 1 478 ? 34.018 -12.263 -19.362 1.00 82.50 478 VAL A CA 1
ATOM 3611 C C . VAL A 1 478 ? 34.634 -13.402 -20.180 1.00 82.50 478 VAL A C 1
ATOM 3613 O O . VAL A 1 478 ? 35.684 -13.916 -19.806 1.00 82.50 478 VAL A O 1
ATOM 3616 N N . ARG A 1 479 ? 34.058 -13.760 -21.338 1.00 83.69 479 ARG A N 1
ATOM 3617 C CA . ARG A 1 479 ? 34.641 -14.767 -22.247 1.00 83.69 479 ARG A CA 1
ATOM 3618 C C . ARG A 1 479 ? 36.014 -14.349 -22.784 1.00 83.69 479 ARG A C 1
ATOM 3620 O O . ARG A 1 479 ? 36.909 -15.187 -22.838 1.00 83.69 479 ARG A O 1
ATOM 3627 N N . ARG A 1 480 ? 36.211 -13.071 -23.135 1.00 86.12 480 ARG A N 1
ATOM 3628 C CA . ARG A 1 480 ? 37.520 -12.532 -23.563 1.00 86.12 480 ARG A CA 1
ATOM 3629 C C . ARG A 1 480 ? 38.540 -12.529 -22.421 1.00 86.12 480 ARG A C 1
ATOM 3631 O O . ARG A 1 480 ? 39.674 -12.944 -22.636 1.00 86.12 480 ARG A O 1
ATOM 3638 N N . ALA A 1 481 ? 38.139 -12.124 -21.216 1.00 81.62 481 ALA A N 1
ATOM 3639 C CA . ALA A 1 481 ? 38.994 -12.130 -20.029 1.00 81.62 481 ALA A CA 1
ATOM 3640 C C . ALA A 1 481 ? 39.401 -13.558 -19.623 1.00 81.62 481 ALA A C 1
ATOM 3642 O O . ALA A 1 481 ? 40.575 -13.816 -19.374 1.00 81.62 481 ALA A O 1
ATOM 3643 N N . ALA A 1 482 ? 38.462 -14.510 -19.645 1.00 84.94 482 ALA A N 1
ATOM 3644 C CA . ALA A 1 482 ? 38.741 -15.925 -19.417 1.00 84.94 482 ALA A CA 1
ATOM 3645 C C . ALA A 1 482 ? 39.688 -16.499 -20.486 1.00 84.94 482 ALA A C 1
ATOM 3647 O O . ALA A 1 482 ? 40.662 -17.166 -20.143 1.00 84.94 482 ALA A O 1
ATOM 3648 N N . ALA A 1 483 ? 39.467 -16.187 -21.769 1.00 84.75 483 ALA A N 1
ATOM 3649 C CA . ALA A 1 483 ? 40.377 -16.585 -22.841 1.00 84.75 483 ALA A CA 1
ATOM 3650 C C . ALA A 1 483 ? 41.796 -16.030 -22.613 1.00 84.75 483 ALA A C 1
ATOM 3652 O O . ALA A 1 483 ? 42.755 -16.801 -22.632 1.00 84.75 483 ALA A O 1
ATOM 3653 N N . ALA A 1 484 ? 41.930 -14.736 -22.299 1.00 86.44 484 ALA A N 1
ATOM 3654 C CA . ALA A 1 484 ? 43.212 -14.099 -21.996 1.00 86.44 484 ALA A CA 1
ATOM 3655 C C . ALA A 1 484 ? 43.916 -14.731 -20.781 1.00 86.44 484 ALA A C 1
ATOM 3657 O O . ALA A 1 484 ? 45.110 -15.018 -20.850 1.00 86.44 484 ALA A O 1
ATOM 3658 N N . LEU A 1 485 ? 43.182 -15.034 -19.704 1.00 88.62 485 LEU A N 1
ATOM 3659 C CA . LEU A 1 485 ? 43.716 -15.744 -18.537 1.00 88.62 485 LEU A CA 1
ATOM 3660 C C . LEU A 1 485 ? 44.187 -17.161 -18.894 1.00 88.62 485 LEU A C 1
ATOM 3662 O O . LEU A 1 485 ? 45.280 -17.545 -18.487 1.00 88.62 485 LEU A O 1
ATOM 3666 N N . THR A 1 486 ? 43.431 -17.924 -19.694 1.00 89.25 486 THR A N 1
ATOM 3667 C CA . THR A 1 486 ? 43.866 -19.265 -20.140 1.00 89.25 486 THR A CA 1
ATOM 3668 C C . THR A 1 486 ? 45.045 -19.233 -21.116 1.00 89.25 486 THR A C 1
ATOM 3670 O O . THR A 1 486 ? 45.833 -20.176 -21.145 1.00 89.25 486 THR A O 1
ATOM 3673 N N . ALA A 1 487 ? 45.204 -18.161 -21.897 1.00 87.44 487 ALA A N 1
ATOM 3674 C CA . ALA A 1 487 ? 46.385 -17.949 -22.728 1.00 87.44 487 ALA A CA 1
ATOM 3675 C C . ALA A 1 487 ? 47.610 -17.603 -21.863 1.00 87.44 487 ALA A C 1
ATOM 3677 O O . ALA A 1 487 ? 48.667 -18.213 -22.024 1.00 87.44 487 ALA A O 1
ATOM 3678 N N . TRP A 1 488 ? 47.451 -16.695 -20.893 1.00 89.44 488 TRP A N 1
ATOM 3679 C CA . TRP A 1 488 ? 48.509 -16.313 -19.957 1.00 89.44 488 TRP A CA 1
ATOM 3680 C C . TRP A 1 488 ? 48.972 -17.490 -19.091 1.00 89.44 488 TRP A C 1
ATOM 3682 O O . TRP A 1 488 ? 50.175 -17.710 -18.978 1.00 89.44 488 TRP A O 1
ATOM 3692 N N . THR A 1 489 ? 48.063 -18.303 -18.537 1.00 89.44 489 THR A N 1
ATOM 3693 C CA . THR A 1 489 ? 48.460 -19.490 -17.756 1.00 89.44 489 THR A CA 1
ATOM 3694 C C . THR A 1 489 ? 49.151 -20.540 -18.621 1.00 89.44 489 THR A C 1
ATOM 3696 O O . THR A 1 489 ? 50.166 -21.086 -18.193 1.00 89.44 489 THR A O 1
ATOM 3699 N N . LYS A 1 490 ? 48.693 -20.782 -19.859 1.00 91.75 490 LYS A N 1
ATOM 3700 C CA . LYS A 1 490 ? 49.399 -21.664 -20.807 1.00 91.75 490 LYS A CA 1
ATOM 3701 C C . LYS A 1 490 ? 50.811 -21.160 -21.115 1.00 91.75 490 LYS A C 1
ATOM 3703 O O . LYS A 1 490 ? 51.746 -21.952 -21.042 1.00 91.75 490 LYS A O 1
ATOM 3708 N N . ALA A 1 491 ? 50.987 -19.864 -21.380 1.00 88.31 491 ALA A N 1
ATOM 3709 C CA . ALA A 1 491 ? 52.303 -19.263 -21.608 1.00 88.31 491 ALA A CA 1
ATOM 3710 C C . ALA A 1 491 ? 53.206 -19.348 -20.360 1.00 88.31 491 ALA A C 1
ATOM 3712 O O . ALA A 1 491 ? 54.369 -19.729 -20.461 1.00 88.31 491 ALA A O 1
ATOM 3713 N N . ARG A 1 492 ? 52.656 -19.084 -19.166 1.00 90.75 492 ARG A N 1
ATOM 3714 C CA . ARG A 1 492 ? 53.343 -19.210 -17.867 1.00 90.75 492 ARG A CA 1
ATOM 3715 C C . ARG A 1 492 ? 53.829 -20.643 -17.613 1.00 90.75 492 ARG A C 1
ATOM 3717 O O . ARG A 1 492 ? 54.946 -20.829 -17.138 1.00 90.75 492 ARG A O 1
ATOM 3724 N N . ILE A 1 493 ? 53.009 -21.644 -17.946 1.00 89.81 493 ILE A N 1
ATOM 3725 C CA . ILE A 1 493 ? 53.338 -23.074 -17.823 1.00 89.81 493 ILE A CA 1
ATOM 3726 C C . ILE A 1 493 ? 54.368 -23.497 -18.879 1.00 89.81 493 ILE A C 1
ATOM 3728 O O . ILE A 1 493 ? 55.275 -24.261 -18.557 1.00 89.81 493 ILE A O 1
ATOM 3732 N N . ALA A 1 494 ? 54.267 -22.996 -20.114 1.00 88.25 494 ALA A N 1
ATOM 3733 C CA . ALA A 1 494 ? 55.254 -23.248 -21.163 1.00 88.25 494 ALA A CA 1
ATOM 3734 C C . ALA A 1 494 ? 56.637 -22.707 -20.766 1.00 88.25 494 ALA A C 1
ATOM 3736 O O . ALA A 1 494 ? 57.590 -23.478 -20.720 1.00 88.25 494 ALA A O 1
ATOM 3737 N N . ALA A 1 495 ? 56.720 -21.439 -20.348 1.00 87.25 495 ALA A N 1
ATOM 3738 C CA . ALA A 1 495 ? 57.960 -20.824 -19.872 1.00 87.25 495 ALA A CA 1
ATOM 3739 C C . ALA A 1 495 ? 58.535 -21.517 -18.620 1.00 87.25 495 ALA A C 1
ATOM 3741 O O . ALA A 1 495 ? 59.748 -21.623 -18.471 1.00 87.25 495 ALA A O 1
ATOM 3742 N N . TRP A 1 496 ? 57.690 -22.043 -17.722 1.00 86.50 496 TRP A N 1
ATOM 3743 C CA . TRP A 1 496 ? 58.166 -22.853 -16.591 1.00 86.50 496 TRP A CA 1
ATOM 3744 C C . TRP A 1 496 ? 58.768 -24.192 -17.045 1.00 86.50 496 TRP A C 1
ATOM 3746 O O . TRP A 1 496 ? 59.820 -24.586 -16.545 1.00 86.50 496 TRP A O 1
ATOM 3756 N N . LYS A 1 497 ? 58.139 -24.879 -18.011 1.00 88.81 497 LYS A N 1
ATOM 3757 C CA . LYS A 1 497 ? 58.684 -26.115 -18.599 1.00 88.81 497 LYS A CA 1
ATOM 3758 C C . LYS A 1 497 ? 59.993 -25.858 -19.343 1.00 88.81 497 LYS A C 1
ATOM 3760 O O . LYS A 1 497 ? 60.921 -26.644 -19.198 1.00 88.81 497 LYS A O 1
ATOM 3765 N N . GLU A 1 498 ? 60.072 -24.763 -20.091 1.00 84.88 498 GLU A N 1
ATOM 3766 C CA . GLU A 1 498 ? 61.276 -24.350 -20.811 1.00 84.88 498 GLU A CA 1
ATOM 3767 C C . GLU A 1 498 ? 62.422 -24.023 -19.846 1.00 84.88 498 GLU A C 1
ATOM 3769 O O . GLU A 1 498 ? 63.493 -24.612 -19.961 1.00 84.88 498 GLU A O 1
ATOM 3774 N N . ASN A 1 499 ? 62.180 -23.203 -18.818 1.00 84.00 499 ASN A N 1
ATOM 3775 C CA . ASN A 1 499 ? 63.180 -22.919 -17.784 1.00 84.00 499 ASN A CA 1
ATOM 3776 C C . ASN A 1 499 ? 63.633 -24.189 -17.042 1.00 84.00 499 ASN A C 1
ATOM 3778 O O . ASN A 1 499 ? 64.808 -24.305 -16.706 1.00 84.00 499 ASN A O 1
ATOM 3782 N N . ARG A 1 500 ? 62.732 -25.160 -16.812 1.00 79.75 500 ARG A N 1
ATOM 3783 C CA . ARG A 1 500 ? 63.074 -26.459 -16.203 1.00 79.75 500 ARG A CA 1
ATOM 3784 C C . ARG A 1 500 ? 63.900 -27.352 -17.138 1.00 79.75 500 ARG A C 1
ATOM 3786 O O . ARG A 1 500 ? 64.780 -28.068 -16.668 1.00 79.75 500 ARG A O 1
ATOM 3793 N N . ALA A 1 501 ? 63.646 -27.311 -18.445 1.00 77.19 501 ALA A N 1
ATOM 3794 C CA . ALA A 1 501 ? 64.485 -27.990 -19.430 1.00 77.19 501 ALA A CA 1
ATOM 3795 C C . ALA A 1 501 ? 65.882 -27.348 -19.481 1.00 77.19 501 ALA A C 1
ATOM 3797 O O . ALA A 1 501 ? 66.883 -28.049 -19.355 1.00 77.19 501 ALA A O 1
ATOM 3798 N N . GLN A 1 502 ? 65.950 -26.014 -19.554 1.00 74.06 502 GLN A N 1
ATOM 3799 C CA . GLN A 1 502 ? 67.207 -25.263 -19.550 1.00 74.06 502 GLN A CA 1
ATOM 3800 C C . GLN A 1 502 ? 68.018 -25.472 -18.261 1.00 74.06 502 GLN A C 1
ATOM 3802 O O . GLN A 1 502 ? 69.235 -25.613 -18.348 1.00 74.06 502 GLN A O 1
ATOM 3807 N N . SER A 1 503 ? 67.388 -25.560 -17.080 1.00 66.12 503 SER A N 1
ATOM 3808 C CA . SER A 1 503 ? 68.107 -25.908 -15.844 1.00 66.12 503 SER A CA 1
ATOM 3809 C C . SER A 1 503 ? 68.654 -27.336 -15.895 1.00 66.12 503 SER A C 1
ATOM 3811 O O . SER A 1 503 ? 69.825 -27.540 -15.603 1.00 66.12 503 SER A O 1
ATOM 3813 N N . SER A 1 504 ? 67.856 -28.299 -16.373 1.00 59.88 504 SER A N 1
ATOM 3814 C CA . SER A 1 504 ? 68.278 -29.699 -16.543 1.00 59.88 504 SER A CA 1
ATOM 3815 C C . SER A 1 504 ? 69.371 -29.897 -17.603 1.00 59.88 504 SER A C 1
ATOM 3817 O O . SER A 1 504 ? 70.054 -30.911 -17.573 1.00 59.88 504 SER A O 1
ATOM 3819 N N . THR A 1 505 ? 69.546 -28.962 -18.545 1.00 60.34 505 THR A N 1
ATOM 3820 C CA . THR A 1 505 ? 70.658 -28.967 -19.524 1.00 60.34 505 THR A CA 1
ATOM 3821 C C . THR A 1 505 ? 71.891 -28.200 -19.018 1.00 60.34 505 THR A C 1
ATOM 3823 O O . THR A 1 505 ? 72.952 -28.264 -19.632 1.00 60.34 505 THR A O 1
ATOM 3826 N N . ARG A 1 506 ? 71.775 -27.460 -17.905 1.00 57.59 506 ARG A N 1
ATOM 3827 C CA . ARG A 1 506 ? 72.863 -26.656 -17.319 1.00 57.59 506 ARG A CA 1
ATOM 3828 C C . ARG A 1 506 ? 73.589 -27.357 -16.165 1.00 57.59 506 ARG A C 1
ATOM 3830 O O . ARG A 1 506 ? 74.598 -26.847 -15.683 1.00 57.59 506 ARG A O 1
ATOM 3837 N N . GLU A 1 507 ? 73.109 -28.524 -15.752 1.00 53.09 507 GLU A N 1
ATOM 3838 C CA . GLU A 1 507 ? 73.834 -29.447 -14.880 1.00 53.09 507 GLU A CA 1
ATOM 3839 C C . GLU A 1 507 ? 74.954 -30.130 -15.680 1.00 53.09 507 GLU A C 1
ATOM 3841 O O . GLU A 1 507 ? 74.779 -31.195 -16.269 1.00 53.09 507 GLU A O 1
ATOM 3846 N N . THR A 1 508 ? 76.124 -29.485 -15.728 1.00 53.66 508 THR A N 1
ATOM 3847 C CA . THR A 1 508 ? 77.367 -30.127 -16.177 1.00 53.66 508 THR A CA 1
ATOM 3848 C C . THR A 1 508 ? 77.610 -31.377 -15.325 1.00 53.66 508 THR A C 1
ATOM 3850 O O . THR A 1 508 ? 77.589 -31.251 -14.097 1.00 53.66 508 THR A O 1
ATOM 3853 N N . PRO A 1 509 ? 77.884 -32.556 -15.915 1.00 50.59 509 PRO A N 1
ATOM 3854 C CA . PRO A 1 509 ? 78.232 -33.738 -15.139 1.00 50.59 509 PRO A CA 1
ATOM 3855 C C . PRO A 1 509 ? 79.427 -33.458 -14.226 1.00 50.59 509 PRO A C 1
ATOM 3857 O O . PRO A 1 509 ? 80.499 -33.066 -14.694 1.00 50.59 509 PRO A O 1
ATOM 3860 N N . LEU A 1 510 ? 79.243 -33.664 -12.921 1.00 58.22 510 LEU A N 1
ATOM 3861 C CA . LEU A 1 510 ? 80.366 -33.764 -11.995 1.00 58.22 510 LEU A CA 1
ATOM 3862 C C . LEU A 1 510 ? 81.214 -34.981 -12.407 1.00 58.22 510 LEU A C 1
ATOM 3864 O O . LEU A 1 510 ? 80.636 -36.012 -12.766 1.00 58.22 510 LEU A O 1
ATOM 3868 N N . PRO A 1 511 ? 82.556 -34.896 -12.375 1.00 50.06 511 PRO A N 1
ATOM 3869 C CA . PRO A 1 511 ? 83.392 -36.068 -12.597 1.00 50.06 511 PRO A CA 1
ATOM 3870 C C . PRO A 1 511 ? 83.068 -37.122 -11.532 1.00 50.06 511 PRO A C 1
ATOM 3872 O O . PRO A 1 511 ? 82.883 -36.789 -10.359 1.00 50.06 511 PRO A O 1
ATOM 3875 N N . ALA A 1 512 ? 82.971 -38.385 -11.948 1.00 50.81 512 ALA A N 1
ATOM 3876 C CA . ALA A 1 512 ? 82.718 -39.483 -11.025 1.00 50.81 512 ALA A CA 1
ATOM 3877 C C . ALA A 1 512 ? 83.857 -39.580 -9.988 1.00 50.81 512 ALA A C 1
ATOM 3879 O O . ALA A 1 512 ? 85.016 -39.368 -10.355 1.00 50.81 512 ALA A O 1
ATOM 3880 N N . PRO A 1 513 ? 83.560 -39.892 -8.713 1.00 48.25 513 PRO A N 1
ATOM 3881 C CA . PRO A 1 513 ? 84.598 -40.157 -7.730 1.00 48.25 513 PRO A CA 1
ATOM 3882 C C . PRO A 1 513 ? 85.314 -41.459 -8.100 1.00 48.25 513 PRO A C 1
ATOM 3884 O O . PRO A 1 513 ? 84.691 -42.520 -8.151 1.00 48.25 513 PRO A O 1
ATOM 3887 N N . ASP A 1 514 ? 86.613 -41.364 -8.368 1.00 40.53 514 ASP A N 1
ATOM 3888 C CA . ASP A 1 514 ? 87.465 -42.528 -8.599 1.00 40.53 514 ASP A CA 1
ATOM 3889 C C . ASP A 1 514 ? 87.599 -43.316 -7.286 1.00 40.53 514 ASP A C 1
ATOM 3891 O O . ASP A 1 514 ? 87.949 -42.749 -6.248 1.00 40.53 514 ASP A O 1
ATOM 3895 N N . LEU A 1 515 ? 87.281 -44.611 -7.320 1.00 47.16 515 LEU A N 1
ATOM 3896 C CA . LEU A 1 515 ? 87.333 -45.508 -6.164 1.00 47.16 515 LEU A CA 1
ATOM 3897 C C . LEU A 1 515 ? 88.094 -46.781 -6.535 1.00 47.16 515 LEU A C 1
ATOM 3899 O O . LEU A 1 515 ? 87.505 -47.733 -7.042 1.00 47.16 515 LEU A O 1
ATOM 3903 N N . ASN A 1 516 ? 89.397 -46.794 -6.257 1.00 36.03 516 ASN A N 1
ATOM 3904 C CA . ASN A 1 516 ? 90.225 -47.994 -6.149 1.00 36.03 516 ASN A CA 1
ATOM 3905 C C . ASN A 1 516 ? 91.452 -47.707 -5.268 1.00 36.03 516 ASN A C 1
ATOM 3907 O O . ASN A 1 516 ? 91.930 -46.578 -5.239 1.00 36.03 516 ASN A O 1
ATOM 3911 N N . GLU A 1 517 ? 91.948 -48.764 -4.614 1.00 36.16 517 GLU A N 1
ATOM 3912 C CA . GLU A 1 517 ? 93.075 -48.794 -3.660 1.00 36.16 517 GLU A CA 1
ATOM 3913 C C . GLU A 1 517 ? 92.861 -48.009 -2.339 1.00 36.16 517 GLU A C 1
ATOM 3915 O O . GLU A 1 517 ? 92.520 -46.832 -2.335 1.00 36.16 517 GLU A O 1
ATOM 3920 N N . ALA A 1 518 ? 93.076 -48.584 -1.149 1.00 35.97 518 ALA A N 1
ATOM 3921 C CA . ALA A 1 518 ? 93.251 -49.992 -0.764 1.00 35.97 518 ALA A CA 1
ATOM 3922 C C . ALA A 1 518 ? 92.947 -50.157 0.746 1.00 35.97 518 ALA A C 1
ATOM 3924 O O . ALA A 1 518 ? 93.059 -49.190 1.499 1.00 35.97 518 ALA A O 1
ATOM 3925 N N . GLY A 1 519 ? 92.608 -51.369 1.201 1.00 31.92 519 GLY A N 1
ATOM 3926 C CA . GLY A 1 519 ? 92.434 -51.674 2.629 1.00 31.92 519 GLY A CA 1
ATOM 3927 C C . GLY A 1 519 ? 91.820 -53.054 2.877 1.00 31.92 519 GLY A C 1
ATOM 3928 O O . GLY A 1 519 ? 90.743 -53.350 2.367 1.00 31.92 519 GLY A O 1
ATOM 3929 N N . GLU A 1 520 ? 92.525 -53.897 3.627 1.00 32.94 520 GLU A N 1
ATOM 3930 C CA . GLU A 1 520 ? 92.121 -55.260 3.999 1.00 32.94 520 GLU A CA 1
ATOM 3931 C C . GLU A 1 520 ? 91.083 -55.259 5.139 1.00 32.94 520 GLU A C 1
ATOM 3933 O O . GLU A 1 520 ? 91.209 -54.471 6.071 1.00 32.94 520 GLU A O 1
ATOM 3938 N N . GLU A 1 521 ? 90.081 -56.148 5.089 1.00 33.72 521 GLU A N 1
ATOM 3939 C CA . GLU A 1 521 ? 89.939 -57.316 5.994 1.00 33.72 521 GLU A CA 1
ATOM 3940 C C . GLU A 1 521 ? 88.591 -58.058 5.784 1.00 33.72 521 GLU A C 1
ATOM 3942 O O . GLU A 1 521 ? 87.676 -57.570 5.120 1.00 33.72 521 GLU A O 1
ATOM 3947 N N . THR A 1 522 ? 88.502 -59.295 6.290 1.00 29.66 522 THR A N 1
ATOM 3948 C CA . THR A 1 522 ? 87.398 -60.274 6.128 1.00 29.66 522 THR A CA 1
ATOM 3949 C C . THR A 1 522 ? 87.431 -61.286 7.286 1.00 29.66 522 THR A C 1
ATOM 3951 O O . THR A 1 522 ? 88.546 -61.520 7.763 1.00 29.66 522 THR A O 1
ATOM 3954 N N . PRO A 1 523 ? 86.367 -62.064 7.592 1.00 54.78 523 PRO A N 1
ATOM 3955 C CA . PRO A 1 523 ? 84.923 -61.923 7.313 1.00 54.78 523 PRO A CA 1
ATOM 3956 C C . PRO A 1 523 ? 84.053 -62.095 8.596 1.00 54.78 523 PRO A C 1
ATOM 3958 O O . PRO A 1 523 ? 84.602 -62.283 9.668 1.00 54.78 523 PRO A O 1
ATOM 3961 N N . GLU A 1 524 ? 82.717 -62.084 8.464 1.00 33.22 524 GLU A N 1
ATOM 3962 C CA . GLU A 1 524 ? 81.665 -62.791 9.257 1.00 33.22 524 GLU A CA 1
ATOM 3963 C C . GLU A 1 524 ? 80.308 -62.414 8.576 1.00 33.22 524 GLU A C 1
ATOM 3965 O O . GLU A 1 524 ? 80.227 -61.359 7.943 1.00 33.22 524 GLU A O 1
ATOM 3970 N N . GLU A 1 525 ? 79.314 -63.285 8.330 1.00 32.28 525 GLU A N 1
ATOM 3971 C CA . GLU A 1 525 ? 78.398 -64.009 9.248 1.00 32.28 525 GLU A CA 1
ATOM 3972 C C . GLU A 1 525 ? 77.497 -63.030 10.061 1.00 32.28 525 GLU A C 1
ATOM 3974 O O . GLU A 1 525 ? 77.989 -62.032 10.573 1.00 32.28 525 GLU A O 1
ATOM 3979 N N . GLU A 1 526 ? 76.160 -63.164 10.162 1.00 31.69 526 GLU A N 1
ATOM 3980 C CA . GLU A 1 526 ? 75.244 -64.257 9.771 1.00 31.69 526 GLU A CA 1
ATOM 3981 C C . GLU A 1 526 ? 73.764 -63.795 9.527 1.00 31.69 526 GLU A C 1
ATOM 3983 O O . GLU A 1 526 ? 73.439 -62.615 9.603 1.00 31.69 526 GLU A O 1
ATOM 3988 N N . GLU A 1 527 ? 72.906 -64.766 9.180 1.00 32.31 527 GLU A N 1
ATOM 3989 C CA . GLU A 1 527 ? 71.423 -64.904 9.197 1.00 32.31 527 GLU A CA 1
ATOM 3990 C C . GLU A 1 527 ? 70.377 -63.779 9.500 1.00 32.31 527 GLU A C 1
ATOM 3992 O O . GLU A 1 527 ? 70.482 -62.991 10.430 1.00 32.31 527 GLU A O 1
ATOM 3997 N N . THR A 1 528 ? 69.197 -63.955 8.855 1.00 26.89 528 THR A N 1
ATOM 3998 C CA . THR A 1 528 ? 67.801 -63.581 9.271 1.00 26.89 528 THR A CA 1
ATOM 3999 C C . THR A 1 528 ? 67.407 -62.087 9.386 1.00 26.89 528 THR A C 1
ATOM 4001 O O . THR A 1 528 ? 68.242 -61.247 9.673 1.00 26.89 528 THR A O 1
ATOM 4004 N N . ALA A 1 529 ? 66.193 -61.583 9.079 1.00 29.55 529 ALA A N 1
ATOM 4005 C CA . ALA A 1 529 ? 64.795 -62.054 8.892 1.00 29.55 529 ALA A CA 1
ATOM 4006 C C . ALA A 1 529 ? 63.836 -61.748 10.075 1.00 29.55 529 ALA A C 1
ATOM 4008 O O . ALA A 1 529 ? 64.247 -61.842 11.223 1.00 29.55 529 ALA A O 1
ATOM 4009 N N . LEU A 1 530 ? 62.554 -61.456 9.755 1.00 28.55 530 LEU A N 1
ATOM 4010 C CA . LEU A 1 530 ? 61.469 -60.956 10.647 1.00 28.55 530 LEU A CA 1
ATOM 4011 C C . LEU A 1 530 ? 61.699 -59.487 11.096 1.00 28.55 530 LEU A C 1
ATOM 4013 O O . LEU A 1 530 ? 62.837 -59.040 11.159 1.00 28.55 530 LEU A O 1
ATOM 4017 N N . GLU A 1 531 ? 60.724 -58.566 11.124 1.00 33.25 531 GLU A N 1
ATOM 4018 C CA . GLU A 1 531 ? 59.378 -58.473 11.748 1.00 33.25 531 GLU A CA 1
ATOM 4019 C C . GLU A 1 531 ? 59.379 -58.070 13.244 1.00 33.25 531 GLU A C 1
ATOM 4021 O O . GLU A 1 531 ? 60.240 -58.477 14.009 1.00 33.25 531 GLU A O 1
ATOM 4026 N N . GLU A 1 532 ? 58.379 -57.245 13.598 1.00 32.28 532 GLU A N 1
ATOM 4027 C CA . GLU A 1 532 ? 58.002 -56.676 14.914 1.00 32.28 532 GLU A CA 1
ATOM 4028 C C . GLU A 1 532 ? 58.877 -55.606 15.633 1.00 32.28 532 GLU A C 1
ATOM 4030 O O . GLU A 1 532 ? 59.914 -55.868 16.222 1.00 32.28 532 GLU A O 1
ATOM 4035 N N . GLU A 1 533 ? 58.298 -54.392 15.654 1.00 30.12 533 GLU A N 1
ATOM 4036 C CA . GLU A 1 533 ? 57.962 -53.555 16.833 1.00 30.12 533 GLU A CA 1
ATOM 4037 C C . GLU A 1 533 ? 59.024 -52.837 17.716 1.00 30.12 533 GLU A C 1
ATOM 4039 O O . GLU A 1 533 ? 60.066 -53.362 18.079 1.00 30.12 533 GLU A O 1
ATOM 4044 N N . ALA A 1 534 ? 58.615 -51.634 18.168 1.00 29.80 534 ALA A N 1
ATOM 4045 C CA . ALA A 1 534 ? 59.074 -50.864 19.340 1.00 29.80 534 ALA A CA 1
ATOM 4046 C C . ALA A 1 534 ? 60.518 -50.296 19.381 1.00 29.80 534 ALA A C 1
ATOM 4048 O O . ALA A 1 534 ? 61.463 -50.893 18.894 1.00 29.80 534 ALA A O 1
ATOM 4049 N N . THR A 1 535 ? 60.801 -49.154 20.028 1.00 27.38 535 THR A N 1
ATOM 4050 C CA . THR A 1 535 ? 60.007 -47.967 20.443 1.00 27.38 535 THR A CA 1
ATOM 4051 C C . THR A 1 535 ? 61.011 -46.864 20.798 1.00 27.38 535 THR A C 1
ATOM 4053 O O . THR A 1 535 ? 61.901 -47.141 21.596 1.00 27.38 535 THR A O 1
ATOM 4056 N N . GLU A 1 536 ? 60.832 -45.611 20.350 1.00 32.25 536 GLU A N 1
ATOM 4057 C CA . GLU A 1 536 ? 61.457 -44.475 21.053 1.00 32.25 536 GLU A CA 1
ATOM 4058 C C . GLU A 1 536 ? 60.626 -43.169 21.011 1.00 32.25 536 GLU A C 1
ATOM 4060 O O . GLU A 1 536 ? 60.129 -42.733 19.976 1.00 32.25 536 GLU A O 1
ATOM 4065 N N . GLU A 1 537 ? 60.438 -42.621 22.214 1.00 32.25 537 GLU A N 1
ATOM 4066 C CA . GLU A 1 537 ? 59.907 -41.322 22.665 1.00 32.25 537 GLU A CA 1
ATOM 4067 C C . GLU A 1 537 ? 58.930 -40.477 21.808 1.00 32.25 537 GLU A C 1
ATOM 4069 O O . GLU A 1 537 ? 59.287 -39.581 21.042 1.00 32.25 537 GLU A O 1
ATOM 4074 N N . LEU A 1 538 ? 57.647 -40.590 22.177 1.00 35.84 538 LEU A N 1
ATOM 4075 C CA . LEU A 1 538 ? 56.705 -39.463 22.213 1.00 35.84 538 LEU A CA 1
ATOM 4076 C C . LEU A 1 538 ? 57.010 -38.518 23.395 1.00 35.84 538 LEU A C 1
ATOM 4078 O O . LEU A 1 538 ? 56.950 -38.969 24.541 1.00 35.84 538 LEU A O 1
ATOM 4082 N N . PRO A 1 539 ? 57.109 -37.193 23.183 1.00 37.31 539 PRO A N 1
ATOM 4083 C CA . PRO A 1 539 ? 56.749 -36.208 24.198 1.00 37.31 539 PRO A CA 1
ATOM 4084 C C . PRO A 1 539 ? 55.277 -35.779 24.036 1.00 37.31 539 PRO A C 1
ATOM 4086 O O . PRO A 1 539 ? 54.870 -35.209 23.022 1.00 37.31 539 PRO A O 1
ATOM 4089 N N . ALA A 1 540 ? 54.458 -36.049 25.054 1.00 39.62 540 ALA A N 1
ATOM 4090 C CA . ALA A 1 540 ? 53.041 -35.671 25.097 1.00 39.62 540 ALA A CA 1
ATOM 4091 C C . ALA A 1 540 ? 52.829 -34.160 25.378 1.00 39.62 540 ALA A C 1
ATOM 4093 O O . ALA A 1 540 ? 53.690 -33.520 25.986 1.00 39.62 540 ALA A O 1
ATOM 4094 N N . PRO A 1 541 ? 51.674 -33.567 25.005 1.00 49.59 541 PRO A N 1
ATOM 4095 C CA . PRO A 1 541 ? 51.376 -32.170 25.323 1.00 49.59 541 PRO A CA 1
ATOM 4096 C C . PRO A 1 541 ? 51.106 -31.958 26.829 1.00 49.59 541 PRO A C 1
ATOM 4098 O O . PRO A 1 541 ? 50.413 -32.775 27.447 1.00 49.59 541 PRO A O 1
ATOM 4101 N N . PRO A 1 542 ? 51.567 -30.844 27.432 1.00 43.47 542 PRO A N 1
ATOM 4102 C CA . PRO A 1 542 ? 51.237 -30.503 28.813 1.00 43.47 542 PRO A CA 1
ATOM 4103 C C . PRO A 1 542 ? 49.756 -30.111 28.966 1.00 43.47 542 PRO A C 1
ATOM 4105 O O . PRO A 1 542 ? 49.159 -29.464 28.103 1.00 43.47 542 PRO A O 1
ATOM 4108 N N . ARG A 1 543 ? 49.156 -30.519 30.090 1.00 37.75 543 ARG A N 1
ATOM 4109 C CA . ARG A 1 543 ? 47.745 -30.277 30.442 1.00 37.75 543 ARG A CA 1
ATOM 4110 C C . ARG A 1 543 ? 47.513 -28.894 31.068 1.00 37.75 543 ARG A C 1
ATOM 4112 O O . ARG A 1 543 ? 48.425 -28.334 31.652 1.00 37.75 543 ARG A O 1
ATOM 4119 N N . ALA A 1 544 ? 46.246 -28.466 30.981 1.00 40.78 544 ALA A N 1
ATOM 4120 C CA . ALA A 1 544 ? 45.430 -27.670 31.920 1.00 40.78 544 ALA A CA 1
ATOM 4121 C C . ALA A 1 544 ? 46.052 -26.490 32.723 1.00 40.78 544 ALA A C 1
ATOM 4123 O O . ALA A 1 544 ? 47.092 -26.637 33.351 1.00 40.78 544 ALA A O 1
ATOM 4124 N N . PRO A 1 545 ? 45.361 -25.332 32.820 1.00 42.00 545 PRO A N 1
ATOM 4125 C CA . PRO A 1 545 ? 45.810 -24.214 33.650 1.00 42.00 545 PRO A CA 1
ATOM 4126 C C . PRO A 1 545 ? 45.590 -24.471 35.151 1.00 42.00 545 PRO A C 1
ATOM 4128 O O . PRO A 1 545 ? 44.481 -24.799 35.575 1.00 42.00 545 PRO A O 1
ATOM 4131 N N . ASP A 1 546 ? 46.632 -24.249 35.954 1.00 38.09 546 ASP A N 1
ATOM 4132 C CA . ASP A 1 546 ? 46.593 -24.400 37.412 1.00 38.09 546 ASP A CA 1
ATOM 4133 C C . ASP A 1 546 ? 45.803 -23.301 38.147 1.00 38.09 546 ASP A C 1
ATOM 4135 O O . ASP A 1 546 ? 45.658 -22.156 37.701 1.00 38.09 546 ASP A O 1
ATOM 4139 N N . ALA A 1 547 ? 45.325 -23.649 39.342 1.00 46.66 547 ALA A N 1
ATOM 4140 C CA . ALA A 1 547 ? 44.482 -22.803 40.178 1.00 46.66 547 ALA A CA 1
ATOM 4141 C C . ALA A 1 547 ? 45.235 -21.598 40.784 1.00 46.66 547 ALA A C 1
ATOM 4143 O O . ALA A 1 547 ? 45.788 -21.676 41.881 1.00 46.66 547 ALA A O 1
ATOM 4144 N N . ARG A 1 548 ? 45.201 -20.434 40.111 1.00 36.56 548 ARG A N 1
ATOM 4145 C CA . ARG A 1 548 ? 45.693 -19.162 40.692 1.00 36.56 548 ARG A CA 1
ATOM 4146 C C . ARG A 1 548 ? 44.877 -17.899 40.359 1.00 36.56 548 ARG A C 1
ATOM 4148 O O . ARG A 1 548 ? 45.439 -16.811 40.275 1.00 36.56 548 ARG A O 1
ATOM 4155 N N . MET A 1 549 ? 43.550 -18.010 40.222 1.00 40.53 549 MET A N 1
ATOM 4156 C CA . MET A 1 549 ? 42.655 -16.830 40.159 1.00 40.53 549 MET A CA 1
ATOM 4157 C C . MET A 1 549 ? 41.467 -16.825 41.139 1.00 40.53 549 MET A C 1
ATOM 4159 O O . MET A 1 549 ? 40.877 -15.767 41.345 1.00 40.53 549 MET A O 1
ATOM 4163 N N . GLU A 1 550 ? 41.148 -17.930 41.819 1.00 42.06 550 GLU A N 1
ATOM 4164 C CA . GLU A 1 550 ? 40.052 -17.944 42.812 1.00 42.06 550 GLU A CA 1
ATOM 4165 C C . GLU A 1 550 ? 40.404 -17.195 44.115 1.00 42.06 550 GLU A C 1
ATOM 4167 O O . GLU A 1 550 ? 39.534 -16.630 44.773 1.00 42.06 550 GLU A O 1
ATOM 4172 N N . ALA A 1 551 ? 41.695 -17.078 44.446 1.00 39.03 551 ALA A N 1
ATOM 4173 C CA . ALA A 1 551 ? 42.176 -16.404 45.659 1.00 39.03 551 ALA A CA 1
ATOM 4174 C C . ALA A 1 551 ? 42.153 -14.856 45.606 1.00 39.03 551 ALA A C 1
ATOM 4176 O O . ALA A 1 551 ? 42.599 -14.213 46.552 1.00 39.03 551 ALA A O 1
ATOM 4177 N N . LEU A 1 552 ? 41.668 -14.241 44.516 1.00 42.12 552 LEU A N 1
ATOM 4178 C CA . LEU A 1 552 ? 41.662 -12.777 44.321 1.00 42.12 552 LEU A CA 1
ATOM 4179 C C . LEU A 1 552 ? 40.280 -12.170 44.014 1.00 42.12 552 LEU A C 1
ATOM 4181 O O . LEU A 1 552 ? 40.187 -10.996 43.664 1.00 42.12 552 LEU A O 1
ATOM 4185 N N . LYS A 1 553 ? 39.195 -12.934 44.204 1.00 37.78 553 LYS A N 1
ATOM 4186 C CA . LYS A 1 553 ? 37.822 -12.388 44.287 1.00 37.78 553 LYS A CA 1
ATOM 4187 C C . LYS A 1 553 ? 37.174 -12.533 45.670 1.00 37.78 553 LYS A C 1
ATOM 4189 O O . LYS A 1 553 ? 36.125 -11.947 45.909 1.00 37.78 553 LYS A O 1
ATOM 4194 N N . ALA A 1 554 ? 37.825 -13.227 46.602 1.00 41.66 554 ALA A N 1
ATOM 4195 C CA . ALA A 1 554 ? 37.378 -13.394 47.985 1.00 41.66 554 ALA A CA 1
ATOM 4196 C C . ALA A 1 554 ? 37.910 -12.284 48.925 1.00 41.66 554 ALA A C 1
ATOM 4198 O O . ALA A 1 554 ? 38.501 -12.579 49.959 1.00 41.66 554 ALA A O 1
ATOM 4199 N N . SER A 1 555 ? 37.749 -11.005 48.553 1.00 41.12 555 SER A N 1
ATOM 4200 C CA . SER A 1 555 ? 38.090 -9.863 49.427 1.00 41.12 555 SER A CA 1
ATOM 4201 C C . SER A 1 555 ? 37.338 -8.573 49.053 1.00 41.12 555 SER A C 1
ATOM 4203 O O . SER A 1 555 ? 37.915 -7.588 48.598 1.00 41.12 555 SER A O 1
ATOM 4205 N N . ALA A 1 556 ? 36.017 -8.594 49.228 1.00 34.16 556 ALA A N 1
ATOM 4206 C CA . ALA A 1 556 ? 35.166 -7.409 49.353 1.00 34.16 556 ALA A CA 1
ATOM 4207 C C . ALA A 1 556 ? 33.947 -7.797 50.207 1.00 34.16 556 ALA A C 1
ATOM 4209 O O . ALA A 1 556 ? 33.411 -8.893 50.043 1.00 34.16 556 ALA A O 1
ATOM 4210 N N . ALA A 1 557 ? 33.561 -6.952 51.163 1.00 35.62 557 ALA A N 1
ATOM 4211 C CA . ALA A 1 557 ? 32.599 -7.323 52.203 1.00 35.62 557 ALA A CA 1
ATOM 4212 C C . ALA A 1 557 ? 31.146 -7.428 51.689 1.00 35.62 557 ALA A C 1
ATOM 4214 O O . ALA A 1 557 ? 30.767 -6.686 50.780 1.00 35.62 557 ALA A O 1
ATOM 4215 N N . PRO A 1 558 ? 30.301 -8.281 52.302 1.00 36.66 558 PRO A N 1
ATOM 4216 C CA . PRO A 1 558 ? 28.854 -8.150 52.178 1.00 36.66 558 PRO A CA 1
ATOM 4217 C C . PRO A 1 558 ? 28.376 -6.888 52.913 1.00 36.66 558 PRO A C 1
ATOM 4219 O O . PRO A 1 558 ? 28.919 -6.523 53.955 1.00 36.66 558 PRO A O 1
ATOM 4222 N N . THR A 1 559 ? 27.333 -6.239 52.398 1.00 35.00 559 THR A N 1
ATOM 4223 C CA . THR A 1 559 ? 26.576 -5.206 53.126 1.00 35.00 559 THR A CA 1
ATOM 4224 C C . THR A 1 559 ? 25.201 -5.764 53.474 1.00 35.00 559 THR A C 1
ATOM 4226 O O . THR A 1 559 ? 24.582 -6.447 52.659 1.00 35.00 559 THR A O 1
ATOM 4229 N N . GLU A 1 560 ? 24.762 -5.523 54.705 1.00 38.69 560 GLU A N 1
ATOM 4230 C CA . GLU A 1 560 ? 23.560 -6.120 55.291 1.00 38.69 560 GLU A CA 1
ATOM 4231 C C . GLU A 1 560 ? 22.251 -5.557 54.704 1.00 38.69 560 GLU A C 1
ATOM 4233 O O . GLU A 1 560 ? 22.220 -4.423 54.215 1.00 38.69 560 GLU A O 1
ATOM 4238 N N . PRO A 1 561 ? 21.137 -6.312 54.779 1.00 36.19 561 PRO A N 1
ATOM 4239 C CA . PRO A 1 561 ? 19.813 -5.754 54.547 1.00 36.19 561 PRO A CA 1
ATOM 4240 C C . PRO A 1 561 ? 19.438 -4.809 55.698 1.00 36.19 561 PRO A C 1
ATOM 4242 O O . PRO A 1 561 ? 19.362 -5.231 56.852 1.00 36.19 561 PRO A O 1
ATOM 4245 N N . ILE A 1 562 ? 19.149 -3.542 55.392 1.00 31.09 562 ILE A N 1
ATOM 4246 C CA . ILE A 1 562 ? 18.593 -2.615 56.387 1.00 31.09 562 ILE A CA 1
ATOM 4247 C C . ILE A 1 562 ? 17.168 -3.065 56.720 1.00 31.09 562 ILE A C 1
ATOM 4249 O O . ILE A 1 562 ? 16.271 -3.020 55.876 1.00 31.09 562 ILE A O 1
ATOM 4253 N N . ALA A 1 563 ? 16.985 -3.528 57.954 1.00 31.44 563 ALA A N 1
ATOM 4254 C CA . ALA A 1 563 ? 15.695 -3.913 58.500 1.00 31.44 563 ALA A CA 1
ATOM 4255 C C . ALA A 1 563 ? 14.866 -2.691 58.933 1.00 31.44 563 ALA A C 1
ATOM 4257 O O . ALA A 1 563 ? 15.376 -1.583 59.094 1.00 31.44 563 ALA A O 1
ATOM 4258 N N . VAL A 1 564 ? 13.573 -2.928 59.151 1.00 34.41 564 VAL A N 1
ATOM 4259 C CA . VAL A 1 564 ? 12.642 -1.960 59.742 1.00 34.41 564 VAL A CA 1
ATOM 4260 C C . VAL A 1 564 ? 13.094 -1.572 61.150 1.00 34.41 564 VAL A C 1
ATOM 4262 O O . VAL A 1 564 ? 13.405 -2.440 61.964 1.00 34.41 564 VAL A O 1
ATOM 4265 N N . SER A 1 565 ? 13.023 -0.278 61.458 1.00 32.50 565 SER A N 1
ATOM 4266 C CA . SER A 1 565 ? 12.944 0.225 62.827 1.00 32.50 565 SER A CA 1
ATOM 4267 C C . SER A 1 565 ? 11.691 1.082 62.979 1.00 32.50 565 SER A C 1
ATOM 4269 O O . SER A 1 565 ? 11.595 2.143 62.357 1.00 32.50 565 SER A O 1
ATOM 4271 N N . ASP A 1 566 ? 10.757 0.643 63.820 1.00 33.94 566 ASP A N 1
ATOM 4272 C CA . ASP A 1 566 ? 9.790 1.554 64.431 1.00 33.94 566 ASP A CA 1
ATOM 4273 C C . ASP A 1 566 ? 10.533 2.665 65.182 1.00 33.94 566 ASP A C 1
ATOM 4275 O O . ASP A 1 566 ? 11.538 2.399 65.846 1.00 33.94 566 ASP A O 1
ATOM 4279 N N . ASN A 1 567 ? 9.982 3.878 65.167 1.00 31.62 567 ASN A N 1
ATOM 4280 C CA . ASN A 1 567 ? 9.967 4.689 66.378 1.00 31.62 567 ASN A CA 1
ATOM 4281 C C . ASN A 1 567 ? 8.729 5.595 66.396 1.00 31.62 567 ASN A C 1
ATOM 4283 O O . ASN A 1 567 ? 8.589 6.500 65.576 1.00 31.62 567 ASN A O 1
ATOM 4287 N N . THR A 1 568 ? 7.832 5.322 67.338 1.00 32.56 568 THR A N 1
ATOM 4288 C CA . THR A 1 568 ? 6.685 6.163 67.700 1.00 32.56 568 THR A CA 1
ATOM 4289 C C . THR A 1 568 ? 7.111 7.402 68.499 1.00 32.56 568 THR A C 1
ATOM 4291 O O . THR A 1 568 ? 8.249 7.478 68.959 1.00 32.56 568 THR A O 1
ATOM 4294 N N . ASP A 1 569 ? 6.141 8.292 68.749 1.00 32.41 569 ASP A N 1
ATOM 4295 C CA . ASP A 1 569 ? 6.217 9.509 69.580 1.00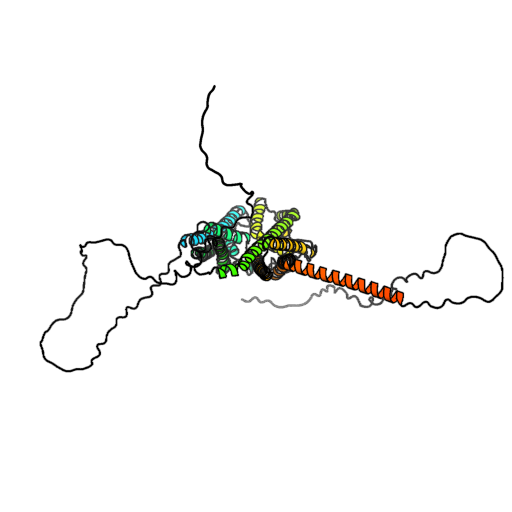 32.41 569 ASP A CA 1
ATOM 4296 C C . ASP A 1 569 ? 7.051 10.674 68.993 1.00 32.41 569 ASP A C 1
ATOM 4298 O O . ASP A 1 569 ? 8.134 10.475 68.450 1.00 32.41 569 ASP A O 1
ATOM 4302 N N . ASN A 1 570 ? 6.604 11.938 69.058 1.00 31.05 570 ASN A N 1
ATOM 4303 C CA . ASN A 1 570 ? 5.572 12.531 69.929 1.00 31.05 570 ASN A CA 1
ATOM 4304 C C . ASN A 1 570 ? 4.909 13.795 69.305 1.00 31.05 570 ASN A C 1
ATOM 4306 O O . ASN A 1 570 ? 5.464 14.394 68.386 1.00 31.05 570 ASN A O 1
ATOM 4310 N N . SER A 1 571 ? 3.790 14.226 69.905 1.00 34.38 571 SER A N 1
ATOM 4311 C CA . SER A 1 571 ? 3.276 15.611 70.045 1.00 34.38 571 SER A CA 1
ATOM 4312 C C . SER A 1 571 ? 2.900 16.474 68.817 1.00 34.38 571 SER A C 1
ATOM 4314 O O . SER A 1 571 ? 3.760 17.077 68.183 1.00 34.38 571 SER A O 1
ATOM 4316 N N . ASP A 1 572 ? 1.577 16.652 68.680 1.00 33.94 572 ASP A N 1
ATOM 4317 C CA . ASP A 1 572 ? 0.838 17.938 68.736 1.00 33.94 572 ASP A CA 1
ATOM 4318 C C . ASP A 1 572 ? 0.746 18.940 67.553 1.00 33.94 572 ASP A C 1
ATOM 4320 O O . ASP A 1 572 ? 1.679 19.168 66.793 1.00 33.94 572 ASP A O 1
ATOM 4324 N N . GLU A 1 573 ? -0.435 19.593 67.527 1.00 38.69 573 GLU A N 1
ATOM 4325 C CA . GLU A 1 573 ? -0.873 20.798 66.779 1.00 38.69 573 GLU A CA 1
ATOM 4326 C C . GLU A 1 573 ? -0.967 20.705 65.225 1.00 38.69 573 GLU A C 1
ATOM 4328 O O . GLU A 1 573 ? -0.163 20.066 64.558 1.00 38.69 573 GLU A O 1
ATOM 4333 N N . ASP A 1 574 ? -1.970 21.282 64.538 1.00 40.47 574 ASP A N 1
ATOM 4334 C CA . ASP A 1 574 ? -3.073 22.185 64.941 1.00 40.47 574 ASP A CA 1
ATOM 4335 C C . ASP A 1 574 ? -4.349 21.962 64.075 1.00 40.47 574 ASP A C 1
ATOM 4337 O O . ASP A 1 574 ? -4.273 21.465 62.950 1.00 40.47 574 ASP A O 1
ATOM 4341 N N . LEU A 1 575 ? -5.527 22.381 64.563 1.00 39.31 575 LEU A N 1
ATOM 4342 C CA . LEU A 1 575 ? -6.776 22.487 63.786 1.00 39.31 575 LEU A CA 1
ATOM 4343 C C . LEU A 1 575 ? -6.979 23.912 63.243 1.00 39.31 575 LEU A C 1
ATOM 4345 O O . LEU A 1 575 ? -7.023 24.841 64.046 1.00 39.31 575 LEU A O 1
ATOM 4349 N N . LYS A 1 576 ? -7.246 24.047 61.934 1.00 39.97 576 LYS A N 1
ATOM 4350 C CA . LYS A 1 576 ? -8.134 25.026 61.241 1.00 39.97 576 LYS A CA 1
ATOM 4351 C C . LYS A 1 576 ? -8.312 24.520 59.797 1.00 39.97 576 LYS A C 1
ATOM 4353 O O . LYS A 1 576 ? -7.320 24.149 59.182 1.00 39.97 576 LYS A O 1
ATOM 4358 N N . ASP A 1 577 ? -9.477 24.420 59.161 1.00 41.91 577 ASP A N 1
ATOM 4359 C CA . ASP A 1 577 ? -10.852 24.862 59.457 1.00 41.91 577 ASP A CA 1
ATOM 4360 C C . ASP A 1 577 ? -11.091 26.383 59.501 1.00 41.91 577 ASP A C 1
ATOM 4362 O O . ASP A 1 577 ? -11.388 26.955 60.543 1.00 41.91 577 ASP A O 1
ATOM 4366 N N . HIS A 1 578 ? -10.939 27.011 58.328 1.00 43.22 578 HIS A N 1
ATOM 4367 C CA . HIS A 1 578 ? -11.540 28.272 57.854 1.00 43.22 578 HIS A CA 1
ATOM 4368 C C . HIS A 1 578 ? -11.493 28.208 56.303 1.00 43.22 578 HIS A C 1
ATOM 4370 O O . HIS A 1 578 ? -10.467 27.793 55.765 1.00 43.22 578 HIS A O 1
ATOM 4376 N N . SER A 1 579 ? -12.501 28.584 55.504 1.00 44.47 579 SER A N 1
ATOM 4377 C CA . SER A 1 579 ? -13.788 29.264 55.764 1.00 44.47 579 SER A CA 1
ATOM 4378 C C . SER A 1 579 ? -14.891 28.712 54.852 1.00 44.47 579 SER A C 1
ATOM 4380 O O . SER A 1 579 ? -14.521 28.180 53.781 1.00 44.47 579 SER A O 1
#